Protein AF-A0A2A2K321-F1 (afdb_monomer_lite)

Sequence (570 aa):
MMGPACRGGRGGASRRTIEAVLPADHLLRRIDRCLDTAELREALADHYSARGRPSIDPELLIRMILIGRIYAITSERRLCEELRYNIAYRWFCRLAPADKVPHHSTFSKNRHGRFRDAGVFRQLFEATVRRCIEQGLVGGKDAAIDASFIEADACWQRKTVPGYLPYVANAGRPVREWLSDQGCVITKPGGSKDFDGVSRTDPAAAWSARPGRARFGYALNALVDTPSGVALDVEATPARFAEEVDAGRVMLERSADRFDYHPKRVAADKAYGSAGFLGFVRDQGAIPHIPVIDRTQQTKGKLPRTAFSYDCDTDSFTCPIGKVLRHYAFHPPTGVHRYAADARDCEGCVLRKGCTKARRRTLVRLDNEDARDLARAELKTGLFKRSMRLRRGVERFFANAKGKHGMRRLHLRGIRGAEEEFLICAAVMNLMILARPQRLTGKPRRGRPTAHPSPRACCGKSRLRALRDKLALELGKGGKDAKREASVGSRGVDLRAGACQHLQANATFPERLGRDDQMSEVASKAVELPEDQCIAGLQRLQTSRQARASIVPTRREVFINPRRINAGSE

pLDDT: mean 72.89, std 27.17, range [22.86, 98.12]

Organism: NCBI:txid2018661

Structure (mmCIF, N/CA/C/O backbone):
data_AF-A0A2A2K321-F1
#
_entry.id   AF-A0A2A2K321-F1
#
loop_
_atom_site.group_PDB
_atom_site.id
_atom_site.type_symbol
_atom_site.label_atom_id
_atom_site.label_alt_id
_atom_site.label_comp_id
_atom_site.label_asym_id
_atom_site.label_entity_id
_atom_site.label_seq_id
_atom_site.pdbx_PDB_ins_code
_atom_site.Cartn_x
_atom_site.Cartn_y
_atom_site.Cartn_z
_atom_site.occupancy
_atom_site.B_iso_or_equiv
_atom_site.auth_seq_id
_atom_site.auth_comp_id
_atom_site.auth_asym_id
_atom_site.auth_atom_id
_atom_site.pdbx_PDB_model_num
ATOM 1 N N . MET A 1 1 ? 7.238 9.967 -32.570 1.00 71.94 1 MET A N 1
ATOM 2 C CA . MET A 1 1 ? 6.686 8.601 -32.715 1.00 71.94 1 MET A CA 1
ATOM 3 C C . MET A 1 1 ? 6.922 7.789 -31.451 1.00 71.94 1 MET A C 1
ATOM 5 O O . MET A 1 1 ? 7.944 7.991 -30.789 1.00 71.94 1 MET A O 1
ATOM 9 N N . MET A 1 2 ? 6.020 6.856 -31.122 1.00 75.50 2 MET A N 1
ATOM 10 C CA . MET A 1 2 ? 6.329 5.773 -30.175 1.00 75.50 2 MET A CA 1
ATOM 11 C C . MET A 1 2 ? 7.494 4.937 -30.721 1.00 75.50 2 MET A C 1
ATOM 13 O O . MET A 1 2 ? 7.718 4.903 -31.933 1.00 75.50 2 MET A O 1
ATOM 17 N N . GLY A 1 3 ? 8.280 4.315 -29.839 1.00 66.00 3 GLY A N 1
ATOM 18 C CA . GLY A 1 3 ? 9.302 3.369 -30.282 1.00 66.00 3 GLY A CA 1
ATOM 19 C C . GLY A 1 3 ? 8.669 2.206 -31.056 1.00 66.00 3 GLY A C 1
ATOM 20 O O . GLY A 1 3 ? 7.525 1.842 -30.754 1.00 66.00 3 GLY A O 1
ATOM 21 N N . PRO A 1 4 ? 9.362 1.616 -32.048 1.00 66.81 4 PRO A N 1
ATOM 22 C CA . PRO A 1 4 ? 8.924 0.347 -32.612 1.00 66.81 4 PRO A CA 1
ATOM 23 C C . PRO A 1 4 ? 8.809 -0.663 -31.468 1.00 66.81 4 PRO A C 1
ATOM 25 O O . PRO A 1 4 ? 9.699 -0.745 -30.622 1.00 66.81 4 PRO A O 1
ATOM 28 N N . ALA A 1 5 ? 7.691 -1.385 -31.420 1.00 59.25 5 ALA A N 1
ATOM 29 C CA . ALA A 1 5 ? 7.414 -2.304 -30.326 1.00 59.25 5 ALA A CA 1
ATOM 30 C C . ALA A 1 5 ? 8.527 -3.345 -30.181 1.00 59.25 5 ALA A C 1
ATOM 32 O O . ALA A 1 5 ? 8.957 -3.918 -31.182 1.00 59.25 5 ALA A O 1
ATOM 33 N N . CYS A 1 6 ? 8.852 -3.724 -28.945 1.00 53.97 6 CYS A N 1
ATOM 34 C CA . CYS A 1 6 ? 9.635 -4.919 -28.620 1.00 53.97 6 CYS A CA 1
ATOM 35 C C . CYS A 1 6 ? 8.941 -6.260 -28.983 1.00 53.97 6 CYS A C 1
ATOM 37 O O . CYS A 1 6 ? 9.303 -7.324 -28.469 1.00 53.97 6 CYS A O 1
ATOM 39 N N . ARG A 1 7 ? 8.013 -6.240 -29.958 1.00 47.56 7 ARG A N 1
ATOM 40 C CA . ARG A 1 7 ? 7.718 -7.373 -30.845 1.00 47.56 7 ARG A CA 1
ATOM 41 C C . ARG A 1 7 ? 9.050 -7.837 -31.428 1.00 47.56 7 ARG A C 1
ATOM 43 O O . ARG A 1 7 ? 9.593 -7.178 -32.309 1.00 47.56 7 ARG A O 1
ATOM 50 N N . GLY A 1 8 ? 9.582 -8.945 -30.912 1.00 42.81 8 GLY A N 1
ATOM 51 C CA . GLY A 1 8 ? 10.891 -9.457 -31.314 1.00 42.81 8 GLY A CA 1
ATOM 52 C C . GLY A 1 8 ? 10.978 -9.578 -32.833 1.00 42.81 8 GLY A C 1
ATOM 53 O O . GLY A 1 8 ? 10.300 -10.419 -33.424 1.00 42.81 8 GLY A O 1
ATOM 54 N N . GLY A 1 9 ? 11.777 -8.706 -33.454 1.00 37.06 9 GLY A N 1
ATOM 55 C CA . GLY A 1 9 ? 11.949 -8.681 -34.901 1.00 37.06 9 GLY A CA 1
ATOM 56 C C . GLY A 1 9 ? 12.430 -10.039 -35.402 1.00 37.06 9 GLY A C 1
ATOM 57 O O . GLY A 1 9 ? 13.127 -10.761 -34.687 1.00 37.06 9 GLY A O 1
ATOM 58 N N . ARG A 1 10 ? 12.082 -10.402 -36.642 1.00 41.22 10 ARG A N 1
ATOM 59 C CA . ARG A 1 10 ? 12.374 -11.734 -37.209 1.00 41.22 10 ARG A CA 1
ATOM 60 C C . ARG A 1 10 ? 13.864 -11.966 -37.539 1.00 41.22 10 ARG A C 1
ATOM 62 O O . ARG A 1 10 ? 14.180 -12.829 -38.350 1.00 41.22 10 ARG A O 1
ATOM 69 N N . GLY A 1 11 ? 14.781 -11.272 -36.857 1.00 43.34 11 GLY A N 1
ATOM 70 C CA . GLY A 1 11 ? 16.192 -11.647 -36.709 1.00 43.34 11 GLY A CA 1
ATOM 71 C C . GLY A 1 11 ? 16.318 -12.917 -35.861 1.00 43.34 11 GLY A C 1
ATOM 72 O O . GLY A 1 11 ? 16.806 -12.892 -34.731 1.00 43.34 11 GLY A O 1
ATOM 73 N N . GLY A 1 12 ? 15.808 -14.028 -36.400 1.00 42.12 12 GLY A N 1
ATOM 74 C CA . GLY A 1 12 ? 15.467 -15.246 -35.662 1.00 42.12 12 GLY A CA 1
ATOM 75 C C . GLY A 1 12 ? 16.639 -15.991 -35.024 1.00 42.12 12 GLY A C 1
ATOM 76 O O . GLY A 1 12 ? 16.397 -16.866 -34.201 1.00 42.12 12 GLY A O 1
ATOM 77 N N . ALA A 1 13 ? 17.885 -15.642 -35.356 1.00 46.59 13 ALA A N 1
ATOM 78 C CA . ALA A 1 13 ? 19.070 -16.183 -34.701 1.00 46.59 13 ALA A CA 1
ATOM 79 C C . ALA A 1 13 ? 19.173 -15.695 -33.245 1.00 46.59 13 ALA A C 1
ATOM 81 O O . ALA A 1 13 ? 18.986 -16.473 -32.313 1.00 46.59 13 ALA A O 1
ATOM 82 N N . SER A 1 14 ? 19.388 -14.390 -33.039 1.00 59.25 14 SER A N 1
ATOM 83 C CA . SER A 1 14 ? 19.821 -13.830 -31.751 1.00 59.25 14 SER A CA 1
ATOM 84 C C . SER A 1 14 ? 18.944 -14.215 -30.556 1.00 59.25 14 SER A C 1
ATOM 86 O O . SER A 1 14 ? 19.477 -14.566 -29.502 1.00 59.25 14 SER A O 1
ATOM 88 N N . ARG A 1 15 ? 17.613 -14.140 -30.688 1.00 65.06 15 ARG A N 1
ATOM 89 C CA . ARG A 1 15 ? 16.712 -14.481 -29.579 1.00 65.06 15 ARG A CA 1
ATOM 90 C C . ARG A 1 15 ? 16.750 -15.981 -29.273 1.00 65.06 15 ARG A C 1
ATOM 92 O O . ARG A 1 15 ? 16.804 -16.339 -28.100 1.00 65.06 15 ARG A O 1
ATOM 99 N N . ARG A 1 16 ? 16.793 -16.835 -30.304 1.00 65.12 16 ARG A N 1
ATOM 100 C CA . ARG A 1 16 ? 16.919 -18.294 -30.151 1.00 65.12 16 ARG A CA 1
ATOM 101 C C . ARG A 1 16 ? 18.258 -18.679 -29.519 1.00 65.12 16 ARG A C 1
ATOM 103 O O . ARG A 1 16 ? 18.273 -19.550 -28.662 1.00 65.12 16 ARG A O 1
ATOM 110 N N . THR A 1 17 ? 19.351 -17.987 -29.853 1.00 71.19 17 THR A N 1
ATOM 111 C CA . THR A 1 17 ? 20.663 -18.187 -29.211 1.00 71.19 17 THR A CA 1
ATOM 112 C C . THR A 1 17 ? 20.599 -17.931 -27.703 1.00 71.19 17 THR A C 1
ATOM 114 O O . THR A 1 17 ? 21.044 -18.768 -26.924 1.00 71.19 17 THR A O 1
ATOM 117 N N . ILE A 1 18 ? 19.985 -16.825 -27.257 1.00 78.38 18 ILE A N 1
ATOM 118 C CA . ILE A 1 18 ? 19.819 -16.575 -25.812 1.00 78.38 18 ILE A CA 1
ATOM 119 C C . ILE A 1 18 ? 18.844 -17.588 -25.181 1.00 78.38 18 ILE A C 1
ATOM 121 O O . ILE A 1 18 ? 19.042 -18.027 -24.048 1.00 78.38 18 ILE A O 1
ATOM 125 N N . GLU A 1 19 ? 17.811 -18.006 -25.916 1.00 79.62 19 GLU A N 1
ATOM 126 C CA . GLU A 1 19 ? 16.856 -19.031 -25.476 1.00 79.62 19 GLU A CA 1
ATOM 127 C C . GLU A 1 19 ? 17.424 -20.461 -25.459 1.00 79.62 19 GLU A C 1
ATOM 129 O O . GLU A 1 19 ? 16.783 -21.331 -24.871 1.00 79.62 19 GLU A O 1
ATOM 134 N N . ALA A 1 20 ? 18.614 -20.706 -26.012 1.00 81.12 20 ALA A N 1
ATOM 135 C CA . ALA A 1 20 ? 19.368 -21.940 -25.795 1.00 81.12 20 ALA A CA 1
ATOM 136 C C . ALA A 1 20 ? 20.187 -21.894 -24.488 1.00 81.12 20 ALA A C 1
ATOM 138 O O . ALA A 1 20 ? 20.313 -22.904 -23.805 1.00 81.12 20 ALA A O 1
ATOM 139 N N . VAL A 1 21 ? 20.707 -20.717 -24.114 1.00 83.38 21 VAL A N 1
ATOM 140 C CA . VAL A 1 21 ? 21.574 -20.534 -22.930 1.00 83.38 21 VAL A CA 1
ATOM 141 C C . VAL A 1 21 ? 20.776 -20.382 -21.627 1.00 83.38 21 VAL A C 1
ATOM 143 O O . VAL A 1 21 ? 21.214 -20.830 -20.571 1.00 83.38 21 VAL A O 1
ATOM 146 N N . LEU A 1 22 ? 19.607 -19.736 -21.663 1.00 87.06 22 LEU A N 1
ATOM 147 C CA . LEU A 1 22 ? 18.820 -19.439 -20.460 1.00 87.06 22 LEU A CA 1
ATOM 148 C C . LEU A 1 22 ? 17.921 -20.629 -20.053 1.00 87.06 22 LEU A C 1
ATOM 150 O O . LEU A 1 22 ? 17.017 -20.943 -20.826 1.00 87.06 22 LEU A O 1
ATOM 154 N N . PRO A 1 23 ? 18.028 -21.237 -18.854 1.00 88.94 23 PRO A N 1
ATOM 155 C CA . PRO A 1 23 ? 17.200 -22.391 -18.471 1.00 88.94 23 PRO A CA 1
ATOM 156 C C . PRO A 1 23 ? 15.684 -22.157 -18.594 1.00 88.94 23 PRO A C 1
ATOM 158 O O . PRO A 1 23 ? 15.189 -21.052 -18.352 1.00 88.94 23 PRO A O 1
ATOM 161 N N . ALA A 1 24 ? 14.928 -23.195 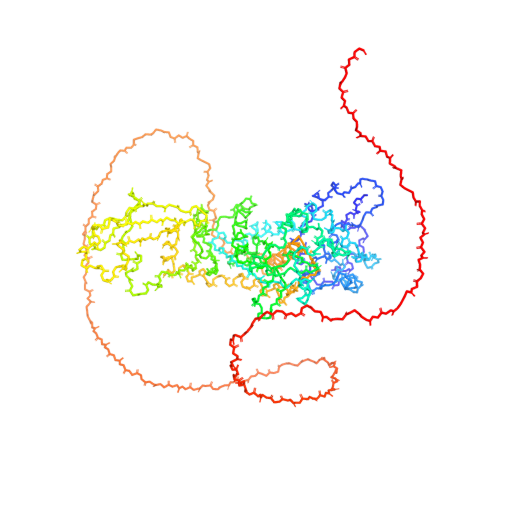-18.969 1.00 85.69 24 ALA A N 1
ATOM 162 C CA . ALA A 1 24 ? 13.484 -23.112 -19.238 1.00 85.69 24 ALA A CA 1
ATOM 163 C C . ALA A 1 24 ? 12.643 -22.730 -17.998 1.00 85.69 24 ALA A C 1
ATOM 165 O O . ALA A 1 24 ? 11.595 -22.085 -18.110 1.00 85.69 24 ALA A O 1
ATOM 166 N N . ASP A 1 25 ? 13.129 -23.089 -16.812 1.00 88.12 25 ASP A N 1
ATOM 167 C CA . ASP A 1 25 ? 12.560 -22.779 -15.505 1.00 88.12 25 ASP A CA 1
ATOM 168 C C . ASP A 1 25 ? 13.127 -21.484 -14.888 1.00 88.12 25 ASP A C 1
ATOM 170 O O . ASP A 1 25 ? 12.732 -21.118 -13.777 1.00 88.12 25 ASP A O 1
ATOM 174 N N . HIS A 1 26 ? 14.020 -20.764 -15.578 1.00 92.12 26 HIS A N 1
ATOM 175 C CA . HIS A 1 26 ? 14.614 -19.533 -15.058 1.00 92.12 26 HIS A CA 1
ATOM 176 C C . HIS A 1 26 ? 13.532 -18.518 -14.653 1.00 92.12 26 HIS A C 1
ATOM 178 O O . HIS A 1 26 ? 12.513 -18.360 -15.333 1.00 92.12 26 HIS A O 1
ATOM 184 N N . LEU A 1 27 ? 13.754 -17.798 -13.546 1.00 93.12 27 LEU A N 1
ATOM 185 C CA . LEU A 1 27 ? 12.744 -16.933 -12.930 1.00 93.12 27 LEU A CA 1
ATOM 186 C C . LEU A 1 27 ? 12.128 -15.940 -13.927 1.00 93.12 27 LEU A C 1
ATOM 188 O O . LEU A 1 27 ? 10.905 -15.843 -14.026 1.00 93.12 27 LEU A O 1
ATOM 192 N N . LEU A 1 28 ? 12.967 -15.271 -14.723 1.00 94.00 28 LEU A N 1
ATOM 193 C CA . LEU A 1 28 ? 12.504 -14.304 -15.719 1.00 94.00 28 LEU A CA 1
ATOM 194 C C . LEU A 1 28 ? 11.654 -14.944 -16.830 1.00 94.00 28 LEU A C 1
ATOM 196 O O . LEU A 1 28 ? 10.716 -14.301 -17.281 1.00 94.00 28 LEU A O 1
ATOM 200 N N . ARG A 1 29 ? 11.874 -16.215 -17.215 1.00 92.50 29 ARG A N 1
ATOM 201 C CA . ARG A 1 29 ? 10.984 -16.928 -18.162 1.00 92.50 29 ARG A CA 1
ATOM 202 C C . ARG A 1 29 ? 9.617 -17.257 -17.561 1.00 92.50 29 ARG A C 1
ATOM 204 O O . ARG A 1 29 ? 8.633 -17.395 -18.288 1.00 92.50 29 ARG A O 1
ATOM 211 N N . ARG A 1 30 ? 9.541 -17.446 -16.241 1.00 92.62 30 ARG A N 1
ATOM 212 C CA . ARG A 1 30 ? 8.267 -17.674 -15.540 1.00 92.62 30 ARG A CA 1
ATOM 213 C C . ARG A 1 30 ? 7.498 -16.367 -15.354 1.00 92.62 30 ARG A C 1
ATOM 215 O O . ARG A 1 30 ? 6.293 -16.361 -15.572 1.00 92.62 30 ARG A O 1
ATOM 222 N N . ILE A 1 31 ? 8.191 -15.267 -15.053 1.00 94.38 31 ILE A N 1
ATOM 223 C CA . ILE A 1 31 ? 7.601 -13.920 -14.998 1.00 94.38 31 ILE A CA 1
ATOM 224 C C . ILE A 1 31 ? 7.139 -13.463 -16.389 1.00 94.38 31 ILE A C 1
ATOM 226 O O . ILE A 1 31 ? 6.029 -12.964 -16.510 1.00 94.38 31 ILE A O 1
ATOM 230 N N . ASP A 1 32 ? 7.919 -13.696 -17.448 1.00 92.75 32 ASP A N 1
ATOM 231 C CA . ASP A 1 32 ? 7.579 -13.275 -18.818 1.00 92.75 32 ASP A CA 1
ATOM 232 C C . ASP A 1 32 ? 6.296 -13.923 -19.370 1.00 92.75 32 ASP A C 1
ATOM 234 O O . ASP A 1 32 ? 5.586 -13.307 -20.152 1.00 92.75 32 ASP A O 1
ATOM 238 N N . ARG A 1 33 ? 5.945 -15.136 -18.916 1.00 90.69 33 ARG A N 1
ATOM 239 C CA . ARG A 1 33 ? 4.650 -15.785 -19.221 1.00 90.69 33 ARG A CA 1
ATOM 240 C C . ARG A 1 33 ? 3.463 -15.202 -18.435 1.00 90.69 33 ARG A C 1
ATOM 242 O O . ARG A 1 33 ? 2.304 -15.449 -18.773 1.00 90.69 33 ARG A O 1
ATOM 249 N N . CYS A 1 34 ? 3.746 -14.466 -17.364 1.00 90.69 34 CYS A N 1
ATOM 250 C CA . CYS A 1 34 ? 2.753 -13.866 -16.473 1.00 90.69 34 CYS A CA 1
ATOM 251 C C . CYS A 1 34 ? 2.591 -12.353 -16.687 1.00 90.69 34 CYS A C 1
ATOM 253 O O . CYS A 1 34 ? 1.621 -11.786 -16.198 1.00 90.69 34 CYS A O 1
ATOM 255 N N . LEU A 1 35 ? 3.529 -11.714 -17.389 1.00 90.44 35 LEU A N 1
ATOM 256 C CA . LEU A 1 35 ? 3.530 -10.289 -17.692 1.00 90.44 35 LEU A CA 1
ATOM 257 C C . LEU A 1 35 ? 2.833 -10.037 -19.033 1.00 90.44 35 LEU A C 1
ATOM 259 O O . LEU A 1 35 ? 3.382 -10.378 -20.080 1.00 90.44 35 LEU A O 1
ATOM 263 N N . ASP A 1 36 ? 1.664 -9.402 -18.990 1.00 82.31 36 ASP A N 1
ATOM 264 C CA . ASP A 1 36 ? 1.080 -8.758 -20.167 1.00 82.31 36 ASP A CA 1
ATOM 265 C C . ASP A 1 36 ? 1.524 -7.289 -20.249 1.00 82.31 36 ASP A C 1
ATOM 267 O O . ASP A 1 36 ? 1.813 -6.652 -19.232 1.00 82.31 36 ASP A O 1
ATOM 271 N N . THR A 1 37 ? 1.618 -6.768 -21.468 1.00 80.88 37 THR A N 1
ATOM 272 C CA . THR A 1 37 ? 2.044 -5.395 -21.775 1.00 80.88 37 THR A CA 1
ATOM 273 C C . THR A 1 37 ? 1.274 -4.774 -22.944 1.00 80.88 37 THR A C 1
ATOM 275 O O . THR A 1 37 ? 1.622 -3.667 -23.355 1.00 80.88 37 THR A O 1
ATOM 278 N N . ALA A 1 38 ? 0.245 -5.444 -23.484 1.00 80.38 38 ALA A N 1
ATOM 279 C CA . ALA A 1 38 ? -0.575 -4.911 -24.575 1.00 80.38 38 ALA A CA 1
ATOM 280 C C . ALA A 1 38 ? -1.342 -3.651 -24.135 1.00 80.38 38 ALA A C 1
ATOM 282 O O . ALA A 1 38 ? -1.108 -2.572 -24.680 1.00 80.38 38 ALA A O 1
ATOM 283 N N . GLU A 1 39 ? -2.132 -3.765 -23.063 1.00 81.50 39 GLU A N 1
ATOM 284 C CA . GLU A 1 39 ? -2.895 -2.664 -22.450 1.00 81.50 39 GLU A CA 1
ATOM 285 C C . GLU A 1 39 ? -2.003 -1.444 -22.146 1.00 81.50 39 GLU A C 1
ATOM 287 O O . GLU A 1 39 ? -2.342 -0.304 -22.452 1.00 81.50 39 GLU A O 1
ATOM 292 N N . LEU A 1 40 ? -0.799 -1.691 -21.614 1.00 83.81 40 LEU A N 1
ATOM 293 C CA . LEU A 1 40 ? 0.168 -0.649 -21.243 1.00 83.81 40 LEU A CA 1
ATOM 294 C C . LEU A 1 40 ? 0.725 0.115 -22.450 1.00 83.81 40 LEU A C 1
ATOM 296 O O . LEU A 1 40 ? 1.245 1.219 -22.289 1.00 83.81 40 LEU A O 1
ATOM 300 N N . ARG A 1 41 ? 0.666 -0.473 -23.650 1.00 83.12 41 ARG A N 1
ATOM 301 C CA . ARG A 1 41 ? 1.036 0.197 -24.898 1.00 83.12 41 ARG A CA 1
ATOM 302 C C . ARG A 1 41 ? -0.109 1.059 -25.419 1.00 83.12 41 ARG A C 1
ATOM 304 O O . ARG A 1 41 ? 0.147 2.163 -25.889 1.00 83.12 41 ARG A O 1
ATOM 311 N N . GLU A 1 42 ? -1.335 0.556 -25.330 1.00 85.44 42 GLU A N 1
ATOM 312 C CA . GLU A 1 42 ? -2.554 1.238 -25.775 1.00 85.44 42 GLU A CA 1
ATOM 313 C C . GLU A 1 42 ? -2.834 2.468 -24.910 1.00 85.44 42 GLU A C 1
ATOM 315 O O . GLU A 1 42 ? -2.898 3.575 -25.436 1.00 85.44 42 GLU A O 1
ATOM 320 N N . ALA A 1 43 ? -2.812 2.320 -23.582 1.00 85.00 43 ALA A N 1
ATOM 321 C CA . ALA A 1 43 ? -2.916 3.427 -22.629 1.00 85.00 43 ALA A CA 1
ATOM 322 C C . ALA A 1 43 ? -1.802 4.483 -22.753 1.00 85.00 43 ALA A C 1
ATOM 324 O O . ALA A 1 43 ? -1.915 5.586 -22.224 1.00 85.00 43 ALA A O 1
ATOM 325 N N . LEU A 1 44 ? -0.702 4.150 -23.432 1.00 87.31 44 LEU A N 1
ATOM 326 C CA . LEU A 1 44 ? 0.386 5.075 -23.715 1.00 87.31 44 LEU A CA 1
ATOM 327 C C . LEU A 1 44 ? 0.321 5.696 -25.113 1.00 87.31 44 LEU A C 1
ATOM 329 O O . LEU A 1 44 ? 1.155 6.557 -25.377 1.00 87.31 44 LEU A O 1
ATOM 333 N N . ALA A 1 45 ? -0.599 5.299 -25.999 1.00 86.12 45 ALA A N 1
ATOM 334 C CA . ALA A 1 45 ? -0.608 5.704 -27.408 1.00 86.12 45 ALA A CA 1
ATOM 335 C C . ALA A 1 45 ? -0.605 7.232 -27.595 1.00 86.12 45 ALA A C 1
ATOM 337 O O . ALA A 1 45 ? 0.312 7.774 -28.220 1.00 86.12 45 ALA A O 1
ATOM 338 N N . ASP A 1 46 ? -1.561 7.923 -26.973 1.00 87.06 46 ASP A N 1
ATOM 339 C CA . ASP A 1 46 ? -1.795 9.364 -27.155 1.00 87.06 46 ASP A CA 1
ATOM 340 C C . ASP A 1 46 ? -0.643 10.241 -26.635 1.00 87.06 46 ASP A C 1
ATOM 342 O O . ASP A 1 46 ? -0.423 11.358 -27.105 1.00 87.06 46 ASP A O 1
ATOM 346 N N . HIS A 1 47 ? 0.186 9.708 -25.733 1.00 85.00 47 HIS A N 1
ATOM 347 C CA . HIS A 1 47 ? 1.373 10.393 -25.218 1.00 85.00 47 HIS A CA 1
ATOM 348 C C . HIS A 1 47 ? 2.554 10.431 -26.216 1.00 85.00 47 HIS A C 1
ATOM 350 O O . HIS A 1 47 ? 3.643 10.899 -25.865 1.00 85.00 47 HIS A O 1
ATOM 356 N N . TYR A 1 48 ? 2.382 9.953 -27.459 1.00 84.88 48 TYR A N 1
ATOM 357 C CA . TYR A 1 48 ? 3.414 9.969 -28.500 1.00 84.88 48 TYR A CA 1
ATOM 358 C C . TYR A 1 48 ? 2.877 10.477 -29.841 1.00 84.88 48 TYR A C 1
ATOM 360 O O . TYR A 1 48 ? 2.199 9.761 -30.571 1.00 84.88 48 TYR A O 1
ATOM 368 N N . SER A 1 49 ? 3.328 11.666 -30.255 1.00 83.50 49 SER A N 1
ATOM 369 C CA . SER A 1 49 ? 3.092 12.183 -31.611 1.00 83.50 49 SER A CA 1
ATOM 370 C C . SER A 1 49 ? 3.433 11.154 -32.699 1.00 83.50 49 SER A C 1
ATOM 372 O O . SER A 1 49 ? 4.509 10.547 -32.670 1.00 83.50 49 SER A O 1
ATOM 374 N N . ALA A 1 50 ? 2.568 11.037 -33.711 1.00 78.94 50 ALA A N 1
ATOM 375 C CA . ALA A 1 50 ? 2.758 10.194 -34.894 1.00 78.94 50 ALA A CA 1
ATOM 376 C C . ALA A 1 50 ? 3.929 10.624 -35.810 1.00 78.94 50 ALA A C 1
ATOM 378 O O . ALA A 1 50 ? 4.222 9.943 -36.787 1.00 78.94 50 ALA A O 1
ATOM 379 N N . ARG A 1 51 ? 4.621 11.735 -35.516 1.00 80.31 51 ARG A N 1
ATOM 380 C CA . ARG A 1 51 ? 5.752 12.261 -36.308 1.00 80.31 51 ARG A CA 1
ATOM 381 C C . ARG A 1 51 ? 7.021 12.421 -35.456 1.00 80.31 51 ARG A C 1
ATOM 383 O O . ARG A 1 51 ? 7.011 12.183 -34.245 1.00 80.31 51 ARG A O 1
ATOM 390 N N . GLY A 1 52 ? 8.134 12.786 -36.095 1.00 81.75 52 GLY A N 1
ATOM 391 C CA . GLY A 1 52 ? 9.432 13.007 -35.441 1.00 81.75 52 GLY A CA 1
ATOM 392 C C . GLY A 1 52 ? 10.120 11.733 -34.927 1.00 81.75 52 GLY A C 1
ATOM 393 O O . GLY A 1 52 ? 9.552 10.640 -34.961 1.00 81.75 52 GLY A O 1
ATOM 394 N N . ARG A 1 53 ? 11.363 11.884 -34.441 1.00 79.38 53 ARG A N 1
ATOM 395 C CA . ARG A 1 53 ? 12.250 10.783 -34.012 1.00 79.38 53 ARG A CA 1
ATOM 396 C C . ARG A 1 53 ? 11.511 9.747 -33.133 1.00 79.38 53 ARG A C 1
ATOM 398 O O . ARG A 1 53 ? 10.840 10.150 -32.178 1.00 79.38 53 ARG A O 1
ATOM 405 N N . PRO A 1 54 ? 11.640 8.433 -33.405 1.00 80.06 54 PRO A N 1
ATOM 406 C CA . PRO A 1 54 ? 11.111 7.396 -32.523 1.00 80.06 54 PRO A CA 1
ATOM 407 C C . PRO A 1 54 ? 11.672 7.521 -31.105 1.00 80.06 54 PRO A C 1
ATOM 409 O O . PRO A 1 54 ? 12.877 7.712 -30.913 1.00 80.06 54 PRO A O 1
ATOM 412 N N . SER A 1 55 ? 10.794 7.423 -30.107 1.00 84.19 55 SER A N 1
ATOM 413 C CA . SER A 1 55 ? 11.209 7.302 -28.708 1.00 84.19 55 SER A CA 1
ATOM 414 C C . SER A 1 55 ? 11.773 5.907 -28.418 1.00 84.19 55 SER A C 1
ATOM 416 O O . SER A 1 55 ? 11.689 5.002 -29.245 1.00 84.19 55 SER A O 1
ATOM 418 N N . ILE A 1 56 ? 12.302 5.713 -27.210 1.00 85.56 56 ILE A N 1
ATOM 419 C CA . ILE A 1 56 ? 12.539 4.361 -26.689 1.00 85.56 56 ILE A CA 1
ATOM 420 C C . ILE A 1 56 ? 11.180 3.709 -26.400 1.00 85.56 56 ILE A C 1
ATOM 422 O O . ILE A 1 56 ? 10.248 4.394 -25.967 1.00 85.56 56 ILE A O 1
ATOM 426 N N . ASP A 1 57 ? 11.065 2.412 -26.682 1.00 85.75 57 ASP A N 1
ATOM 427 C CA . ASP A 1 57 ? 9.836 1.644 -26.492 1.00 85.75 57 ASP A CA 1
ATOM 428 C C . ASP A 1 57 ? 9.444 1.584 -25.000 1.00 85.75 57 ASP A C 1
ATOM 430 O O . ASP A 1 57 ? 10.299 1.266 -24.164 1.00 85.75 57 ASP A O 1
ATOM 434 N N . PRO A 1 58 ? 8.188 1.893 -24.617 1.00 88.06 58 PRO A N 1
ATOM 435 C CA . PRO A 1 58 ? 7.788 1.859 -23.212 1.00 88.06 58 PRO A CA 1
ATOM 436 C C . PRO A 1 58 ? 7.870 0.461 -22.590 1.00 88.06 58 PRO A C 1
ATOM 438 O O . PRO A 1 58 ? 8.250 0.352 -21.426 1.00 88.06 58 PRO A O 1
ATOM 441 N N . GLU A 1 59 ? 7.594 -0.604 -23.354 1.00 89.56 59 GLU A N 1
ATOM 442 C CA . GLU A 1 59 ? 7.664 -1.988 -22.865 1.00 89.56 59 GLU A CA 1
ATOM 443 C C . GLU A 1 59 ? 9.075 -2.330 -22.353 1.00 89.56 59 GLU A C 1
ATOM 445 O O . GLU A 1 59 ? 9.227 -2.862 -21.252 1.00 89.56 59 GLU A O 1
ATOM 450 N N . LEU A 1 60 ? 10.116 -1.947 -23.102 1.00 91.38 60 LEU A N 1
ATOM 451 C CA . LEU A 1 60 ? 11.519 -2.084 -22.698 1.00 91.38 60 LEU A CA 1
ATOM 452 C C . LEU A 1 60 ? 11.803 -1.377 -21.363 1.00 91.38 60 LEU A C 1
ATOM 454 O O . LEU A 1 60 ? 12.409 -1.965 -20.468 1.00 91.38 60 LEU A O 1
ATOM 458 N N . LEU A 1 61 ? 11.344 -0.134 -21.194 1.00 92.62 61 LEU A N 1
ATOM 459 C CA . LEU A 1 61 ? 11.580 0.631 -19.964 1.00 92.62 61 LEU A CA 1
ATOM 460 C C . LEU A 1 61 ? 10.834 0.035 -18.759 1.00 92.62 61 LEU A C 1
ATOM 462 O O . LEU A 1 61 ? 11.403 -0.036 -17.670 1.00 92.62 61 LEU A O 1
ATOM 466 N N . ILE A 1 62 ? 9.604 -0.450 -18.954 1.00 93.19 62 ILE A N 1
ATOM 467 C CA . ILE A 1 62 ? 8.823 -1.150 -17.922 1.00 93.19 62 ILE A CA 1
ATOM 468 C C . ILE A 1 62 ? 9.519 -2.462 -17.528 1.00 93.19 62 ILE A C 1
ATOM 470 O O . ILE A 1 62 ? 9.714 -2.722 -16.342 1.00 93.19 62 ILE A O 1
ATOM 474 N N . ARG A 1 63 ? 9.986 -3.257 -18.501 1.00 95.12 63 ARG A N 1
ATOM 475 C CA . ARG A 1 63 ? 10.748 -4.495 -18.258 1.00 95.12 63 ARG A CA 1
ATOM 476 C C . ARG A 1 63 ? 12.055 -4.235 -17.502 1.00 95.12 63 ARG A C 1
ATOM 478 O O . ARG A 1 63 ? 12.357 -4.968 -16.562 1.00 95.12 63 ARG A O 1
ATOM 485 N N . MET A 1 64 ? 12.788 -3.168 -17.835 1.00 95.69 64 MET A N 1
ATOM 486 C CA . MET A 1 64 ? 13.978 -2.750 -17.079 1.00 95.69 64 MET A CA 1
ATOM 487 C C . MET A 1 64 ? 13.625 -2.405 -15.624 1.00 95.69 64 MET A C 1
ATOM 489 O O . MET A 1 64 ? 14.278 -2.891 -14.703 1.00 95.69 64 MET A O 1
ATOM 493 N N . ILE A 1 65 ? 12.570 -1.615 -15.401 1.00 95.12 65 ILE A N 1
ATOM 494 C CA . ILE A 1 65 ? 12.090 -1.244 -14.059 1.00 95.12 65 ILE A CA 1
ATOM 495 C C . ILE A 1 65 ? 11.689 -2.486 -13.241 1.00 95.12 65 ILE A C 1
ATOM 497 O O . ILE A 1 65 ? 12.050 -2.592 -12.066 1.00 95.12 65 ILE A O 1
ATOM 501 N N . LEU A 1 66 ? 11.013 -3.457 -13.866 1.00 96.50 66 LEU A N 1
ATOM 502 C CA . LEU A 1 66 ? 10.670 -4.734 -13.237 1.00 96.50 66 LEU A CA 1
ATOM 503 C C . LEU A 1 66 ? 11.926 -5.516 -12.821 1.00 96.50 66 LEU A C 1
ATOM 505 O O . LEU A 1 66 ? 11.990 -5.943 -11.672 1.00 96.50 66 LEU A O 1
ATOM 509 N N . ILE A 1 67 ? 12.951 -5.648 -13.677 1.00 97.06 67 ILE A N 1
ATOM 510 C CA . ILE A 1 67 ? 14.246 -6.260 -13.297 1.00 97.06 67 ILE A CA 1
ATOM 511 C C . ILE A 1 67 ? 14.846 -5.543 -12.084 1.00 97.06 67 ILE A C 1
ATOM 513 O O . ILE A 1 67 ? 15.243 -6.199 -11.118 1.00 97.06 67 ILE A O 1
ATOM 517 N N . GLY A 1 68 ? 14.865 -4.206 -12.109 1.00 96.25 68 GLY A N 1
ATOM 518 C CA . GLY A 1 68 ? 15.386 -3.390 -11.015 1.00 96.25 68 GLY A CA 1
ATOM 519 C C . GLY A 1 68 ? 14.729 -3.715 -9.674 1.00 96.25 68 GLY A C 1
ATOM 520 O O . GLY A 1 68 ? 15.420 -3.888 -8.672 1.00 96.25 68 GLY A O 1
ATOM 521 N N . ARG A 1 69 ? 13.405 -3.903 -9.652 1.00 96.31 69 ARG A N 1
ATOM 522 C CA . ARG A 1 69 ? 12.674 -4.266 -8.430 1.00 96.31 69 ARG A CA 1
ATOM 523 C C . ARG A 1 69 ? 12.755 -5.761 -8.079 1.00 96.31 69 ARG A C 1
ATOM 525 O O . ARG A 1 69 ? 12.828 -6.087 -6.895 1.00 96.31 69 ARG A O 1
ATOM 532 N N . ILE A 1 70 ? 12.800 -6.666 -9.062 1.00 96.75 70 ILE A N 1
ATOM 533 C CA . ILE A 1 70 ? 12.960 -8.120 -8.848 1.00 96.75 70 ILE A CA 1
ATOM 534 C C . ILE A 1 70 ? 14.277 -8.418 -8.120 1.00 96.75 70 ILE A C 1
ATOM 536 O O . ILE A 1 70 ? 14.258 -9.161 -7.141 1.00 96.75 70 ILE A O 1
ATOM 540 N N . TYR A 1 71 ? 15.384 -7.809 -8.561 1.00 96.50 71 TYR A N 1
ATOM 541 C CA . TYR A 1 71 ? 16.739 -8.048 -8.040 1.00 96.50 71 TYR A CA 1
ATOM 542 C C . TYR A 1 71 ? 17.255 -6.944 -7.094 1.00 96.50 71 TYR A C 1
ATOM 544 O O . TYR A 1 71 ? 18.444 -6.906 -6.787 1.00 96.50 71 TYR A O 1
ATOM 552 N N . ALA A 1 72 ? 16.382 -6.037 -6.637 1.00 95.31 72 ALA A N 1
ATOM 553 C CA . ALA A 1 72 ? 16.716 -4.908 -5.757 1.00 95.31 72 ALA A CA 1
ATOM 554 C C . ALA A 1 72 ? 17.892 -4.025 -6.246 1.00 95.31 72 ALA A C 1
ATOM 556 O O . ALA A 1 72 ? 18.693 -3.533 -5.449 1.00 95.31 72 ALA A O 1
ATOM 557 N N . ILE A 1 73 ? 17.983 -3.782 -7.557 1.00 94.50 73 ILE A N 1
ATOM 558 C CA . ILE A 1 73 ? 18.953 -2.859 -8.160 1.00 94.50 73 ILE A CA 1
ATOM 559 C C . ILE A 1 73 ? 18.431 -1.426 -7.974 1.00 94.50 73 ILE A C 1
ATOM 561 O O . ILE A 1 73 ? 17.684 -0.895 -8.793 1.00 94.50 73 ILE A O 1
ATOM 565 N N . THR A 1 74 ? 18.844 -0.795 -6.876 1.00 86.81 74 THR A N 1
ATOM 566 C CA . THR A 1 74 ? 18.379 0.521 -6.385 1.00 86.81 74 THR A CA 1
ATOM 567 C C . THR A 1 74 ? 18.857 1.736 -7.202 1.00 86.81 74 THR A C 1
ATOM 569 O O . THR A 1 74 ? 18.591 2.878 -6.835 1.00 86.81 74 THR A O 1
ATOM 572 N N . SER A 1 75 ? 19.589 1.524 -8.300 1.00 91.50 75 SER A N 1
ATOM 573 C CA . SER A 1 75 ? 20.204 2.582 -9.112 1.00 91.50 75 SER A CA 1
ATOM 574 C C . SER A 1 75 ? 19.948 2.348 -10.595 1.00 91.50 75 SER A C 1
ATOM 576 O O . SER A 1 75 ? 20.360 1.334 -11.153 1.00 91.50 75 SER A O 1
ATOM 578 N N . GLU A 1 76 ? 19.333 3.327 -11.261 1.00 92.88 76 GLU A N 1
ATOM 579 C CA . GLU A 1 76 ? 19.051 3.281 -12.702 1.00 92.88 76 GLU A CA 1
ATOM 580 C C . GLU A 1 76 ? 20.331 3.257 -13.557 1.00 92.88 76 GLU A C 1
ATOM 582 O O . GLU A 1 76 ? 20.320 2.715 -14.660 1.00 92.88 76 GLU A O 1
ATOM 587 N N . ARG A 1 77 ? 21.453 3.789 -13.044 1.00 94.94 77 ARG A N 1
ATOM 588 C CA . ARG A 1 77 ? 22.771 3.658 -13.693 1.00 94.94 77 ARG A CA 1
ATOM 589 C C . ARG A 1 77 ? 23.266 2.220 -13.636 1.00 94.94 77 ARG A C 1
ATOM 591 O O . ARG A 1 77 ? 23.530 1.634 -14.682 1.00 94.94 77 ARG A O 1
ATOM 598 N N . ARG A 1 78 ? 23.254 1.630 -12.435 1.00 95.38 78 ARG A N 1
ATOM 599 C CA . ARG A 1 78 ? 23.622 0.226 -12.234 1.00 95.38 78 ARG A CA 1
ATOM 600 C C . ARG A 1 78 ? 22.720 -0.704 -13.043 1.00 95.38 78 ARG A C 1
ATOM 602 O O . ARG A 1 78 ? 23.215 -1.629 -13.658 1.00 95.38 78 ARG A O 1
ATOM 609 N N . LEU A 1 79 ? 21.420 -0.430 -13.129 1.00 96.06 79 LEU A N 1
ATOM 610 C CA . LEU A 1 79 ? 20.490 -1.183 -13.974 1.00 96.06 79 LEU A CA 1
ATOM 611 C C . LEU A 1 79 ? 20.882 -1.132 -15.465 1.00 96.06 79 LEU A C 1
ATOM 613 O O . LEU A 1 79 ? 20.887 -2.164 -16.134 1.00 96.06 79 LEU A O 1
ATOM 617 N N . CYS A 1 80 ? 21.260 0.040 -15.986 1.00 95.56 80 CYS A N 1
ATOM 618 C CA . CYS A 1 80 ? 21.792 0.177 -17.347 1.00 95.56 80 CYS A CA 1
ATOM 619 C C . CYS A 1 80 ? 23.145 -0.532 -17.549 1.00 95.56 80 CYS A C 1
ATOM 621 O O . CYS A 1 80 ? 23.420 -0.984 -18.658 1.00 95.56 80 CYS A O 1
ATOM 623 N N . GLU A 1 81 ? 23.988 -0.619 -16.520 1.00 94.94 81 GLU A N 1
ATOM 624 C CA . GLU A 1 81 ? 25.274 -1.333 -16.547 1.00 94.94 81 GLU A CA 1
ATOM 625 C C . GLU A 1 81 ? 25.072 -2.854 -16.503 1.00 94.94 81 GLU A C 1
ATOM 627 O O . GLU A 1 81 ? 25.569 -3.565 -17.370 1.00 94.94 81 GLU A O 1
ATOM 632 N N . GLU A 1 82 ? 24.260 -3.353 -15.573 1.00 95.38 82 GLU A N 1
ATOM 633 C CA . GLU A 1 82 ? 23.890 -4.766 -15.433 1.00 95.38 82 GLU A CA 1
ATOM 634 C C . GLU A 1 82 ? 23.264 -5.315 -16.730 1.00 95.38 82 GLU A C 1
ATOM 636 O O . GLU A 1 82 ? 23.562 -6.438 -17.130 1.00 95.38 82 GLU A O 1
ATOM 641 N N . LEU A 1 83 ? 22.474 -4.514 -17.461 1.00 93.81 83 LEU A N 1
ATOM 642 C CA . LEU A 1 83 ? 21.945 -4.890 -18.781 1.00 93.81 83 LEU A CA 1
ATOM 643 C C . LEU A 1 83 ? 22.985 -4.920 -19.920 1.00 93.81 83 LEU A C 1
ATOM 645 O O . LEU A 1 83 ? 22.670 -5.409 -21.009 1.00 93.81 83 LEU A O 1
ATOM 649 N N . ARG A 1 84 ? 24.213 -4.428 -19.720 1.00 90.88 84 ARG A N 1
ATOM 650 C CA . ARG A 1 84 ? 25.326 -4.648 -20.667 1.00 90.88 84 ARG A CA 1
ATOM 651 C C . ARG A 1 84 ? 25.914 -6.046 -20.506 1.00 90.88 84 ARG A C 1
ATOM 653 O O . ARG A 1 84 ? 26.257 -6.660 -21.508 1.00 90.88 84 ARG A O 1
ATOM 660 N N . TYR A 1 85 ? 25.994 -6.541 -19.271 1.00 89.62 85 TYR A N 1
ATOM 661 C CA . TYR A 1 85 ? 26.696 -7.783 -18.935 1.00 89.62 85 TYR A CA 1
ATOM 662 C C . TYR A 1 85 ? 25.760 -9.000 -18.837 1.00 89.62 85 TYR A C 1
ATOM 664 O O . TYR A 1 85 ? 26.122 -10.103 -19.237 1.00 89.62 85 TYR A O 1
ATOM 672 N N . ASN A 1 86 ? 24.542 -8.823 -18.318 1.00 92.56 86 ASN A N 1
ATOM 673 C CA . ASN A 1 86 ? 23.652 -9.929 -17.975 1.00 92.56 86 ASN A CA 1
ATOM 674 C C . ASN A 1 86 ? 22.712 -10.311 -19.134 1.00 92.56 86 ASN A C 1
ATOM 676 O O . ASN A 1 86 ? 21.706 -9.649 -19.409 1.00 92.56 86 ASN A O 1
ATOM 680 N N . ILE A 1 87 ? 23.008 -11.439 -19.782 1.00 90.38 87 ILE A N 1
ATOM 681 C CA . ILE A 1 87 ? 22.256 -11.958 -20.934 1.00 90.38 87 ILE A CA 1
ATOM 682 C C . ILE A 1 87 ? 20.783 -12.293 -20.610 1.00 90.38 87 ILE A C 1
ATOM 684 O O . ILE A 1 87 ? 19.908 -12.111 -21.458 1.00 90.38 87 ILE A O 1
ATOM 688 N N . ALA A 1 88 ? 20.474 -12.702 -19.372 1.00 92.69 88 ALA A N 1
ATOM 689 C CA . ALA A 1 88 ? 19.108 -12.997 -18.934 1.00 92.69 88 ALA A CA 1
ATOM 690 C C . ALA A 1 88 ? 18.267 -11.720 -18.772 1.00 92.69 88 ALA A C 1
ATOM 692 O O . ALA A 1 88 ? 17.073 -11.714 -19.087 1.00 92.69 88 ALA A O 1
ATOM 693 N N . TYR A 1 89 ? 18.891 -10.624 -18.327 1.00 94.50 89 TYR A N 1
ATOM 694 C CA . TYR A 1 89 ? 18.244 -9.313 -18.238 1.00 94.50 89 TYR A CA 1
ATOM 695 C C . TYR A 1 89 ? 17.934 -8.766 -19.637 1.00 94.50 89 TYR A C 1
ATOM 697 O O . TYR A 1 89 ? 16.827 -8.287 -19.882 1.00 94.50 89 TYR A O 1
ATOM 705 N N . ARG A 1 90 ? 18.869 -8.920 -20.587 1.00 92.44 90 ARG A N 1
ATOM 706 C CA . ARG A 1 90 ? 18.653 -8.564 -22.000 1.00 92.44 90 ARG A CA 1
ATOM 707 C C . ARG A 1 90 ? 17.500 -9.353 -22.621 1.00 92.44 90 ARG A C 1
ATOM 709 O O . ARG A 1 90 ? 16.617 -8.742 -23.217 1.00 92.44 90 ARG A O 1
ATOM 716 N N . TRP A 1 91 ? 17.450 -10.672 -22.403 1.00 92.19 91 TRP A N 1
ATOM 717 C CA . TRP A 1 91 ? 16.352 -11.530 -22.867 1.00 92.19 91 TRP A CA 1
ATOM 718 C C . TRP A 1 91 ? 14.981 -11.059 -22.368 1.00 92.19 91 TRP A C 1
ATOM 720 O O . TRP A 1 91 ? 14.050 -10.890 -23.161 1.00 92.19 91 TRP A O 1
ATOM 730 N N . PHE A 1 92 ? 14.858 -10.806 -21.060 1.00 93.06 92 PHE A N 1
ATOM 731 C CA . PHE A 1 92 ? 13.598 -10.358 -20.465 1.00 93.06 92 PHE A CA 1
ATOM 732 C C . PHE A 1 92 ? 13.170 -8.987 -20.996 1.00 93.06 92 PHE A C 1
ATOM 734 O O . PHE A 1 92 ? 11.983 -8.771 -21.228 1.00 93.06 92 PHE A O 1
ATOM 741 N N . CYS A 1 93 ? 14.132 -8.100 -21.259 1.00 92.12 93 CYS A N 1
ATOM 742 C CA . CYS A 1 93 ? 13.932 -6.795 -21.889 1.00 92.12 93 CYS A CA 1
ATOM 743 C C . CYS A 1 93 ? 13.815 -6.824 -23.425 1.00 92.12 93 CYS A C 1
ATOM 745 O O . CYS A 1 93 ? 13.746 -5.761 -24.032 1.00 92.12 93 CYS A O 1
ATOM 747 N N . ARG A 1 94 ? 13.770 -8.007 -24.057 1.00 89.31 94 ARG A N 1
ATOM 748 C CA . ARG A 1 94 ? 13.675 -8.194 -25.521 1.00 89.31 94 ARG A CA 1
ATOM 749 C C . ARG A 1 94 ? 14.843 -7.600 -26.335 1.00 89.31 94 ARG A C 1
ATOM 751 O O . ARG A 1 94 ? 14.680 -7.365 -27.528 1.00 89.31 94 ARG A O 1
ATOM 758 N N . LEU A 1 95 ? 16.011 -7.403 -25.719 1.00 88.12 95 LEU A N 1
ATOM 759 C CA . LEU A 1 95 ? 17.222 -6.894 -26.375 1.00 88.12 95 LEU A CA 1
ATOM 760 C C . LEU A 1 95 ? 18.084 -8.038 -26.937 1.00 88.12 95 LEU A C 1
ATOM 762 O O . LEU A 1 95 ? 18.463 -8.956 -26.203 1.00 88.12 95 LEU A O 1
ATOM 766 N N . ALA A 1 96 ? 18.479 -7.940 -28.205 1.00 84.88 96 ALA A N 1
ATOM 767 C CA . ALA A 1 96 ? 19.573 -8.718 -28.788 1.00 84.88 96 ALA A CA 1
ATOM 768 C C . ALA A 1 96 ? 20.929 -8.297 -28.172 1.00 84.88 96 ALA A C 1
ATOM 770 O O . ALA A 1 96 ? 21.032 -7.193 -27.633 1.00 84.88 96 ALA A O 1
ATOM 771 N N . PRO A 1 97 ? 22.011 -9.102 -28.234 1.00 81.75 97 PRO A N 1
ATOM 772 C CA . PRO A 1 97 ? 23.311 -8.737 -27.657 1.00 81.75 97 PRO A CA 1
ATOM 773 C C . PRO A 1 97 ? 23.899 -7.431 -28.213 1.00 81.75 97 PRO A C 1
ATOM 775 O O . PRO A 1 97 ? 24.486 -6.666 -27.456 1.00 81.75 97 PRO A O 1
ATOM 778 N N . ALA A 1 98 ? 23.677 -7.140 -29.500 1.00 83.75 98 ALA A N 1
ATOM 779 C CA . ALA A 1 98 ? 24.181 -5.936 -30.168 1.00 83.75 98 ALA A CA 1
ATOM 780 C C . ALA A 1 98 ? 23.387 -4.645 -29.857 1.00 83.75 98 ALA A C 1
ATOM 782 O O . ALA A 1 98 ? 23.863 -3.548 -30.153 1.00 83.75 98 ALA A O 1
ATOM 783 N N . ASP A 1 99 ? 22.188 -4.743 -29.267 1.00 87.19 99 ASP A N 1
ATOM 784 C CA . ASP A 1 99 ? 21.324 -3.575 -29.060 1.00 87.19 99 ASP A CA 1
ATOM 785 C C . ASP A 1 99 ? 21.905 -2.581 -28.041 1.00 87.19 99 ASP A C 1
ATOM 787 O O . ASP A 1 99 ? 22.430 -2.944 -26.980 1.00 87.19 99 ASP A O 1
ATOM 791 N N . LYS A 1 100 ? 21.756 -1.284 -28.314 1.00 89.06 100 LYS A N 1
ATOM 792 C CA . LYS A 1 100 ? 22.224 -0.234 -27.401 1.00 89.06 100 LYS A CA 1
ATOM 793 C C . LYS A 1 100 ? 21.266 -0.102 -26.214 1.00 89.06 100 LYS A C 1
ATOM 795 O O . LYS A 1 100 ? 20.107 0.268 -26.383 1.00 89.06 100 LYS A O 1
ATOM 800 N N . VAL A 1 101 ? 21.765 -0.376 -25.005 1.00 91.75 101 VAL A N 1
ATOM 801 C CA . VAL A 1 101 ? 20.997 -0.213 -23.757 1.00 91.75 101 VAL A CA 1
ATOM 802 C C . VAL A 1 101 ? 20.584 1.262 -23.592 1.00 91.75 101 VAL A C 1
ATOM 804 O O . VAL A 1 101 ? 21.437 2.137 -23.773 1.00 91.75 101 VAL A O 1
ATOM 807 N N . PRO A 1 102 ? 19.321 1.566 -23.227 1.00 91.81 102 PRO A N 1
ATOM 808 C CA . PRO A 1 102 ? 18.871 2.926 -22.938 1.00 91.81 102 PRO A CA 1
ATOM 809 C C . PRO A 1 102 ? 19.780 3.674 -21.958 1.00 91.81 102 PRO A C 1
ATOM 811 O O . PRO A 1 102 ? 20.239 3.111 -20.965 1.00 91.81 102 PRO A O 1
ATOM 814 N N . HIS A 1 103 ? 20.001 4.970 -22.195 1.00 92.56 103 HIS A N 1
ATOM 815 C CA . HIS A 1 103 ? 20.716 5.814 -21.239 1.00 92.56 103 HIS A CA 1
ATOM 816 C C . HIS A 1 103 ? 19.835 6.108 -20.016 1.00 92.56 103 HIS A C 1
ATOM 818 O O . HIS A 1 103 ? 18.655 6.433 -20.173 1.00 92.56 103 HIS A O 1
ATOM 824 N N . HIS A 1 104 ? 20.412 6.064 -18.810 1.00 90.56 104 HIS A N 1
ATOM 825 C CA . HIS A 1 104 ? 19.672 6.125 -17.541 1.00 90.56 104 HIS A CA 1
ATOM 826 C C . HIS A 1 104 ? 18.766 7.368 -17.402 1.00 90.56 104 HIS A C 1
ATOM 828 O O . HIS A 1 104 ? 17.681 7.291 -16.836 1.00 90.56 104 HIS A O 1
ATOM 834 N N . SER A 1 105 ? 19.147 8.513 -17.985 1.00 90.50 105 SER A N 1
ATOM 835 C CA . SER A 1 105 ? 18.320 9.737 -17.988 1.00 90.50 105 SER A CA 1
ATOM 836 C C . SER A 1 105 ? 17.022 9.631 -18.806 1.00 90.50 105 SER A C 1
ATOM 838 O O . SER A 1 105 ? 16.240 10.580 -18.847 1.00 90.50 105 SER A O 1
ATOM 840 N N . THR A 1 106 ? 16.763 8.488 -19.448 1.00 90.06 106 THR A N 1
ATOM 841 C CA . THR A 1 106 ? 15.484 8.195 -20.103 1.00 90.06 106 THR A CA 1
ATOM 842 C C . THR A 1 106 ? 14.385 7.884 -19.087 1.00 90.06 106 THR A C 1
ATOM 844 O O . THR A 1 106 ? 13.244 8.285 -19.313 1.00 90.06 106 THR A O 1
ATOM 847 N N . PHE A 1 107 ? 14.699 7.224 -17.965 1.00 90.31 107 PHE A N 1
ATOM 848 C CA . PHE A 1 107 ? 13.694 6.824 -16.974 1.00 90.31 107 PHE A CA 1
ATOM 849 C C . PHE A 1 107 ? 12.993 8.037 -16.360 1.00 90.31 107 PHE A C 1
ATOM 851 O O . PHE A 1 107 ? 11.778 8.161 -16.487 1.00 90.31 107 PHE A O 1
ATOM 858 N N . SER A 1 108 ? 13.746 8.993 -15.807 1.00 85.38 108 SER A N 1
ATOM 859 C CA . SER A 1 108 ? 13.183 10.236 -15.256 1.00 85.38 108 SER A CA 1
ATOM 860 C C . SER A 1 108 ? 12.380 11.045 -16.287 1.00 85.38 108 SER A C 1
ATOM 862 O O . SER A 1 108 ? 11.321 11.573 -15.956 1.00 85.38 108 SER A O 1
ATOM 864 N N . LYS A 1 109 ? 12.813 11.076 -17.558 1.00 86.00 109 LYS A N 1
ATOM 865 C CA . LYS A 1 109 ? 12.084 11.724 -18.669 1.00 86.00 109 LYS A CA 1
ATOM 866 C C . LYS A 1 109 ? 10.785 11.019 -19.087 1.00 86.00 109 LYS A C 1
ATOM 868 O O . LYS A 1 109 ? 9.948 11.649 -19.723 1.00 86.00 109 LYS A O 1
ATOM 873 N N . ASN A 1 110 ? 10.620 9.729 -18.794 1.00 88.06 110 ASN A N 1
ATOM 874 C CA . ASN A 1 110 ? 9.347 9.018 -18.992 1.00 88.06 110 ASN A CA 1
ATOM 875 C C . ASN A 1 110 ? 8.443 9.175 -17.767 1.00 88.06 110 ASN A C 1
ATOM 877 O O . ASN A 1 110 ? 7.247 9.417 -17.901 1.00 88.06 110 ASN A O 1
ATOM 881 N N . ARG A 1 111 ? 9.054 9.053 -16.586 1.00 86.81 111 ARG A N 1
ATOM 882 C CA . ARG A 1 111 ? 8.426 9.085 -15.270 1.00 86.81 111 ARG A CA 1
ATOM 883 C C . ARG A 1 111 ? 7.740 10.411 -14.954 1.00 86.81 111 ARG A C 1
ATOM 885 O O . ARG A 1 111 ? 6.601 10.408 -14.521 1.00 86.81 111 ARG A O 1
ATOM 892 N N . HIS A 1 112 ? 8.409 11.543 -15.171 1.00 81.00 112 HIS A N 1
ATOM 893 C CA . HIS A 1 112 ? 7.876 12.873 -14.831 1.00 81.00 112 HIS A CA 1
ATOM 894 C C . HIS A 1 112 ? 6.953 13.469 -15.915 1.00 81.00 112 HIS A C 1
ATOM 896 O O . HIS A 1 112 ? 6.886 14.685 -16.070 1.00 81.00 112 HIS A O 1
ATOM 902 N N . GLY A 1 113 ? 6.298 12.602 -16.682 1.00 83.50 113 GLY A N 1
ATOM 903 C CA . GLY A 1 113 ? 5.337 12.902 -17.741 1.00 83.50 113 GLY A CA 1
ATOM 904 C C . GLY A 1 113 ? 4.609 11.602 -18.085 1.00 83.50 113 GLY A C 1
ATOM 905 O O . GLY A 1 113 ? 4.292 10.851 -17.168 1.00 83.50 113 GLY A O 1
ATOM 906 N N . ARG A 1 114 ? 4.439 11.286 -19.377 1.00 87.62 114 ARG A N 1
ATOM 907 C CA . ARG A 1 114 ? 3.776 10.086 -19.953 1.00 87.62 114 ARG A CA 1
ATOM 908 C C . ARG A 1 114 ? 3.490 8.876 -19.041 1.00 87.62 114 ARG A C 1
ATOM 910 O O . ARG A 1 114 ? 2.368 8.394 -19.054 1.00 87.62 114 ARG A O 1
ATOM 917 N N . PHE A 1 115 ? 4.450 8.342 -18.276 1.00 91.00 115 PHE A N 1
ATOM 918 C CA . PHE A 1 115 ? 4.198 7.176 -17.406 1.00 91.00 115 PHE A CA 1
ATOM 919 C C . PHE A 1 115 ? 3.336 7.496 -16.175 1.00 91.00 115 PHE A C 1
ATOM 921 O O . PHE A 1 115 ? 2.555 6.653 -15.739 1.00 91.00 115 PHE A O 1
ATOM 928 N N . ARG A 1 116 ? 3.495 8.698 -15.618 1.00 87.31 116 ARG A N 1
ATOM 929 C CA . ARG A 1 116 ? 2.689 9.255 -14.529 1.00 87.31 116 ARG A CA 1
ATOM 930 C C . ARG A 1 116 ? 1.359 9.777 -15.063 1.00 87.31 116 ARG A C 1
ATOM 932 O O . ARG A 1 116 ? 0.330 9.479 -14.472 1.00 87.31 116 ARG A O 1
ATOM 939 N N . ASP A 1 117 ? 1.384 10.470 -16.201 1.00 87.00 117 ASP A N 1
ATOM 940 C CA . ASP A 1 117 ? 0.188 11.065 -16.812 1.00 87.00 117 ASP A CA 1
ATOM 941 C C . ASP A 1 117 ? -0.830 9.990 -17.251 1.00 87.00 117 ASP A C 1
ATOM 943 O O . ASP A 1 117 ? -2.021 10.150 -17.010 1.00 87.00 117 ASP A O 1
ATOM 947 N N . ALA A 1 118 ? -0.364 8.859 -17.802 1.00 88.44 118 ALA A N 1
ATOM 948 C CA . ALA A 1 118 ? -1.205 7.700 -18.139 1.00 88.44 118 ALA A CA 1
ATOM 949 C C . ALA A 1 118 ? -1.436 6.716 -16.967 1.00 88.44 118 ALA A C 1
ATOM 951 O O . ALA A 1 118 ? -2.072 5.677 -17.146 1.00 88.44 118 ALA A O 1
ATOM 952 N N . GLY A 1 119 ? -0.874 6.963 -15.776 1.00 91.19 119 GLY A N 1
ATOM 953 C CA . GLY A 1 119 ? -1.002 6.056 -14.626 1.00 91.19 119 GLY A CA 1
ATOM 954 C C . GLY A 1 119 ? -0.450 4.637 -14.858 1.00 91.19 119 GLY A C 1
ATOM 955 O O . GLY A 1 119 ? -0.951 3.673 -14.280 1.00 91.19 119 GLY A O 1
ATOM 956 N N . VAL A 1 120 ? 0.575 4.472 -15.702 1.00 92.69 120 VAL A N 1
ATOM 957 C CA . VAL A 1 120 ? 1.019 3.169 -16.253 1.00 92.69 120 VAL A CA 1
ATOM 958 C C . VAL A 1 120 ? 1.330 2.129 -15.174 1.00 92.69 120 VAL A C 1
ATOM 960 O O . VAL A 1 120 ? 1.026 0.951 -15.341 1.00 92.69 120 VAL A O 1
ATOM 963 N N . PHE A 1 121 ? 1.922 2.542 -14.051 1.00 94.19 121 PHE A N 1
ATOM 964 C CA . PHE A 1 121 ? 2.262 1.620 -12.962 1.00 94.19 121 PHE A CA 1
ATOM 965 C C . PHE A 1 121 ? 1.037 1.139 -12.174 1.00 94.19 121 PHE A C 1
ATOM 967 O O . PHE A 1 121 ? 1.058 0.017 -11.671 1.00 94.19 121 PHE A O 1
ATOM 974 N N . ARG A 1 122 ? -0.039 1.939 -12.121 1.00 95.12 122 ARG A N 1
ATOM 975 C CA . ARG A 1 122 ? -1.332 1.541 -11.549 1.00 95.12 122 ARG A CA 1
ATOM 976 C C . ARG A 1 122 ? -1.986 0.494 -12.446 1.00 95.12 122 ARG A C 1
ATOM 978 O O . ARG A 1 122 ? -2.305 -0.584 -11.963 1.00 95.12 122 ARG A O 1
ATOM 985 N N . GLN A 1 123 ? -2.038 0.739 -13.757 1.00 94.19 123 GLN A N 1
ATOM 986 C CA . GLN A 1 123 ? -2.560 -0.226 -14.735 1.00 94.19 123 GLN A CA 1
ATOM 987 C C . GLN A 1 123 ? -1.768 -1.546 -14.749 1.00 94.19 123 GLN A C 1
ATOM 989 O O . GLN A 1 123 ? -2.359 -2.621 -14.695 1.00 94.19 123 GLN A O 1
ATOM 994 N N . LEU A 1 124 ? -0.429 -1.477 -14.740 1.00 95.31 124 LEU A N 1
ATOM 995 C CA . LEU A 1 124 ? 0.457 -2.646 -14.639 1.00 95.31 124 LEU A CA 1
ATOM 996 C C . LEU A 1 124 ? 0.176 -3.456 -13.369 1.00 95.31 124 LEU A C 1
ATOM 998 O O . LEU A 1 124 ? 0.130 -4.684 -13.419 1.00 95.31 124 LEU A O 1
ATOM 1002 N N . PHE A 1 125 ? -0.009 -2.785 -12.233 1.00 97.12 125 PHE A N 1
ATOM 1003 C CA . PHE A 1 125 ? -0.373 -3.447 -10.989 1.00 97.12 125 PHE A CA 1
ATOM 1004 C C . PHE A 1 125 ? -1.761 -4.103 -11.085 1.00 97.12 125 PHE A C 1
ATOM 1006 O O . PHE A 1 125 ? -1.860 -5.311 -10.860 1.00 97.12 125 PHE A O 1
ATOM 1013 N N . GLU A 1 126 ? -2.793 -3.365 -11.504 1.00 95.88 126 GLU A N 1
ATOM 1014 C CA . GLU A 1 126 ? -4.169 -3.862 -11.667 1.00 95.88 126 GLU A CA 1
ATOM 1015 C C . GLU A 1 126 ? -4.243 -5.069 -12.623 1.00 95.88 126 GLU A C 1
ATOM 1017 O O . GLU A 1 126 ? -4.943 -6.040 -12.333 1.00 95.88 126 GLU A O 1
ATOM 1022 N N . ALA A 1 127 ? -3.457 -5.082 -13.706 1.00 94.94 127 ALA A N 1
ATOM 1023 C CA . ALA A 1 127 ? -3.331 -6.227 -14.611 1.00 94.94 127 ALA A CA 1
ATOM 1024 C C . ALA A 1 127 ? -2.753 -7.477 -13.916 1.00 94.94 127 ALA A C 1
ATOM 1026 O O . ALA A 1 127 ? -3.226 -8.593 -14.144 1.00 94.94 127 ALA A O 1
ATOM 1027 N N . THR A 1 128 ? -1.778 -7.324 -13.005 1.00 95.75 128 THR A N 1
ATOM 1028 C CA . THR A 1 128 ? -1.294 -8.467 -12.202 1.00 95.75 128 THR A CA 1
ATOM 1029 C C . THR A 1 128 ? -2.337 -8.977 -11.209 1.00 95.75 128 THR A C 1
ATOM 1031 O O . THR A 1 128 ? -2.353 -10.178 -10.935 1.00 95.75 128 THR A O 1
ATOM 1034 N N . VAL A 1 129 ? -3.211 -8.105 -10.690 1.00 96.56 129 VAL A N 1
ATOM 1035 C CA . VAL A 1 129 ? -4.306 -8.492 -9.785 1.00 96.56 129 VAL A CA 1
ATOM 1036 C C . VAL A 1 129 ? -5.387 -9.252 -10.550 1.00 96.56 129 VAL A C 1
ATOM 1038 O O . VAL A 1 129 ? -5.712 -10.372 -10.153 1.00 96.56 129 VAL A O 1
ATOM 1041 N N . ARG A 1 130 ? -5.853 -8.726 -11.694 1.00 95.06 130 ARG A N 1
ATOM 1042 C CA . ARG A 1 130 ? -6.792 -9.415 -12.602 1.00 95.06 130 ARG A CA 1
ATOM 1043 C C . ARG A 1 130 ? -6.304 -10.822 -12.951 1.00 95.06 130 ARG A C 1
ATOM 1045 O O . ARG A 1 130 ? -6.983 -11.800 -12.642 1.00 95.06 130 ARG A O 1
ATOM 1052 N N . ARG A 1 131 ? -5.047 -10.957 -13.389 1.00 93.31 131 ARG A N 1
ATOM 1053 C CA . ARG A 1 131 ? -4.430 -12.260 -13.707 1.00 93.31 131 ARG A CA 1
ATOM 1054 C C . ARG A 1 131 ? -4.269 -13.196 -12.497 1.00 93.31 131 ARG A C 1
ATOM 1056 O O . ARG A 1 131 ? -4.213 -14.414 -12.663 1.00 93.31 131 ARG A O 1
ATOM 1063 N N . CYS A 1 132 ? -4.212 -12.669 -11.270 1.00 94.44 132 CYS A N 1
ATOM 1064 C CA . CYS A 1 132 ? -4.273 -13.478 -10.044 1.00 94.44 132 CYS A CA 1
ATOM 1065 C C . CYS A 1 132 ? -5.701 -13.950 -9.717 1.00 94.44 132 CYS A C 1
ATOM 1067 O O . CYS A 1 132 ? -5.864 -15.043 -9.171 1.00 94.44 132 CYS A O 1
ATOM 1069 N N . ILE A 1 133 ? -6.726 -13.161 -10.037 1.00 94.00 133 ILE A N 1
ATOM 1070 C CA . ILE A 1 133 ? -8.137 -13.531 -9.859 1.00 94.00 133 ILE A CA 1
ATOM 1071 C C . ILE A 1 133 ? -8.536 -14.582 -10.905 1.00 94.00 133 ILE A C 1
ATOM 1073 O O . ILE A 1 133 ? -9.017 -15.648 -10.528 1.00 94.00 133 ILE A O 1
ATOM 1077 N N . GLU A 1 134 ? -8.214 -14.352 -12.183 1.00 92.31 134 GLU A N 1
ATOM 1078 C CA . GLU A 1 134 ? -8.413 -15.286 -13.307 1.00 92.31 134 GLU A CA 1
ATOM 1079 C C . GLU A 1 134 ? -7.833 -16.683 -13.031 1.00 92.31 134 GLU A C 1
ATOM 1081 O O . GLU A 1 134 ? -8.472 -17.700 -13.293 1.00 92.31 134 GLU A O 1
ATOM 1086 N N . GLN A 1 135 ? -6.628 -16.755 -12.454 1.00 91.19 135 GLN A N 1
ATOM 1087 C CA . GLN A 1 135 ? -5.977 -18.025 -12.106 1.00 91.19 135 GLN A CA 1
ATOM 1088 C C . GLN A 1 135 ? -6.490 -18.651 -10.793 1.00 91.19 135 GLN A C 1
ATOM 1090 O O . GLN A 1 135 ? -5.913 -19.631 -10.312 1.00 91.19 135 GLN A O 1
ATOM 1095 N N . GLY A 1 136 ? -7.541 -18.099 -10.177 1.00 91.06 136 GLY A N 1
ATOM 1096 C CA . GLY A 1 136 ? -8.112 -18.593 -8.922 1.00 91.06 136 GLY A CA 1
ATOM 1097 C C . GLY A 1 136 ? -7.140 -18.510 -7.741 1.00 91.06 136 GLY A C 1
ATOM 1098 O O . GLY A 1 136 ? -7.143 -19.381 -6.865 1.00 91.06 136 GLY A O 1
ATOM 1099 N N . LEU A 1 137 ? -6.242 -17.515 -7.734 1.00 91.38 137 LEU A N 1
ATOM 1100 C CA . LEU A 1 137 ? -5.252 -17.357 -6.667 1.00 91.38 137 LEU A CA 1
ATOM 1101 C C . LEU A 1 137 ? -5.849 -16.683 -5.436 1.00 91.38 137 LEU A C 1
ATOM 1103 O O . LEU A 1 137 ? -5.490 -17.064 -4.324 1.00 91.38 137 LEU A O 1
ATOM 1107 N N . VAL A 1 138 ? -6.725 -15.702 -5.654 1.00 92.44 138 VAL A N 1
ATOM 1108 C CA . VAL A 1 138 ? -7.370 -14.877 -4.626 1.00 92.44 138 VAL A CA 1
ATOM 1109 C C . VAL A 1 138 ? -8.493 -15.658 -3.933 1.00 92.44 138 VAL A C 1
ATOM 1111 O O . VAL A 1 138 ? -9.331 -16.278 -4.582 1.00 92.44 138 VAL A O 1
ATOM 1114 N N . GLY A 1 139 ? -8.512 -15.653 -2.597 1.00 85.38 139 GLY A N 1
ATOM 1115 C CA . GLY A 1 139 ? -9.449 -16.431 -1.782 1.00 85.38 139 GLY A CA 1
ATOM 1116 C C . GLY A 1 139 ? -10.829 -15.799 -1.548 1.00 85.38 139 GLY A C 1
ATOM 1117 O O . GLY A 1 139 ? -11.750 -16.525 -1.155 1.00 85.38 139 GLY A O 1
ATOM 1118 N N . GLY A 1 140 ? -10.977 -14.482 -1.744 1.00 86.69 140 GLY A N 1
ATOM 1119 C CA . GLY A 1 140 ? -12.265 -13.760 -1.690 1.00 86.69 140 GLY A CA 1
ATOM 1120 C C . GLY A 1 140 ? -12.939 -13.722 -0.311 1.00 86.69 140 GLY A C 1
ATOM 1121 O O . GLY A 1 140 ? -14.161 -13.618 -0.219 1.00 86.69 140 GLY A O 1
ATOM 1122 N N . LYS A 1 141 ? -12.190 -13.949 0.780 1.00 90.00 141 LYS A N 1
ATOM 1123 C CA . LYS A 1 141 ? -12.778 -14.285 2.101 1.00 90.00 141 LYS A CA 1
ATOM 1124 C C . LYS A 1 141 ? -12.070 -13.703 3.316 1.00 90.00 141 LYS A C 1
ATOM 1126 O O . LYS A 1 141 ? -12.733 -13.465 4.321 1.00 90.00 141 LYS A O 1
ATOM 1131 N N . ASP A 1 142 ? -10.749 -13.568 3.266 1.00 93.06 142 ASP A N 1
ATOM 1132 C CA . ASP A 1 142 ? -9.910 -13.252 4.425 1.00 93.06 142 ASP A CA 1
ATOM 1133 C C . ASP A 1 142 ? -8.865 -12.197 4.014 1.00 93.06 142 ASP A C 1
ATOM 1135 O O . ASP A 1 142 ? -7.724 -12.534 3.692 1.00 93.06 142 ASP A O 1
ATOM 1139 N N . ALA A 1 143 ? -9.254 -10.922 3.994 1.00 95.75 143 ALA A N 1
ATOM 1140 C CA . ALA A 1 143 ? -8.347 -9.815 3.695 1.00 95.75 143 ALA A CA 1
ATOM 1141 C C . ALA A 1 143 ? -7.557 -9.375 4.937 1.00 95.75 143 ALA A C 1
ATOM 1143 O O . ALA A 1 143 ? -8.035 -9.506 6.068 1.00 95.75 143 ALA A O 1
ATOM 1144 N N . ALA A 1 144 ? -6.374 -8.799 4.725 1.00 96.88 144 ALA A N 1
ATOM 1145 C CA . ALA A 1 144 ? -5.663 -8.034 5.741 1.00 96.88 144 ALA A CA 1
ATOM 1146 C C . ALA A 1 144 ? -5.238 -6.657 5.232 1.00 96.88 144 ALA A C 1
ATOM 1148 O O . ALA A 1 144 ? -4.824 -6.529 4.080 1.00 96.88 144 ALA A O 1
ATOM 1149 N N . ILE A 1 145 ? -5.310 -5.671 6.126 1.00 96.44 145 ILE A N 1
ATOM 1150 C CA . ILE A 1 145 ? -4.817 -4.304 5.936 1.00 96.44 145 ILE A CA 1
ATOM 1151 C C . ILE A 1 145 ? -3.762 -4.035 7.004 1.00 96.44 145 ILE A C 1
ATOM 1153 O O . ILE A 1 145 ? -3.960 -4.346 8.182 1.00 96.44 145 ILE A O 1
ATOM 1157 N N . ASP A 1 146 ? -2.631 -3.486 6.584 1.00 95.19 146 ASP A N 1
ATOM 1158 C CA . ASP A 1 146 ? -1.555 -3.040 7.464 1.00 95.19 146 ASP A CA 1
ATOM 1159 C C . ASP A 1 146 ? -0.707 -1.982 6.734 1.00 95.19 146 ASP A C 1
ATOM 1161 O O . ASP A 1 146 ? -0.825 -1.811 5.514 1.00 95.19 146 ASP A O 1
ATOM 1165 N N . ALA A 1 147 ? 0.166 -1.298 7.469 1.00 94.88 147 ALA A N 1
ATOM 1166 C CA . ALA A 1 147 ? 1.019 -0.229 6.963 1.00 94.88 147 ALA A CA 1
ATOM 1167 C C . ALA A 1 147 ? 2.487 -0.452 7.354 1.00 94.88 147 ALA A C 1
ATOM 1169 O O . ALA A 1 147 ? 2.809 -0.849 8.474 1.00 94.88 147 ALA A O 1
ATOM 1170 N N . SER A 1 148 ? 3.419 -0.164 6.442 1.00 94.62 148 SER A N 1
ATOM 1171 C CA . SER A 1 148 ? 4.854 -0.288 6.715 1.00 94.62 148 SER A CA 1
ATOM 1172 C C . SER A 1 148 ? 5.615 0.992 6.403 1.00 94.62 148 SER A C 1
ATOM 1174 O O . SER A 1 148 ? 5.669 1.425 5.257 1.00 94.62 148 SER A O 1
ATOM 1176 N N . PHE A 1 149 ? 6.292 1.549 7.413 1.00 95.00 149 PHE A N 1
ATOM 1177 C CA . PHE A 1 149 ? 7.182 2.700 7.240 1.00 95.00 149 PHE A CA 1
ATOM 1178 C C . PHE A 1 149 ? 8.322 2.379 6.262 1.00 95.00 149 PHE A C 1
ATOM 1180 O O . PHE A 1 149 ? 9.072 1.420 6.487 1.00 95.00 149 PHE A O 1
ATOM 1187 N N . ILE A 1 150 ? 8.468 3.187 5.215 1.00 95.62 150 ILE A N 1
ATOM 1188 C CA . ILE A 1 150 ? 9.581 3.188 4.261 1.00 95.62 150 ILE A CA 1
ATOM 1189 C C . ILE A 1 150 ? 10.310 4.531 4.399 1.00 95.62 150 ILE A C 1
ATOM 1191 O O . ILE A 1 150 ? 9.672 5.584 4.384 1.00 95.62 150 ILE A O 1
ATOM 1195 N N . GLU A 1 151 ? 11.639 4.521 4.524 1.00 95.06 151 GLU A N 1
ATOM 1196 C CA . GLU A 1 151 ? 12.412 5.767 4.605 1.00 95.06 151 GLU A CA 1
ATOM 1197 C C . GLU A 1 151 ? 12.391 6.517 3.256 1.00 95.06 151 GLU A C 1
ATOM 1199 O O . GLU A 1 151 ? 12.521 5.906 2.196 1.00 95.06 151 GLU A O 1
ATOM 1204 N N . ALA A 1 152 ? 12.246 7.842 3.269 1.00 94.44 152 ALA A N 1
ATOM 1205 C CA . ALA A 1 152 ? 12.302 8.664 2.058 1.00 94.44 152 ALA A CA 1
ATOM 1206 C C . ALA A 1 152 ? 13.752 8.943 1.613 1.00 94.44 152 ALA A C 1
ATOM 1208 O O . ALA A 1 152 ? 14.690 8.879 2.417 1.00 94.44 152 ALA A O 1
ATOM 1209 N N . ASP A 1 153 ? 13.959 9.374 0.361 1.00 93.00 153 ASP A N 1
ATOM 1210 C CA . ASP A 1 153 ? 15.245 9.963 -0.040 1.00 93.00 153 ASP A CA 1
ATOM 1211 C C . ASP A 1 153 ? 15.398 11.420 0.454 1.00 93.00 153 ASP A C 1
ATOM 1213 O O . ASP A 1 153 ? 15.561 12.373 -0.309 1.00 93.00 153 ASP A O 1
ATOM 1217 N N . ALA A 1 154 ? 15.322 11.592 1.773 1.00 90.31 154 ALA A N 1
ATOM 1218 C CA . ALA A 1 154 ? 15.393 12.869 2.468 1.00 90.31 154 ALA A CA 1
ATOM 1219 C C . ALA A 1 154 ? 16.379 12.797 3.641 1.00 90.31 154 ALA A C 1
ATOM 1221 O O . ALA A 1 154 ? 16.395 11.832 4.404 1.00 90.31 154 ALA A O 1
ATOM 1222 N N . CYS A 1 155 ? 17.204 13.833 3.814 1.00 87.25 155 CYS A N 1
ATOM 1223 C CA . CYS A 1 155 ? 18.110 13.907 4.959 1.00 87.25 155 CYS A CA 1
ATOM 1224 C C . CYS A 1 155 ? 17.369 14.437 6.195 1.00 87.25 155 CYS A C 1
ATOM 1226 O O . CYS A 1 155 ? 16.853 15.555 6.176 1.00 87.25 155 CYS A O 1
ATOM 1228 N N . TRP A 1 156 ? 17.370 13.660 7.282 1.00 81.56 156 TRP A N 1
ATOM 1229 C CA . TRP A 1 156 ? 16.720 14.009 8.552 1.00 81.56 156 TRP A CA 1
ATOM 1230 C C . TRP A 1 156 ? 17.286 15.293 9.193 1.00 81.56 156 TRP A C 1
ATOM 1232 O O . TRP A 1 156 ? 16.544 16.030 9.831 1.00 81.56 156 TRP A O 1
ATOM 1242 N N . GLN A 1 157 ? 18.564 15.617 8.951 1.00 83.62 157 GLN A N 1
ATOM 1243 C CA . GLN A 1 157 ? 19.199 16.868 9.401 1.00 83.62 157 GLN A CA 1
ATOM 1244 C C . GLN A 1 157 ? 18.725 18.103 8.616 1.00 83.62 157 GLN A C 1
ATOM 1246 O O . GLN A 1 157 ? 18.906 19.226 9.071 1.00 83.62 157 GLN A O 1
ATOM 1251 N N . ARG A 1 158 ? 18.120 17.933 7.429 1.00 80.50 158 ARG A N 1
ATOM 1252 C CA . ARG A 1 158 ? 17.635 19.035 6.574 1.00 80.50 158 ARG A CA 1
ATOM 1253 C C . ARG A 1 158 ? 16.142 19.319 6.793 1.00 80.50 158 ARG A C 1
ATOM 1255 O O . ARG A 1 158 ? 15.409 19.589 5.838 1.00 80.50 158 ARG A O 1
ATOM 1262 N N . LYS A 1 159 ? 15.718 19.241 8.058 1.00 83.56 159 LYS A N 1
ATOM 1263 C CA . LYS A 1 159 ? 14.397 19.636 8.563 1.00 83.56 159 LYS A CA 1
ATOM 1264 C C . LYS A 1 159 ? 14.256 21.164 8.523 1.00 83.56 159 LYS A C 1
ATOM 1266 O O . LYS A 1 159 ? 15.226 21.888 8.735 1.00 83.56 159 LYS A O 1
ATOM 1271 N N . THR A 1 160 ? 13.074 21.673 8.189 1.00 82.38 160 THR A N 1
ATOM 1272 C CA . THR A 1 160 ? 12.802 23.112 8.059 1.00 82.38 160 THR A CA 1
ATOM 1273 C C . THR A 1 160 ? 11.315 23.407 8.287 1.00 82.38 160 THR A C 1
ATOM 1275 O O . THR A 1 160 ? 10.500 22.487 8.342 1.00 82.38 160 THR A O 1
ATOM 1278 N N . VAL A 1 161 ? 10.941 24.679 8.434 1.00 82.75 161 VAL A N 1
ATOM 1279 C CA . VAL A 1 161 ? 9.525 25.072 8.542 1.00 82.75 161 VAL A CA 1
ATOM 1280 C C . VAL A 1 161 ? 8.893 25.198 7.147 1.00 82.75 161 VAL A C 1
ATOM 1282 O O . VAL A 1 161 ? 9.567 25.695 6.240 1.00 82.75 161 VAL A O 1
ATOM 1285 N N . PRO A 1 162 ? 7.615 24.808 6.946 1.00 77.00 162 PRO A N 1
ATOM 1286 C CA . PRO A 1 162 ? 6.951 24.880 5.639 1.00 77.00 162 PRO A CA 1
ATOM 1287 C C . PRO A 1 162 ? 7.075 26.242 4.948 1.00 77.00 162 PRO A C 1
ATOM 1289 O O . PRO A 1 162 ? 7.393 26.309 3.763 1.00 77.00 162 PRO A O 1
ATOM 1292 N N . GLY A 1 163 ? 6.931 27.332 5.710 1.00 73.31 163 GLY A N 1
ATOM 1293 C CA . GLY A 1 163 ? 7.009 28.694 5.183 1.00 73.31 163 GLY A CA 1
ATOM 1294 C C . GLY A 1 163 ? 8.373 29.132 4.649 1.00 73.31 163 GLY A C 1
ATOM 1295 O O . GLY A 1 163 ? 8.447 30.161 3.988 1.00 73.31 163 GLY A O 1
ATOM 1296 N N . TYR A 1 164 ? 9.441 28.360 4.874 1.00 76.12 164 TYR A N 1
ATOM 1297 C CA . TYR A 1 164 ? 10.747 28.628 4.271 1.00 76.12 164 TYR A CA 1
ATOM 1298 C C . TYR A 1 164 ? 10.902 27.994 2.876 1.00 76.12 164 TYR A C 1
ATOM 1300 O O . TYR A 1 164 ? 11.760 28.418 2.107 1.00 76.12 164 TYR A O 1
ATOM 1308 N N . LEU A 1 165 ? 10.076 27.001 2.511 1.00 77.62 165 LEU A N 1
ATOM 1309 C CA . LEU A 1 165 ? 10.225 26.245 1.258 1.00 77.62 165 LEU A CA 1
ATOM 1310 C C . LEU A 1 165 ? 10.133 27.083 -0.034 1.00 77.62 165 LEU A C 1
ATOM 1312 O O . LEU A 1 165 ? 10.940 26.810 -0.924 1.00 77.62 165 LEU A O 1
ATOM 1316 N N . PRO A 1 166 ? 9.255 28.102 -0.169 1.00 74.50 166 PRO A N 1
ATOM 1317 C CA . PRO A 1 166 ? 9.233 28.959 -1.361 1.00 74.50 166 PRO A CA 1
ATOM 1318 C C . PRO A 1 166 ? 10.540 29.735 -1.579 1.00 74.50 166 PRO A C 1
ATOM 1320 O O . PRO A 1 166 ? 10.898 30.036 -2.713 1.00 74.50 166 PRO A O 1
ATOM 1323 N N . TYR A 1 167 ? 11.269 30.019 -0.496 1.00 70.00 167 TYR A N 1
ATOM 1324 C CA . TYR A 1 167 ? 12.527 30.768 -0.499 1.00 70.00 167 TYR A CA 1
ATOM 1325 C C . TYR A 1 167 ? 13.764 29.865 -0.650 1.00 70.00 167 TYR A C 1
ATOM 1327 O O . TYR A 1 167 ? 14.893 30.355 -0.691 1.00 70.00 167 TYR A O 1
ATOM 1335 N N . VAL A 1 168 ? 13.585 28.541 -0.760 1.00 68.12 168 VAL A N 1
ATOM 1336 C CA . VAL A 1 168 ? 14.678 27.617 -1.084 1.00 68.12 168 VAL A CA 1
ATOM 1337 C C . VAL A 1 168 ? 15.010 27.755 -2.569 1.00 68.12 168 VAL A C 1
ATOM 1339 O O . VAL A 1 168 ? 14.369 27.149 -3.430 1.00 68.12 168 VAL A O 1
ATOM 1342 N N . ALA A 1 169 ? 16.043 28.545 -2.866 1.00 53.34 169 ALA A N 1
ATOM 1343 C CA . ALA A 1 169 ? 16.593 28.680 -4.211 1.00 53.34 169 ALA A CA 1
ATOM 1344 C C . ALA A 1 169 ? 16.847 27.296 -4.845 1.00 53.34 169 ALA A C 1
ATOM 1346 O O . ALA A 1 169 ? 17.406 26.398 -4.212 1.00 53.34 169 ALA A O 1
ATOM 1347 N N . ASN A 1 170 ? 16.428 27.131 -6.103 1.00 66.19 170 ASN A N 1
ATOM 1348 C CA . ASN A 1 170 ? 16.438 25.857 -6.835 1.00 66.19 170 ASN A CA 1
ATOM 1349 C C . ASN A 1 170 ? 15.577 24.734 -6.206 1.00 66.19 170 ASN A C 1
ATOM 1351 O O . ASN A 1 170 ? 15.947 23.558 -6.251 1.00 66.19 170 ASN A O 1
ATOM 1355 N N . ALA A 1 171 ? 14.401 25.079 -5.666 1.00 72.12 171 ALA A N 1
ATOM 1356 C CA . ALA A 1 171 ? 13.389 24.128 -5.200 1.00 72.12 171 ALA A CA 1
ATOM 1357 C C . ALA A 1 171 ? 13.128 22.990 -6.215 1.00 72.12 171 ALA A C 1
ATOM 1359 O O . ALA A 1 171 ? 12.681 23.205 -7.348 1.00 72.12 171 ALA A O 1
ATOM 1360 N N . GLY A 1 172 ? 13.405 21.750 -5.797 1.00 82.25 172 GLY A N 1
ATOM 1361 C CA . GLY A 1 172 ? 13.288 20.562 -6.645 1.00 82.25 172 GLY A CA 1
ATOM 1362 C C . GLY A 1 172 ? 11.853 20.271 -7.098 1.00 82.25 172 GLY A C 1
ATOM 1363 O O . GLY A 1 172 ? 10.884 20.770 -6.526 1.00 82.25 172 GLY A O 1
ATOM 1364 N N . ARG A 1 173 ? 11.691 19.414 -8.118 1.00 86.38 173 ARG A N 1
ATOM 1365 C CA . ARG A 1 173 ? 10.364 19.008 -8.627 1.00 86.38 173 ARG A CA 1
ATOM 1366 C C . ARG A 1 173 ? 9.392 18.533 -7.522 1.00 86.38 173 ARG A C 1
ATOM 1368 O O . ARG A 1 173 ? 8.274 19.034 -7.571 1.00 86.38 173 ARG A O 1
ATOM 1375 N N . PRO A 1 174 ? 9.785 17.720 -6.512 1.00 87.88 174 PRO A N 1
ATOM 1376 C CA . PRO A 1 174 ? 8.890 17.319 -5.416 1.00 87.88 174 PRO A CA 1
ATOM 1377 C C . PRO A 1 174 ? 8.420 18.490 -4.545 1.00 87.88 174 PRO A C 1
ATOM 1379 O O . PRO A 1 174 ? 7.253 18.554 -4.185 1.00 87.88 174 PRO A O 1
ATOM 1382 N N . VAL A 1 175 ? 9.304 19.455 -4.255 1.00 88.06 175 VAL A N 1
ATOM 1383 C CA . VAL A 1 175 ? 8.955 20.667 -3.488 1.00 88.06 175 VAL A CA 1
ATOM 1384 C C . VAL A 1 175 ? 7.940 21.507 -4.265 1.00 88.06 175 VAL A C 1
ATOM 1386 O O . VAL A 1 175 ? 6.961 21.972 -3.696 1.00 88.06 175 VAL A O 1
ATOM 1389 N N . ARG A 1 176 ? 8.138 21.655 -5.582 1.00 87.00 176 ARG A N 1
ATOM 1390 C CA . ARG A 1 176 ? 7.230 22.403 -6.468 1.00 87.00 176 ARG A CA 1
ATOM 1391 C C . ARG A 1 176 ? 5.926 21.667 -6.791 1.00 87.00 176 ARG A C 1
ATOM 1393 O O . ARG A 1 176 ? 4.974 22.315 -7.193 1.00 87.00 176 ARG A O 1
ATOM 1400 N N . GLU A 1 177 ? 5.892 20.338 -6.697 1.00 87.12 177 GLU A N 1
ATOM 1401 C CA . GLU A 1 177 ? 4.648 19.551 -6.751 1.00 87.12 177 GLU A CA 1
ATOM 1402 C C . GLU A 1 177 ? 3.871 19.751 -5.442 1.00 87.12 177 GLU A C 1
ATOM 1404 O O . GLU A 1 177 ? 2.756 20.253 -5.476 1.00 87.12 177 GLU A O 1
ATOM 1409 N N . TRP A 1 178 ? 4.508 19.536 -4.288 1.00 86.44 178 TRP A N 1
ATOM 1410 C CA . TRP A 1 178 ? 3.890 19.724 -2.970 1.00 86.44 178 TRP A CA 1
ATOM 1411 C C . TRP A 1 178 ? 3.366 21.154 -2.722 1.00 86.44 178 TRP A C 1
ATOM 1413 O O . TRP A 1 178 ? 2.249 21.313 -2.241 1.00 86.44 178 TRP A O 1
ATOM 1423 N N . LEU A 1 179 ? 4.114 22.197 -3.109 1.00 85.44 179 LEU A N 1
ATOM 1424 C CA . LEU A 1 179 ? 3.654 23.597 -3.030 1.00 85.44 179 LEU A CA 1
ATOM 1425 C C . LEU A 1 179 ? 2.465 23.908 -3.960 1.00 85.44 179 LEU A C 1
ATOM 1427 O O . LEU A 1 179 ? 1.752 24.877 -3.720 1.00 85.44 179 LEU A O 1
ATOM 1431 N N . SER A 1 180 ? 2.260 23.117 -5.017 1.00 83.44 180 SER A N 1
ATOM 1432 C CA . SER A 1 180 ? 1.093 23.235 -5.898 1.00 83.44 180 SER A CA 1
ATOM 1433 C C . SER A 1 180 ? -0.098 22.462 -5.328 1.00 83.44 180 SER A C 1
ATOM 1435 O O . SER A 1 180 ? -1.203 22.990 -5.286 1.00 83.44 180 SER A O 1
ATOM 1437 N N . ASP A 1 181 ? 0.140 21.236 -4.853 1.00 78.69 181 ASP A N 1
ATOM 1438 C CA . ASP A 1 181 ? -0.886 20.321 -4.340 1.00 78.69 181 ASP A CA 1
ATOM 1439 C C . ASP A 1 181 ? -1.472 20.800 -2.982 1.00 78.69 181 ASP A C 1
ATOM 1441 O O . ASP A 1 181 ? -2.631 20.535 -2.682 1.00 78.69 181 ASP A O 1
ATOM 1445 N N . GLN A 1 182 ? -0.710 21.546 -2.165 1.00 69.81 182 GLN A N 1
ATOM 1446 C CA . GLN A 1 182 ? -1.199 22.213 -0.937 1.00 69.81 182 GLN A CA 1
ATOM 1447 C C . GLN A 1 182 ? -1.923 23.551 -1.205 1.00 69.81 182 GLN A C 1
ATOM 1449 O O . GLN A 1 182 ? -2.512 24.130 -0.289 1.00 69.81 182 GLN A O 1
ATOM 1454 N N . GLY A 1 183 ? -1.821 24.088 -2.426 1.00 50.91 183 GLY A N 1
ATOM 1455 C CA . GLY A 1 183 ? -2.082 25.499 -2.715 1.00 50.91 183 GLY A CA 1
ATOM 1456 C C . GLY A 1 183 ? -1.118 26.454 -1.990 1.00 50.91 183 GLY A C 1
ATOM 1457 O O . GLY A 1 183 ? -0.298 26.062 -1.158 1.00 50.91 183 GLY A O 1
ATOM 1458 N N . CYS A 1 184 ? -1.240 27.757 -2.253 1.00 42.28 184 CYS A N 1
ATOM 1459 C CA . CYS A 1 184 ? -0.397 28.791 -1.631 1.00 42.28 184 CYS A CA 1
ATOM 1460 C C . CYS A 1 184 ? -0.757 29.093 -0.155 1.00 42.28 184 CYS A C 1
ATOM 1462 O O . CYS A 1 184 ? -0.544 30.210 0.319 1.00 42.28 184 CYS A O 1
ATOM 1464 N N . VAL A 1 185 ? -1.294 28.120 0.593 1.00 43.50 185 VAL A N 1
ATOM 1465 C CA . VAL A 1 185 ? -1.760 28.267 1.985 1.00 43.50 185 VAL A CA 1
ATOM 1466 C C . VAL A 1 185 ? -0.585 28.187 2.974 1.00 43.50 185 VAL A C 1
ATOM 1468 O O . VAL A 1 185 ? -0.550 27.386 3.903 1.00 43.50 185 VAL A O 1
ATOM 1471 N N . ILE A 1 186 ? 0.401 29.068 2.794 1.00 44.06 186 ILE A N 1
ATOM 1472 C CA . ILE A 1 186 ? 1.429 29.365 3.802 1.00 44.06 186 ILE A CA 1
ATOM 1473 C C . ILE A 1 186 ? 0.945 30.591 4.591 1.00 44.06 186 ILE A C 1
ATOM 1475 O O . ILE A 1 186 ? 1.482 31.698 4.519 1.00 44.06 186 ILE A O 1
ATOM 1479 N N . THR A 1 187 ? -0.151 30.407 5.325 1.00 36.00 187 THR A N 1
ATOM 1480 C CA . THR A 1 187 ? -0.833 31.471 6.073 1.00 36.00 187 THR A CA 1
ATOM 1481 C C . THR A 1 187 ? -0.125 31.784 7.393 1.00 36.00 187 THR A C 1
ATOM 1483 O O . THR A 1 187 ? -0.591 31.397 8.461 1.00 36.00 187 THR A O 1
ATOM 1486 N N . LYS A 1 188 ? 0.960 32.567 7.287 1.00 32.38 188 LYS A N 1
ATOM 1487 C CA . LYS A 1 188 ? 1.753 33.194 8.368 1.00 32.38 188 LYS A CA 1
ATOM 1488 C C . LYS A 1 188 ? 2.515 32.229 9.307 1.00 32.38 188 LYS A C 1
ATOM 1490 O O . LYS A 1 188 ? 2.058 31.126 9.589 1.00 32.38 188 LYS A O 1
ATOM 1495 N N . PRO A 1 189 ? 3.660 32.659 9.878 1.00 36.84 189 PRO A N 1
ATOM 1496 C CA . PRO A 1 189 ? 4.319 31.966 10.987 1.00 36.84 189 PRO A CA 1
ATOM 1497 C C . PRO A 1 189 ? 3.574 32.223 12.315 1.00 36.84 189 PRO A C 1
ATOM 1499 O O . PRO A 1 189 ? 4.096 32.857 13.227 1.00 36.84 189 PRO A O 1
ATOM 1502 N N . GLY A 1 190 ? 2.321 31.765 12.407 1.00 31.22 190 GLY A N 1
ATOM 1503 C CA . GLY A 1 190 ? 1.537 31.768 13.645 1.00 31.22 190 GLY A CA 1
ATOM 1504 C C . GLY A 1 190 ? 1.852 30.536 14.496 1.00 31.22 190 GLY A C 1
ATOM 1505 O O . GLY A 1 190 ? 1.823 29.413 13.993 1.00 31.22 190 GLY A O 1
ATOM 1506 N N . GLY A 1 191 ? 2.164 30.733 15.778 1.00 33.91 191 GLY A N 1
ATOM 1507 C CA . GLY A 1 191 ? 2.604 29.661 16.673 1.00 33.91 191 GLY A CA 1
ATOM 1508 C C . GLY A 1 191 ? 1.523 28.615 16.966 1.00 33.91 191 GLY A C 1
ATOM 1509 O O . GLY A 1 191 ? 0.695 28.807 17.850 1.00 33.91 191 GLY A O 1
ATOM 1510 N N . SER A 1 192 ? 1.590 27.472 16.282 1.00 32.78 192 SER A N 1
ATOM 1511 C CA . SER A 1 192 ? 0.937 26.217 16.676 1.00 32.78 192 SER A CA 1
ATOM 1512 C C . SER A 1 192 ? 2.018 25.186 17.015 1.00 32.78 192 SER A C 1
ATOM 1514 O O . SER A 1 192 ? 3.059 25.138 16.358 1.00 32.78 192 SER A O 1
ATOM 1516 N N . LYS A 1 193 ? 1.825 24.405 18.088 1.00 37.25 193 LYS A N 1
ATOM 1517 C CA . LYS A 1 193 ? 2.911 23.616 18.705 1.00 37.25 193 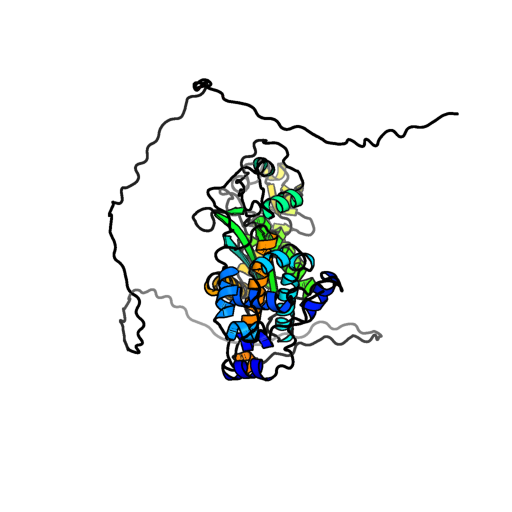LYS A CA 1
ATOM 1518 C C . LYS A 1 193 ? 3.356 22.385 17.904 1.00 37.25 193 LYS A C 1
ATOM 1520 O O . LYS A 1 193 ? 4.450 21.890 18.150 1.00 37.25 193 LYS A O 1
ATOM 1525 N N . ASP A 1 194 ? 2.558 21.937 16.936 1.00 40.84 194 ASP A N 1
ATOM 1526 C CA . ASP A 1 194 ? 2.667 20.589 16.358 1.00 40.84 194 ASP A CA 1
ATOM 1527 C C . ASP A 1 194 ? 3.115 20.551 14.881 1.00 40.84 194 ASP A C 1
ATOM 1529 O O . ASP A 1 194 ? 2.967 19.528 14.208 1.00 40.84 194 ASP A O 1
ATOM 1533 N N . PHE A 1 195 ? 3.701 21.635 14.349 1.00 50.97 195 PHE A N 1
ATOM 1534 C CA . PHE A 1 195 ? 4.349 21.594 13.029 1.00 50.97 195 PHE A CA 1
ATOM 1535 C C . PHE A 1 195 ? 5.704 20.885 13.084 1.00 50.97 195 PHE A C 1
ATOM 1537 O O . PHE A 1 195 ? 6.779 21.490 13.079 1.00 50.97 195 PHE A O 1
ATOM 1544 N N . ASP A 1 196 ? 5.625 19.558 13.091 1.00 61.97 196 ASP A N 1
ATOM 1545 C CA . ASP A 1 196 ? 6.757 18.649 13.017 1.00 61.97 196 ASP A CA 1
ATOM 1546 C C . ASP A 1 196 ? 7.465 18.806 11.652 1.00 61.97 196 ASP A C 1
ATOM 1548 O O . ASP A 1 196 ? 7.064 18.237 10.638 1.00 61.97 196 ASP A O 1
ATOM 1552 N N . GLY A 1 197 ? 8.471 19.692 11.624 1.00 75.25 197 GLY A N 1
ATOM 1553 C CA . GLY A 1 197 ? 9.020 20.319 10.414 1.00 75.25 197 GLY A CA 1
ATOM 1554 C C . GLY A 1 197 ? 9.334 19.397 9.225 1.00 75.25 197 GLY A C 1
ATOM 1555 O O . GLY A 1 197 ? 9.798 18.267 9.369 1.00 75.25 197 GLY A O 1
ATOM 1556 N N . VAL A 1 198 ? 9.134 19.940 8.027 1.00 87.00 198 VAL A N 1
ATOM 1557 C CA . VAL A 1 198 ? 9.222 19.256 6.728 1.00 87.00 198 VAL A CA 1
ATOM 1558 C C . VAL A 1 198 ? 10.657 19.152 6.202 1.00 87.00 198 VAL A C 1
ATOM 1560 O O . VAL A 1 198 ? 11.551 19.897 6.612 1.00 87.00 198 VAL A O 1
ATOM 1563 N N . SER A 1 199 ? 10.904 18.239 5.261 1.00 88.06 199 SER A N 1
ATOM 1564 C CA . SER A 1 199 ? 12.209 18.137 4.599 1.00 88.06 199 SER A CA 1
ATOM 1565 C C . SER A 1 199 ? 12.394 19.208 3.520 1.00 88.06 199 SER A C 1
ATOM 1567 O O . SER A 1 199 ? 11.526 19.399 2.671 1.00 88.06 199 SER A O 1
ATOM 1569 N N . ARG A 1 200 ? 13.586 19.820 3.455 1.00 87.06 200 ARG A N 1
ATOM 1570 C CA . ARG A 1 200 ? 13.994 20.701 2.338 1.00 87.06 200 ARG A CA 1
ATOM 1571 C C . ARG A 1 200 ? 14.050 20.008 0.967 1.00 87.06 200 ARG A C 1
ATOM 1573 O O . ARG A 1 200 ? 14.119 20.700 -0.044 1.00 87.06 200 ARG A O 1
ATOM 1580 N N . THR A 1 201 ? 14.089 18.673 0.910 1.00 88.31 201 THR A N 1
ATOM 1581 C CA . THR A 1 201 ? 14.247 17.913 -0.349 1.00 88.31 201 THR A CA 1
ATOM 1582 C C . THR A 1 201 ? 13.045 17.057 -0.729 1.00 88.31 201 THR A C 1
ATOM 1584 O O . THR A 1 201 ? 12.903 16.737 -1.910 1.00 88.31 201 THR A O 1
ATOM 1587 N N . ASP A 1 202 ? 12.211 16.686 0.243 1.00 90.94 202 ASP A N 1
ATOM 1588 C CA . ASP A 1 202 ? 10.962 15.954 0.020 1.00 90.94 202 ASP A CA 1
ATOM 1589 C C . ASP A 1 202 ? 9.915 16.289 1.107 1.00 90.94 202 ASP A C 1
ATOM 1591 O O . ASP A 1 202 ? 9.801 15.568 2.101 1.00 90.94 202 ASP A O 1
ATOM 1595 N N . PRO A 1 203 ? 9.192 17.417 0.986 1.00 89.44 203 PRO A N 1
ATOM 1596 C CA . PRO A 1 203 ? 8.315 17.919 2.045 1.00 89.44 203 PRO A CA 1
ATOM 1597 C C . PRO A 1 203 ? 7.012 17.126 2.212 1.00 89.44 203 PRO A C 1
ATOM 1599 O O . PRO A 1 203 ? 6.335 17.304 3.221 1.00 89.44 203 PRO A O 1
ATOM 1602 N N . ALA A 1 204 ? 6.679 16.237 1.268 1.00 89.81 204 ALA A N 1
ATOM 1603 C CA . ALA A 1 204 ? 5.545 15.322 1.387 1.00 89.81 204 ALA A CA 1
ATOM 1604 C C . ALA A 1 204 ? 5.839 14.122 2.312 1.00 89.81 204 ALA A C 1
ATOM 1606 O O . ALA A 1 204 ? 4.910 13.481 2.794 1.00 89.81 204 ALA A O 1
ATOM 1607 N N . ALA A 1 205 ? 7.111 13.818 2.591 1.00 91.62 205 ALA A N 1
ATOM 1608 C CA . ALA A 1 205 ? 7.485 12.748 3.509 1.00 91.62 205 ALA A CA 1
ATOM 1609 C C . ALA A 1 205 ? 7.236 13.172 4.969 1.00 91.62 205 ALA A C 1
ATOM 1611 O O . ALA A 1 205 ? 7.746 14.200 5.420 1.00 91.62 205 ALA A O 1
ATOM 1612 N N . ALA A 1 206 ? 6.503 12.364 5.739 1.00 90.50 206 ALA A N 1
ATOM 1613 C CA . ALA A 1 206 ? 6.232 12.666 7.143 1.00 90.50 206 ALA A CA 1
ATOM 1614 C C . ALA A 1 206 ? 7.454 12.392 8.026 1.00 90.50 206 ALA A C 1
ATOM 1616 O O . ALA A 1 206 ? 8.173 11.409 7.830 1.00 90.50 206 ALA A O 1
ATOM 1617 N N . TRP A 1 207 ? 7.653 13.227 9.045 1.00 89.25 207 TRP A N 1
ATOM 1618 C CA . TRP A 1 207 ? 8.569 12.934 10.144 1.00 89.25 207 TRP A CA 1
ATOM 1619 C C . TRP A 1 207 ? 7.987 11.819 11.024 1.00 89.25 207 TRP A C 1
ATOM 1621 O O . TRP A 1 207 ? 6.821 11.878 11.408 1.00 89.25 207 TRP A O 1
ATOM 1631 N N . SER A 1 208 ? 8.770 10.779 11.325 1.00 86.50 208 SER A N 1
ATOM 1632 C CA . SER A 1 208 ? 8.297 9.641 12.119 1.00 86.50 208 SER A CA 1
ATOM 1633 C C . SER A 1 208 ? 9.417 8.986 12.928 1.00 86.50 208 SER A C 1
ATOM 1635 O O . SER A 1 208 ? 10.484 8.675 12.396 1.00 86.50 208 SER A O 1
ATOM 1637 N N . ALA A 1 209 ? 9.155 8.733 14.214 1.00 83.12 209 ALA A N 1
ATOM 1638 C CA . ALA A 1 209 ? 10.058 8.039 15.141 1.00 83.12 209 ALA A CA 1
ATOM 1639 C C . ALA A 1 209 ? 9.856 6.508 15.187 1.00 83.12 209 ALA A C 1
ATOM 1641 O O . ALA A 1 209 ? 10.548 5.816 15.928 1.00 83.12 209 ALA A O 1
ATOM 1642 N N . ARG A 1 210 ? 8.943 5.954 14.371 1.00 72.75 210 ARG A N 1
ATOM 1643 C CA . ARG A 1 210 ? 8.644 4.508 14.321 1.00 72.75 210 ARG A CA 1
ATOM 1644 C C . ARG A 1 210 ? 9.872 3.584 14.168 1.00 72.75 210 ARG A C 1
ATOM 1646 O O . ARG A 1 210 ? 9.868 2.545 14.820 1.00 72.75 210 ARG A O 1
ATOM 1653 N N . PRO A 1 211 ? 10.924 3.900 13.378 1.00 64.19 211 PRO A N 1
ATOM 1654 C CA . PRO A 1 211 ? 12.132 3.069 13.294 1.00 64.19 211 PRO A CA 1
ATOM 1655 C C . PRO A 1 211 ? 13.173 3.382 14.398 1.00 64.19 211 PRO A C 1
ATOM 1657 O O . PRO A 1 211 ? 14.377 3.239 14.180 1.00 64.19 211 PRO A O 1
ATOM 1660 N N . GLY A 1 212 ? 12.739 3.855 15.571 1.00 77.31 212 GLY A N 1
ATOM 1661 C CA . GLY A 1 212 ? 13.600 4.251 16.690 1.00 77.31 212 GLY A CA 1
ATOM 1662 C C . GLY A 1 212 ? 14.201 5.643 16.494 1.00 77.31 212 GLY A C 1
ATOM 1663 O O . GLY A 1 212 ? 13.769 6.608 17.121 1.00 77.31 212 GLY A O 1
ATOM 1664 N N . ARG A 1 213 ? 15.176 5.784 15.586 1.00 81.38 213 ARG A N 1
ATOM 1665 C CA . ARG A 1 213 ? 15.702 7.110 15.219 1.00 81.38 213 ARG A CA 1
ATOM 1666 C C . ARG A 1 213 ? 14.737 7.786 14.253 1.00 81.38 213 ARG A C 1
ATOM 1668 O O . ARG A 1 213 ? 14.458 7.236 13.193 1.00 81.38 213 ARG A O 1
ATOM 1675 N N . ALA A 1 214 ? 14.289 8.996 14.579 1.00 86.06 214 ALA A N 1
ATOM 1676 C CA . ALA A 1 214 ? 13.360 9.728 13.727 1.00 86.06 214 ALA A CA 1
ATOM 1677 C C . ALA A 1 214 ? 13.928 9.998 12.318 1.00 86.06 214 ALA A C 1
ATOM 1679 O O . ALA A 1 214 ? 15.081 10.412 12.156 1.00 86.06 214 ALA A O 1
ATOM 1680 N N . ARG A 1 215 ? 13.106 9.730 11.298 1.00 91.25 215 ARG A N 1
ATOM 1681 C CA . ARG A 1 215 ? 13.410 9.896 9.867 1.00 91.25 215 ARG A CA 1
ATOM 1682 C C . ARG A 1 215 ? 12.201 10.475 9.136 1.00 91.25 215 ARG A C 1
ATOM 1684 O O . ARG A 1 215 ? 11.078 10.412 9.630 1.00 91.25 215 ARG A O 1
ATOM 1691 N N . PHE A 1 216 ? 12.437 10.988 7.933 1.00 92.81 216 PHE A N 1
ATOM 1692 C CA . PHE A 1 216 ? 11.373 11.267 6.971 1.00 92.81 216 PHE A CA 1
ATOM 1693 C C . PHE A 1 216 ? 10.983 9.981 6.231 1.00 92.81 216 PHE A C 1
ATOM 1695 O O . PHE A 1 216 ? 11.863 9.209 5.840 1.00 92.81 216 PHE A O 1
ATOM 1702 N N . GLY A 1 217 ? 9.690 9.749 6.013 1.00 94.19 217 GLY A N 1
ATOM 1703 C CA . GLY A 1 217 ? 9.221 8.569 5.293 1.00 94.19 217 GLY A CA 1
ATOM 1704 C C . GLY A 1 217 ? 7.737 8.552 4.946 1.00 94.19 217 GLY A C 1
ATOM 1705 O O . GLY A 1 217 ? 6.969 9.460 5.274 1.00 94.19 217 GLY A O 1
ATOM 1706 N N . TYR A 1 218 ? 7.363 7.470 4.275 1.00 95.94 218 TYR A N 1
ATOM 1707 C CA . TYR A 1 218 ? 6.021 7.184 3.777 1.00 95.94 218 TYR A CA 1
ATOM 1708 C C . TYR A 1 218 ? 5.535 5.849 4.343 1.00 95.94 218 TYR A C 1
ATOM 1710 O O . TYR A 1 218 ? 6.342 4.971 4.660 1.00 95.94 218 TYR A O 1
ATOM 1718 N N . ALA A 1 219 ? 4.224 5.683 4.461 1.00 95.50 219 ALA A N 1
ATOM 1719 C CA . ALA A 1 219 ? 3.614 4.394 4.728 1.00 95.50 219 ALA A CA 1
ATOM 1720 C C . ALA A 1 219 ? 3.306 3.692 3.403 1.00 95.50 219 ALA A C 1
ATOM 1722 O O . ALA A 1 219 ? 2.542 4.195 2.581 1.00 95.50 219 ALA A O 1
ATOM 1723 N N . LEU A 1 220 ? 3.899 2.512 3.213 1.00 97.25 220 LEU A N 1
ATOM 1724 C CA . LEU A 1 220 ? 3.394 1.515 2.276 1.00 97.25 220 LEU A CA 1
ATOM 1725 C C . LEU A 1 220 ? 2.178 0.863 2.936 1.00 97.25 220 LEU A C 1
ATOM 1727 O O . LEU A 1 220 ? 2.338 -0.056 3.744 1.00 97.25 220 LEU A O 1
ATOM 1731 N N . ASN A 1 221 ? 0.987 1.369 2.626 1.00 97.56 221 ASN A N 1
ATOM 1732 C CA . ASN A 1 221 ? -0.272 0.730 2.992 1.00 97.56 221 ASN A CA 1
ATOM 1733 C C . ASN A 1 221 ? -0.538 -0.401 1.993 1.00 97.56 221 ASN A C 1
ATOM 1735 O O . ASN A 1 221 ? -0.280 -0.235 0.798 1.00 97.56 221 ASN A O 1
ATOM 1739 N N . ALA A 1 222 ? -1.014 -1.553 2.466 1.00 97.88 222 ALA A N 1
ATOM 1740 C CA . ALA A 1 222 ? -1.287 -2.698 1.601 1.00 97.88 222 ALA A CA 1
ATOM 1741 C C . ALA A 1 222 ? -2.538 -3.470 2.027 1.00 97.88 222 ALA A C 1
ATOM 1743 O O . ALA A 1 222 ? -2.699 -3.810 3.202 1.00 97.88 222 ALA A O 1
ATOM 1744 N N . LEU A 1 223 ? -3.370 -3.811 1.042 1.00 97.69 223 LEU A N 1
ATOM 1745 C CA . LEU A 1 223 ? -4.503 -4.723 1.159 1.00 97.69 223 LEU A CA 1
ATOM 1746 C C . LEU A 1 223 ? -4.129 -6.067 0.517 1.00 97.69 223 LEU A C 1
ATOM 1748 O O . LEU A 1 223 ? -3.833 -6.143 -0.677 1.00 97.69 223 LEU A O 1
ATOM 1752 N N . VAL A 1 224 ? -4.127 -7.140 1.309 1.00 97.44 224 VAL A N 1
ATOM 1753 C CA . VAL A 1 224 ? -3.628 -8.467 0.903 1.00 97.44 224 VAL A CA 1
ATOM 1754 C C . VAL A 1 224 ? -4.670 -9.556 1.161 1.00 97.44 224 VAL A C 1
ATOM 1756 O O . VAL A 1 224 ? -5.184 -9.680 2.274 1.00 97.44 224 VAL A O 1
ATOM 1759 N N . ASP A 1 225 ? -4.932 -10.411 0.168 1.00 95.50 225 ASP A N 1
ATOM 1760 C CA . ASP A 1 225 ? -5.691 -11.654 0.363 1.00 95.50 225 ASP A CA 1
ATOM 1761 C C . ASP A 1 225 ? -4.821 -12.659 1.136 1.00 95.50 225 ASP A C 1
ATOM 1763 O O . ASP A 1 225 ? -3.858 -13.237 0.622 1.00 95.50 225 ASP A O 1
ATOM 1767 N N . THR A 1 226 ? -5.124 -12.851 2.420 1.00 87.44 226 THR A N 1
ATOM 1768 C CA . THR A 1 226 ? -4.229 -13.560 3.346 1.00 87.44 226 THR A CA 1
ATOM 1769 C C . THR A 1 226 ? -3.964 -15.042 3.036 1.00 87.44 226 THR A C 1
ATOM 1771 O O . THR A 1 226 ? -2.853 -15.493 3.332 1.00 87.44 226 THR A O 1
ATOM 1774 N N . PRO A 1 227 ? -4.881 -15.833 2.428 1.00 81.88 227 PRO A N 1
ATOM 1775 C CA . PRO A 1 227 ? -4.599 -17.226 2.072 1.00 81.88 227 PRO A CA 1
ATOM 1776 C C . PRO A 1 227 ? -3.615 -17.384 0.902 1.00 81.88 227 PRO A C 1
ATOM 1778 O O . PRO A 1 227 ? -2.997 -18.446 0.764 1.00 81.88 227 PRO A O 1
ATOM 1781 N N . SER A 1 228 ? -3.480 -16.364 0.049 1.00 86.00 228 SER A N 1
ATOM 1782 C CA . SER A 1 228 ? -2.641 -16.391 -1.156 1.00 86.00 228 SER A CA 1
ATOM 1783 C C . SER A 1 228 ? -1.352 -15.574 -1.017 1.00 86.00 228 SER A C 1
ATOM 1785 O O . SER A 1 228 ? -0.305 -15.977 -1.540 1.00 86.00 228 SER A O 1
ATOM 1787 N N . GLY A 1 229 ? -1.422 -14.462 -0.280 1.00 91.50 229 GLY A N 1
ATOM 1788 C CA . GLY A 1 229 ? -0.388 -13.433 -0.207 1.00 91.50 229 GLY A CA 1
ATOM 1789 C C . GLY A 1 229 ? -0.377 -12.476 -1.404 1.00 91.50 229 GLY A C 1
ATOM 1790 O O . GLY A 1 229 ? 0.598 -11.744 -1.546 1.00 91.50 229 GLY A O 1
ATOM 1791 N N . VAL A 1 230 ? -1.404 -12.503 -2.264 1.00 96.06 230 VAL A N 1
ATOM 1792 C CA . VAL A 1 230 ? -1.586 -11.549 -3.373 1.00 96.06 230 VAL A CA 1
ATOM 1793 C C . VAL A 1 230 ? -1.944 -10.182 -2.795 1.00 96.06 230 VAL A C 1
ATOM 1795 O O . VAL A 1 230 ? -2.869 -10.080 -1.985 1.00 96.06 230 VAL A O 1
ATOM 1798 N N . ALA A 1 231 ? -1.226 -9.141 -3.215 1.00 97.69 231 ALA A N 1
ATOM 1799 C CA . ALA A 1 231 ? -1.632 -7.767 -2.951 1.00 97.69 231 ALA A CA 1
ATOM 1800 C C . ALA A 1 231 ? -2.742 -7.395 -3.930 1.00 97.69 231 ALA A C 1
ATOM 1802 O O . ALA A 1 231 ? -2.543 -7.467 -5.141 1.00 97.69 231 ALA A O 1
ATOM 1803 N N . LEU A 1 232 ? -3.897 -7.040 -3.383 1.00 97.62 232 LEU A N 1
ATOM 1804 C CA . LEU A 1 232 ? -5.068 -6.579 -4.123 1.00 97.62 232 LEU A CA 1
ATOM 1805 C C . LEU A 1 232 ? -4.956 -5.082 -4.388 1.00 97.62 232 LEU A C 1
ATOM 1807 O O . LEU A 1 232 ? -5.271 -4.629 -5.481 1.00 97.62 232 LEU A O 1
ATOM 1811 N N . ASP A 1 233 ? -4.422 -4.344 -3.411 1.0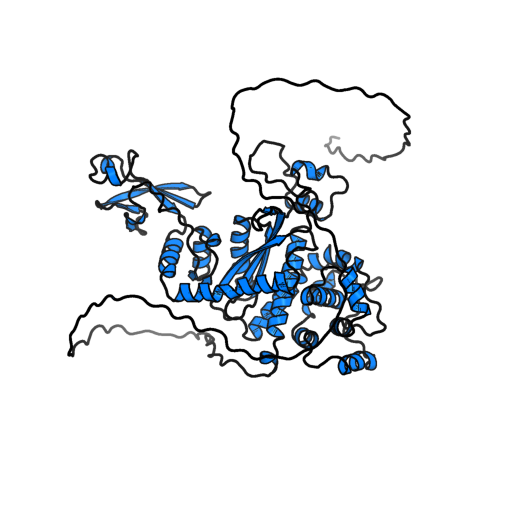0 98.12 233 ASP A N 1
ATOM 1812 C CA . ASP A 1 233 ? -4.129 -2.927 -3.562 1.00 98.12 233 ASP A CA 1
ATOM 1813 C C . ASP A 1 233 ? -2.961 -2.461 -2.679 1.00 98.12 233 ASP A C 1
ATOM 1815 O O . ASP A 1 233 ? -2.620 -3.092 -1.671 1.00 98.12 233 ASP A O 1
ATOM 1819 N N . VAL A 1 234 ? -2.348 -1.347 -3.077 1.00 98.00 234 VAL A N 1
ATOM 1820 C CA . VAL A 1 234 ? -1.376 -0.569 -2.307 1.00 98.00 234 VAL A CA 1
ATOM 1821 C C . VAL A 1 234 ? -1.644 0.924 -2.466 1.00 98.00 234 VAL A C 1
ATOM 1823 O O . VAL A 1 234 ? -2.002 1.405 -3.544 1.00 98.00 234 VAL A O 1
ATOM 1826 N N . GLU A 1 235 ? -1.414 1.668 -1.389 1.00 97.00 235 GLU A N 1
ATOM 1827 C CA . GLU A 1 235 ? -1.603 3.116 -1.351 1.00 97.00 235 GLU A CA 1
ATOM 1828 C C . GLU A 1 235 ? -0.424 3.791 -0.647 1.00 97.00 235 GLU A C 1
ATOM 1830 O O . GLU A 1 235 ? 0.033 3.336 0.409 1.00 97.00 235 GLU A O 1
ATOM 1835 N N . ALA A 1 236 ? 0.084 4.872 -1.238 1.00 95.94 236 ALA A N 1
ATOM 1836 C CA . ALA A 1 236 ? 1.182 5.637 -0.670 1.00 95.94 236 ALA A CA 1
ATOM 1837 C C . ALA A 1 236 ? 0.628 6.816 0.122 1.00 95.94 236 ALA A C 1
ATOM 1839 O O . ALA A 1 236 ? 0.012 7.709 -0.445 1.00 95.94 236 ALA A O 1
ATOM 1840 N N . THR A 1 237 ? 0.921 6.866 1.418 1.00 94.44 237 THR A N 1
ATOM 1841 C CA . THR A 1 237 ? 0.663 8.058 2.236 1.00 94.44 237 THR A CA 1
ATOM 1842 C C . THR A 1 237 ? 1.949 8.528 2.903 1.00 94.44 237 THR A C 1
ATOM 1844 O O . THR A 1 237 ? 2.882 7.736 3.088 1.00 94.44 237 THR A O 1
ATOM 1847 N N . PRO A 1 238 ? 2.047 9.800 3.319 1.00 92.06 238 PRO A N 1
ATOM 1848 C CA . PRO A 1 238 ? 2.982 10.172 4.374 1.00 92.06 238 PRO A CA 1
ATOM 1849 C C . PRO A 1 238 ? 2.798 9.240 5.593 1.00 92.06 238 PRO A C 1
ATOM 1851 O O . PRO A 1 238 ? 1.720 8.693 5.829 1.00 92.06 238 PRO A O 1
ATOM 1854 N N . ALA A 1 239 ? 3.864 8.997 6.360 1.00 88.94 239 ALA A N 1
ATOM 1855 C CA . ALA A 1 239 ? 3.868 8.034 7.472 1.00 88.94 239 ALA A CA 1
ATOM 1856 C C . ALA A 1 239 ? 3.129 8.520 8.745 1.00 88.94 239 ALA A C 1
ATOM 1858 O O . ALA A 1 239 ? 3.711 8.596 9.835 1.00 88.94 239 ALA A O 1
ATOM 1859 N N . ARG A 1 240 ? 1.848 8.876 8.596 1.00 86.94 240 ARG A N 1
ATOM 1860 C CA . ARG A 1 240 ? 0.946 9.397 9.629 1.00 86.94 240 ARG A CA 1
ATOM 1861 C C . ARG A 1 240 ? -0.242 8.459 9.825 1.00 86.94 240 ARG A C 1
ATOM 1863 O O . ARG A 1 240 ? -0.879 8.023 8.878 1.00 86.94 240 ARG A O 1
ATOM 1870 N N . PHE A 1 241 ? -0.589 8.229 11.086 1.00 81.25 241 PHE A N 1
ATOM 1871 C CA . PHE A 1 241 ? -1.589 7.240 11.502 1.00 81.25 241 PHE A CA 1
ATOM 1872 C C . PHE A 1 241 ? -3.006 7.477 10.945 1.00 81.25 241 PHE A C 1
ATOM 1874 O O . PHE A 1 241 ? -3.701 6.516 10.645 1.00 81.25 241 PHE A O 1
ATOM 1881 N N . ALA A 1 242 ? -3.451 8.732 10.815 1.00 82.06 242 ALA A N 1
ATOM 1882 C CA . ALA A 1 242 ? -4.772 9.029 10.247 1.00 82.06 242 ALA A CA 1
ATOM 1883 C C . ALA A 1 242 ? -4.832 8.655 8.756 1.00 82.06 242 ALA A C 1
ATOM 1885 O O . ALA A 1 242 ? -5.706 7.907 8.331 1.00 82.06 242 ALA A O 1
ATOM 1886 N N . GLU A 1 243 ? -3.826 9.093 8.000 1.00 87.19 243 GLU A N 1
ATOM 1887 C CA . GLU A 1 243 ? -3.699 8.856 6.560 1.00 87.19 243 GLU A CA 1
ATOM 1888 C C . GLU A 1 243 ? -3.556 7.350 6.249 1.00 87.19 243 GLU A C 1
ATOM 1890 O O . GLU A 1 243 ? -4.129 6.868 5.278 1.00 87.19 243 GLU A O 1
ATOM 1895 N N . GLU A 1 244 ? -2.897 6.575 7.120 1.00 91.25 244 GLU A N 1
ATOM 1896 C CA . GLU A 1 244 ? -2.828 5.102 7.045 1.00 91.25 244 GLU A CA 1
ATOM 1897 C C . GLU A 1 244 ? -4.195 4.404 7.215 1.00 91.25 244 GLU A C 1
ATOM 1899 O O . GLU A 1 244 ? -4.425 3.340 6.632 1.00 91.25 244 GLU A O 1
ATOM 1904 N N . VAL A 1 245 ? -5.109 4.986 8.003 1.00 90.50 245 VAL A N 1
ATOM 1905 C CA . VAL A 1 245 ? -6.480 4.475 8.203 1.00 90.50 245 VAL A CA 1
ATOM 1906 C C . VAL A 1 245 ? -7.377 4.840 7.020 1.00 90.50 245 VAL A C 1
ATOM 1908 O O . VAL A 1 245 ? -8.133 3.988 6.551 1.00 90.50 245 VAL A O 1
ATOM 1911 N N . ASP A 1 246 ? -7.257 6.059 6.492 1.00 90.75 246 ASP A N 1
ATOM 1912 C CA . ASP A 1 246 ? -8.012 6.497 5.313 1.00 90.75 246 ASP A CA 1
ATOM 1913 C C . ASP A 1 246 ? -7.557 5.777 4.033 1.00 90.75 246 ASP A C 1
ATOM 1915 O O . ASP A 1 246 ? -8.395 5.317 3.259 1.00 90.75 246 ASP A O 1
ATOM 1919 N N . ALA A 1 247 ? -6.254 5.523 3.869 1.00 94.25 247 ALA A N 1
ATOM 1920 C CA . ALA A 1 247 ? -5.735 4.629 2.830 1.00 94.25 247 ALA A CA 1
ATOM 1921 C C . ALA A 1 247 ? -6.345 3.217 2.909 1.00 94.25 247 ALA A C 1
ATOM 1923 O O . ALA A 1 247 ? -6.608 2.589 1.885 1.00 94.25 247 ALA A O 1
ATOM 1924 N N . GLY A 1 248 ? -6.624 2.721 4.120 1.00 95.25 248 GLY A N 1
ATOM 1925 C CA . GLY A 1 248 ? -7.330 1.456 4.333 1.00 95.25 248 GLY A CA 1
ATOM 1926 C C . GLY A 1 248 ? -8.767 1.442 3.795 1.00 95.25 248 GLY A C 1
ATOM 1927 O O . GLY A 1 248 ? -9.257 0.369 3.445 1.00 95.25 248 GLY A O 1
ATOM 1928 N N . ARG A 1 249 ? -9.433 2.604 3.706 1.00 95.69 249 ARG A N 1
ATOM 1929 C CA . ARG A 1 249 ? -10.769 2.752 3.099 1.00 95.69 249 ARG A CA 1
ATOM 1930 C C . ARG A 1 249 ? -10.671 2.760 1.579 1.00 95.69 249 ARG A C 1
ATOM 1932 O O . ARG A 1 249 ? -11.238 1.878 0.938 1.00 95.69 249 ARG A O 1
ATOM 1939 N N . VAL A 1 250 ? -9.828 3.652 1.049 1.00 96.62 250 VAL A N 1
ATOM 1940 C CA . VAL A 1 250 ? -9.570 3.815 -0.391 1.00 96.62 250 VAL A CA 1
ATOM 1941 C C . VAL A 1 250 ? -9.170 2.488 -1.038 1.00 96.62 250 VAL A C 1
ATOM 1943 O O . VAL A 1 250 ? -9.665 2.157 -2.110 1.00 96.62 250 VAL A O 1
ATOM 1946 N N . MET A 1 251 ? -8.322 1.688 -0.379 1.00 97.69 251 MET A N 1
ATOM 1947 C CA . MET A 1 251 ? -7.927 0.373 -0.897 1.00 97.69 251 MET A CA 1
ATOM 1948 C C . MET A 1 251 ? -9.072 -0.649 -0.940 1.00 97.69 251 MET A C 1
ATOM 1950 O O . MET A 1 251 ? -9.064 -1.524 -1.806 1.00 97.69 251 MET A O 1
ATOM 1954 N N . LEU A 1 252 ? -10.041 -0.581 -0.018 1.00 96.56 252 LEU A N 1
ATOM 1955 C CA . LEU A 1 252 ? -11.210 -1.467 -0.019 1.00 96.56 252 LEU A CA 1
ATOM 1956 C C . LEU A 1 252 ? -12.222 -1.047 -1.092 1.00 96.56 252 LEU A C 1
ATOM 1958 O O . LEU A 1 252 ? -12.625 -1.897 -1.879 1.00 96.56 252 LEU A O 1
ATOM 1962 N N . GLU A 1 253 ? -12.556 0.245 -1.173 1.00 96.75 253 GLU A N 1
ATOM 1963 C CA . GLU A 1 253 ? -13.428 0.813 -2.218 1.00 96.75 253 GLU A CA 1
ATOM 1964 C C . GLU A 1 253 ? -12.868 0.519 -3.613 1.00 96.75 253 GLU A C 1
ATOM 1966 O O . GLU A 1 253 ? -13.506 -0.158 -4.415 1.00 96.75 253 GLU A O 1
ATOM 1971 N N . ARG A 1 254 ? -11.610 0.898 -3.865 1.00 96.94 254 ARG A N 1
ATOM 1972 C CA . ARG A 1 254 ? -10.952 0.677 -5.158 1.00 96.94 254 ARG A CA 1
ATOM 1973 C C . ARG A 1 254 ? -10.818 -0.807 -5.511 1.00 96.94 254 ARG A C 1
ATOM 1975 O O . ARG A 1 254 ? -10.827 -1.136 -6.692 1.00 96.94 254 ARG A O 1
ATOM 1982 N N . SER A 1 255 ? -10.737 -1.712 -4.531 1.00 96.19 255 SER A N 1
ATOM 1983 C CA . SER A 1 255 ? -10.733 -3.161 -4.798 1.00 96.19 255 SER A CA 1
ATOM 1984 C C . SER A 1 255 ? -12.117 -3.727 -5.122 1.00 96.19 255 SER A C 1
ATOM 1986 O O . SER A 1 255 ? -12.206 -4.662 -5.918 1.00 96.19 255 SER A O 1
ATOM 1988 N N . ALA A 1 256 ? -13.186 -3.172 -4.547 1.00 95.75 256 ALA A N 1
ATOM 1989 C CA . ALA A 1 256 ? -14.549 -3.483 -4.965 1.00 95.75 256 ALA A CA 1
ATOM 1990 C C . ALA A 1 256 ? -14.780 -2.981 -6.402 1.00 95.75 256 ALA A C 1
ATOM 1992 O O . ALA A 1 256 ? -15.024 -3.789 -7.297 1.00 95.75 256 ALA A O 1
ATOM 1993 N N . ASP A 1 257 ? -14.556 -1.686 -6.649 1.00 96.62 257 ASP A N 1
ATOM 1994 C CA . ASP A 1 257 ? -14.789 -1.028 -7.942 1.00 96.62 257 ASP A CA 1
ATOM 1995 C C . ASP A 1 257 ? -14.003 -1.655 -9.106 1.00 96.62 257 ASP A C 1
ATOM 1997 O O . ASP A 1 257 ? -14.499 -1.740 -10.229 1.00 96.62 257 ASP A O 1
ATOM 2001 N N . ARG A 1 258 ? -12.747 -2.065 -8.868 1.00 95.38 258 ARG A N 1
ATOM 2002 C CA . ARG A 1 258 ? -11.849 -2.578 -9.920 1.00 95.38 258 ARG A CA 1
ATOM 2003 C C . ARG A 1 258 ? -11.941 -4.083 -10.137 1.00 95.38 258 ARG A C 1
ATOM 2005 O O . ARG A 1 258 ? -11.550 -4.545 -11.210 1.00 95.38 258 ARG A O 1
ATOM 2012 N N . PHE A 1 259 ? -12.383 -4.849 -9.136 1.00 95.50 259 PHE A N 1
ATOM 2013 C CA . PHE A 1 259 ? -12.215 -6.308 -9.124 1.00 95.50 259 PHE A CA 1
ATOM 2014 C C . PHE A 1 259 ? -13.400 -7.116 -8.556 1.00 95.50 259 PHE A C 1
ATOM 2016 O O . PHE A 1 259 ? -13.247 -8.329 -8.411 1.00 95.50 259 PHE A O 1
ATOM 2023 N N . ASP A 1 260 ? -14.532 -6.492 -8.197 1.00 94.75 260 ASP A N 1
ATOM 2024 C CA . ASP A 1 260 ? -15.658 -7.138 -7.480 1.00 94.75 260 ASP A CA 1
ATOM 2025 C C . ASP A 1 260 ? -15.205 -7.820 -6.162 1.00 94.75 260 ASP A C 1
ATOM 2027 O O . ASP A 1 260 ? -15.716 -8.852 -5.715 1.00 94.75 260 ASP A O 1
ATOM 2031 N N . TYR A 1 261 ? -14.156 -7.276 -5.527 1.00 94.44 261 TYR A N 1
ATOM 2032 C CA . TYR A 1 261 ? -13.538 -7.904 -4.362 1.00 94.44 261 TYR A CA 1
ATOM 2033 C C . TYR A 1 261 ? -14.221 -7.487 -3.052 1.00 94.44 261 TYR A C 1
ATOM 2035 O O . TYR A 1 261 ? -13.818 -6.530 -2.392 1.00 94.44 261 TYR A O 1
ATOM 2043 N N . HIS A 1 262 ? -15.206 -8.280 -2.624 1.00 94.50 262 HIS A N 1
ATOM 2044 C CA . HIS A 1 262 ? -15.907 -8.108 -1.345 1.00 94.50 262 HIS A CA 1
ATOM 2045 C C . HIS A 1 262 ? -15.442 -9.133 -0.279 1.00 94.50 262 HIS A C 1
ATOM 2047 O O . HIS A 1 262 ? -15.932 -10.270 -0.235 1.00 94.50 262 HIS A O 1
ATOM 2053 N N . PRO A 1 263 ? -14.480 -8.789 0.606 1.00 94.88 263 PRO A N 1
ATOM 2054 C CA . PRO A 1 263 ? -13.939 -9.720 1.593 1.00 94.88 263 PRO A CA 1
ATOM 2055 C C . PRO A 1 263 ? -14.897 -9.943 2.764 1.00 94.88 263 PRO A C 1
ATOM 2057 O O . PRO A 1 263 ? -15.225 -9.022 3.498 1.00 94.88 263 PRO A O 1
ATOM 2060 N N . LYS A 1 264 ? -15.241 -11.201 3.061 1.00 95.12 264 LYS A N 1
ATOM 2061 C CA . LYS A 1 264 ? -16.118 -11.521 4.211 1.00 95.12 264 LYS A CA 1
ATOM 2062 C C . LYS A 1 264 ? -15.554 -11.110 5.580 1.00 95.12 264 LYS A C 1
ATOM 2064 O O . LYS A 1 264 ? -16.312 -10.971 6.537 1.00 95.12 264 LYS A O 1
ATOM 2069 N N . ARG A 1 265 ? -14.230 -10.974 5.697 1.00 95.00 265 ARG A N 1
ATOM 2070 C CA . ARG A 1 265 ? -13.507 -10.564 6.910 1.00 95.00 265 ARG A CA 1
ATOM 2071 C C . ARG A 1 265 ? -12.310 -9.695 6.542 1.00 95.00 265 ARG A C 1
ATOM 2073 O O . ARG A 1 265 ? -11.539 -10.072 5.656 1.00 95.00 265 ARG A O 1
ATOM 2080 N N . VAL A 1 266 ? -12.114 -8.610 7.288 1.00 96.62 266 VAL A N 1
ATOM 2081 C CA . VAL A 1 266 ? -10.934 -7.734 7.206 1.00 96.62 266 VAL A CA 1
ATOM 2082 C C . VAL A 1 266 ? -10.187 -7.798 8.536 1.00 96.62 266 VAL A C 1
ATOM 2084 O O . VAL A 1 266 ? -10.763 -7.507 9.582 1.00 96.62 266 VAL A O 1
ATOM 2087 N N . ALA A 1 267 ? -8.914 -8.195 8.508 1.00 95.69 267 ALA A N 1
ATOM 2088 C CA . ALA A 1 267 ? -8.041 -8.232 9.680 1.00 95.69 267 ALA A CA 1
ATOM 2089 C C . ALA A 1 267 ? -6.981 -7.126 9.622 1.00 95.69 267 ALA A C 1
ATOM 2091 O O . ALA A 1 267 ? -6.270 -6.994 8.630 1.00 95.69 267 ALA A O 1
ATOM 2092 N N . ALA A 1 268 ? -6.829 -6.363 10.697 1.00 94.88 268 ALA A N 1
ATOM 2093 C CA . ALA A 1 268 ? -5.869 -5.265 10.768 1.00 94.88 268 ALA A CA 1
ATOM 2094 C C . ALA A 1 268 ? -5.294 -5.138 12.183 1.00 94.88 268 ALA A C 1
ATOM 2096 O O . ALA A 1 268 ? -5.788 -5.769 13.121 1.00 94.88 268 ALA A O 1
ATOM 2097 N N . ASP A 1 269 ? -4.226 -4.355 12.339 1.00 90.50 269 ASP A N 1
ATOM 2098 C CA . ASP A 1 269 ? -3.713 -4.040 13.675 1.00 90.50 269 ASP A CA 1
ATOM 2099 C C . ASP A 1 269 ? -4.696 -3.156 14.472 1.00 90.50 269 ASP A C 1
ATOM 2101 O O . ASP A 1 269 ? -5.567 -2.494 13.903 1.00 90.50 269 ASP A O 1
ATOM 2105 N N . LYS A 1 270 ? -4.526 -3.10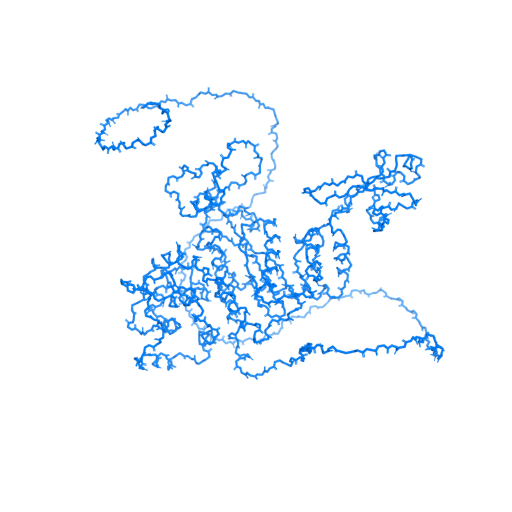9 15.800 1.00 89.38 270 LYS A N 1
ATOM 2106 C CA . LYS A 1 270 ? -5.260 -2.230 16.719 1.00 89.38 270 LYS A CA 1
ATOM 2107 C C . LYS A 1 270 ? -5.277 -0.764 16.268 1.00 89.38 270 LYS A C 1
ATOM 2109 O O . LYS A 1 270 ? -6.233 -0.065 16.592 1.00 89.38 270 LYS A O 1
ATOM 2114 N N . ALA A 1 271 ? -4.283 -0.308 15.502 1.00 85.69 271 ALA A N 1
ATOM 2115 C CA . ALA A 1 271 ? -4.294 0.991 14.825 1.00 85.69 271 ALA A CA 1
ATOM 2116 C C . ALA A 1 271 ? -5.618 1.303 14.088 1.00 85.69 271 ALA A C 1
ATOM 2118 O O . ALA A 1 271 ? -6.168 2.396 14.212 1.00 85.69 271 ALA A O 1
ATOM 2119 N N . TYR A 1 272 ? -6.189 0.315 13.401 1.00 88.81 272 TYR A N 1
ATOM 2120 C CA . TYR A 1 272 ? -7.414 0.456 12.611 1.00 88.81 272 TYR A CA 1
ATOM 2121 C C . TYR A 1 272 ? -8.699 0.310 13.452 1.00 88.81 272 TYR A C 1
ATOM 2123 O O . TYR A 1 272 ? -9.805 0.431 12.934 1.00 88.81 272 TYR A O 1
ATOM 2131 N N . GLY A 1 273 ? -8.592 0.078 14.767 1.00 89.25 273 GLY A N 1
ATOM 2132 C CA . GLY A 1 273 ? -9.718 -0.138 15.687 1.00 89.25 273 GLY A CA 1
ATOM 2133 C C . GLY A 1 273 ? -10.508 1.122 16.073 1.00 89.25 273 GLY A C 1
ATOM 2134 O O . GLY A 1 273 ? -11.008 1.209 17.202 1.00 89.25 273 GLY A O 1
ATOM 2135 N N . SER A 1 274 ? -10.583 2.117 15.184 1.00 89.19 274 SER A N 1
ATOM 2136 C CA . SER A 1 274 ? -11.361 3.349 15.360 1.00 89.19 274 SER A CA 1
ATOM 2137 C C . SER A 1 274 ? -12.840 3.119 15.022 1.00 89.19 274 SER A C 1
ATOM 2139 O O . SER A 1 274 ? -13.176 2.250 14.222 1.00 89.19 274 SER A O 1
ATOM 2141 N N . ALA A 1 275 ? -13.750 3.890 15.625 1.00 88.38 275 ALA A N 1
ATOM 2142 C CA . ALA A 1 275 ? -15.191 3.684 15.435 1.00 88.38 275 ALA A CA 1
ATOM 2143 C C . ALA A 1 275 ? -15.618 3.834 13.961 1.00 88.38 275 ALA A C 1
ATOM 2145 O O . ALA A 1 275 ? -16.258 2.947 13.402 1.00 88.38 275 ALA A O 1
ATOM 2146 N N . GLY A 1 276 ? -15.161 4.904 13.302 1.00 89.06 276 GLY A N 1
ATOM 2147 C CA . GLY A 1 276 ? -15.462 5.180 11.896 1.00 89.06 276 GLY A CA 1
ATOM 2148 C C . GLY A 1 276 ? -14.796 4.241 10.882 1.00 89.06 276 GLY A C 1
ATOM 2149 O O . GLY A 1 276 ? -15.258 4.190 9.745 1.00 89.06 276 GLY A O 1
ATOM 2150 N N . PHE A 1 277 ? -13.738 3.504 11.243 1.00 92.06 277 PHE A N 1
ATOM 2151 C CA . PHE A 1 277 ? -13.175 2.466 10.366 1.00 92.06 277 PHE A CA 1
ATOM 2152 C C . PHE A 1 277 ? -13.884 1.120 10.564 1.00 92.06 277 PHE A C 1
ATOM 2154 O O . PHE A 1 277 ? -14.200 0.440 9.595 1.00 92.06 277 PHE A O 1
ATOM 2161 N N . LEU A 1 278 ? -14.214 0.766 11.811 1.00 93.69 278 LEU A N 1
ATOM 2162 C CA . LEU A 1 278 ? -14.988 -0.438 12.130 1.00 93.69 278 LEU A CA 1
ATOM 2163 C C . LEU A 1 278 ? -16.405 -0.385 11.534 1.00 93.69 278 LEU A C 1
ATOM 2165 O O . LEU A 1 278 ? -16.863 -1.388 10.992 1.00 93.69 278 LEU A O 1
ATOM 2169 N N . GLY A 1 279 ? -17.061 0.783 11.586 1.00 92.56 279 GLY A N 1
ATOM 2170 C CA . GLY A 1 279 ? -18.334 1.037 10.901 1.00 92.56 279 GLY A CA 1
ATOM 2171 C C . GLY A 1 279 ? -18.216 0.856 9.390 1.00 92.56 279 GLY A C 1
ATOM 2172 O O . GLY A 1 279 ? -18.876 -0.006 8.832 1.00 92.56 279 GLY A O 1
ATOM 2173 N N . PHE A 1 280 ? -17.274 1.556 8.753 1.00 94.19 280 PHE A N 1
ATOM 2174 C CA . PHE A 1 280 ? -17.011 1.423 7.316 1.00 94.19 280 PHE A CA 1
ATOM 2175 C C . PHE A 1 280 ? -16.795 -0.037 6.864 1.00 94.19 280 PHE A C 1
ATOM 2177 O O . PHE A 1 280 ? -17.367 -0.465 5.866 1.00 94.19 280 PHE A O 1
ATOM 2184 N N . VAL A 1 281 ? -16.026 -0.835 7.616 1.00 95.25 281 VAL A N 1
ATOM 2185 C CA . VAL A 1 281 ? -15.814 -2.264 7.310 1.00 95.25 281 VAL A CA 1
ATOM 2186 C C . VAL A 1 281 ? -17.123 -3.067 7.404 1.00 95.25 281 VAL A C 1
ATOM 2188 O O . VAL A 1 281 ? -17.386 -3.883 6.522 1.00 95.25 281 VAL A O 1
ATOM 2191 N N . ARG A 1 282 ? -17.964 -2.811 8.420 1.00 94.62 282 ARG A N 1
ATOM 2192 C CA . ARG A 1 282 ? -19.317 -3.396 8.545 1.00 94.62 282 ARG A CA 1
ATOM 2193 C C . ARG A 1 282 ? -20.203 -3.005 7.358 1.00 94.62 282 ARG A C 1
ATOM 2195 O O . ARG A 1 282 ? -20.906 -3.860 6.827 1.00 94.62 282 ARG A O 1
ATOM 2202 N N . ASP A 1 283 ? -20.153 -1.744 6.942 1.00 93.00 283 ASP A N 1
ATOM 2203 C CA . ASP A 1 283 ? -21.013 -1.179 5.893 1.00 93.00 283 ASP A CA 1
ATOM 2204 C C . ASP A 1 283 ? -20.643 -1.706 4.496 1.00 93.00 283 ASP A C 1
ATOM 2206 O O . ASP A 1 283 ? -21.520 -1.943 3.671 1.00 93.00 283 ASP A O 1
ATOM 2210 N N . GLN A 1 284 ? -19.367 -2.047 4.285 1.00 90.88 284 GLN A N 1
ATOM 2211 C CA . GLN A 1 284 ? -18.872 -2.838 3.147 1.00 90.88 284 GLN A CA 1
ATOM 2212 C C . GLN A 1 284 ? -19.246 -4.343 3.224 1.00 90.88 284 GLN A C 1
ATOM 2214 O O . GLN A 1 284 ? -18.718 -5.167 2.474 1.00 90.88 284 GLN A O 1
ATOM 2219 N N . GLY A 1 285 ? -20.127 -4.741 4.151 1.00 90.75 285 GLY A N 1
ATOM 2220 C CA . GLY A 1 285 ? -20.593 -6.120 4.339 1.00 90.75 285 GLY A CA 1
ATOM 2221 C C . GLY A 1 285 ? -19.566 -7.073 4.966 1.00 90.75 285 GLY A C 1
ATOM 2222 O O . GLY A 1 285 ? -19.774 -8.291 4.963 1.00 90.75 285 GLY A O 1
ATOM 2223 N N . ALA A 1 286 ? -18.455 -6.552 5.495 1.00 94.31 286 ALA A N 1
ATOM 2224 C CA . ALA A 1 286 ? -17.341 -7.336 6.014 1.00 94.31 286 ALA A CA 1
ATOM 2225 C C . ALA A 1 286 ? -17.313 -7.365 7.550 1.00 94.31 286 ALA A C 1
ATOM 2227 O O . ALA A 1 286 ? -17.611 -6.385 8.228 1.00 94.31 286 ALA A O 1
ATOM 2228 N N . ILE A 1 287 ? -16.889 -8.489 8.133 1.00 94.56 287 ILE A N 1
ATOM 2229 C CA . ILE A 1 287 ? -16.734 -8.593 9.591 1.00 94.56 287 ILE A CA 1
ATOM 2230 C C . ILE A 1 287 ? -15.357 -8.021 10.002 1.00 94.56 287 ILE A C 1
ATOM 2232 O O . ILE A 1 287 ? -14.327 -8.529 9.532 1.00 94.56 287 ILE A O 1
ATOM 2236 N N . PRO A 1 288 ? -15.293 -6.999 10.884 1.00 95.56 288 PRO A N 1
ATOM 2237 C CA . PRO A 1 288 ? -14.035 -6.391 11.312 1.00 95.56 288 PRO A CA 1
ATOM 2238 C C . PRO A 1 288 ? -13.305 -7.256 12.351 1.00 95.56 288 PRO A C 1
ATOM 2240 O O . PRO A 1 288 ? -13.585 -7.217 13.548 1.00 95.56 288 PRO A O 1
ATOM 2243 N N . HIS A 1 289 ? -12.298 -8.010 11.912 1.00 95.19 289 HIS A N 1
ATOM 2244 C CA . HIS A 1 289 ? -11.390 -8.762 12.784 1.00 95.19 289 HIS A CA 1
ATOM 2245 C C . HIS A 1 289 ? -10.219 -7.878 13.237 1.00 95.19 289 HIS A C 1
ATOM 2247 O O . HIS A 1 289 ? -9.053 -8.156 12.956 1.00 95.19 289 HIS A O 1
ATOM 2253 N N . ILE A 1 290 ? -10.552 -6.787 13.929 1.00 94.50 290 ILE A N 1
ATOM 2254 C CA . ILE A 1 290 ? -9.630 -5.703 14.289 1.00 94.50 290 ILE A CA 1
ATOM 2255 C C . ILE A 1 290 ? -9.728 -5.439 15.804 1.00 94.50 290 ILE A C 1
ATOM 2257 O O . ILE A 1 290 ? -10.836 -5.257 16.313 1.00 94.50 290 ILE A O 1
ATOM 2261 N N . PRO A 1 291 ? -8.613 -5.403 16.563 1.00 92.25 291 PRO A N 1
ATOM 2262 C CA . PRO A 1 291 ? -8.658 -5.080 17.987 1.00 92.25 291 PRO A CA 1
ATOM 2263 C C . PRO A 1 291 ? -9.145 -3.642 18.220 1.00 92.25 291 PRO A C 1
ATOM 2265 O O . PRO A 1 291 ? -8.561 -2.689 17.714 1.00 92.25 291 PRO A O 1
ATOM 2268 N N . VAL A 1 292 ? -10.190 -3.468 19.028 1.00 89.25 292 VAL A N 1
ATOM 2269 C CA . VAL A 1 292 ? -10.796 -2.150 19.279 1.00 89.25 292 VAL A CA 1
ATOM 2270 C C . VAL A 1 292 ? -9.837 -1.219 20.041 1.00 89.25 292 VAL A C 1
ATOM 2272 O O . VAL A 1 292 ? -9.244 -1.601 21.057 1.00 89.25 292 VAL A O 1
ATOM 2275 N N . ILE A 1 293 ? -9.716 0.040 19.599 1.00 79.75 293 ILE A N 1
ATOM 2276 C CA . ILE A 1 293 ? -9.079 1.097 20.397 1.00 79.75 293 ILE A CA 1
ATOM 2277 C C . ILE A 1 293 ? -10.049 1.470 21.513 1.00 79.75 293 ILE A C 1
ATOM 2279 O O . ILE A 1 293 ? -11.051 2.158 21.290 1.00 79.75 293 ILE A O 1
ATOM 2283 N N . ASP A 1 294 ? -9.764 0.998 22.721 1.00 70.06 294 ASP A N 1
ATOM 2284 C CA . ASP A 1 294 ? -10.610 1.217 23.886 1.00 70.06 294 ASP A CA 1
ATOM 2285 C C . ASP A 1 294 ? -9.862 1.961 25.003 1.00 70.06 294 ASP A C 1
ATOM 2287 O O . ASP A 1 294 ? -8.700 1.674 25.295 1.00 70.06 294 ASP A O 1
ATOM 2291 N N . ARG A 1 295 ? -10.544 2.942 25.605 1.00 65.94 295 ARG A N 1
ATOM 2292 C CA . ARG A 1 295 ? -10.095 3.738 26.762 1.00 65.94 295 ARG A CA 1
ATOM 2293 C C . ARG A 1 295 ? -11.047 3.592 27.962 1.00 65.94 295 ARG A C 1
ATOM 2295 O O . ARG A 1 295 ? -10.803 4.186 29.008 1.00 65.94 295 ARG A O 1
ATOM 2302 N N . THR A 1 296 ? -12.123 2.804 27.845 1.00 57.62 296 THR A N 1
ATOM 2303 C CA . THR A 1 296 ? -13.205 2.715 28.847 1.00 57.62 296 THR A CA 1
ATOM 2304 C C . THR A 1 296 ? -12.775 2.229 30.229 1.00 57.62 296 THR A C 1
ATOM 2306 O O . THR A 1 296 ? -13.471 2.530 31.192 1.00 57.62 296 THR A O 1
ATOM 2309 N N . GLN A 1 297 ? -11.634 1.545 30.370 1.00 53.31 297 GLN A N 1
ATOM 2310 C CA . GLN A 1 297 ? -11.114 1.129 31.681 1.00 53.31 297 GLN A CA 1
ATOM 2311 C C . GLN A 1 297 ? -10.574 2.297 32.534 1.00 53.31 297 GLN A C 1
ATOM 2313 O O . GLN A 1 297 ? -10.376 2.134 33.734 1.00 53.31 297 GLN A O 1
ATOM 2318 N N . GLN A 1 298 ? -10.394 3.501 31.976 1.00 59.16 298 GLN A N 1
ATOM 2319 C CA . GLN A 1 298 ? -9.913 4.685 32.709 1.00 59.16 298 GLN A CA 1
ATOM 2320 C C . GLN A 1 298 ? -10.999 5.361 33.584 1.00 59.16 298 GLN A C 1
ATOM 2322 O O . GLN A 1 298 ? -11.046 6.586 33.697 1.00 59.16 298 GLN A O 1
ATOM 2327 N N . THR A 1 299 ? -11.888 4.597 34.233 1.00 60.78 299 THR A N 1
ATOM 2328 C CA . THR A 1 299 ? -13.052 5.145 34.967 1.00 60.78 299 THR A CA 1
ATOM 2329 C C . THR A 1 299 ? -12.725 5.816 36.306 1.00 60.78 299 THR A C 1
ATOM 2331 O O . THR A 1 299 ? -13.628 6.363 36.941 1.00 60.78 299 THR A O 1
ATOM 2334 N N . LYS A 1 300 ? -11.467 5.761 36.772 1.00 68.62 300 LYS A N 1
ATOM 2335 C CA . LYS A 1 300 ? -11.027 6.252 38.096 1.00 68.62 300 LYS A CA 1
ATOM 2336 C C . LYS A 1 300 ? -11.913 5.729 39.247 1.00 68.62 300 LYS A C 1
ATOM 2338 O O . LYS A 1 300 ? -12.350 6.495 40.104 1.00 68.62 300 LYS A O 1
ATOM 2343 N N . GLY A 1 301 ? -12.219 4.427 39.226 1.00 71.62 301 GLY A N 1
ATOM 2344 C CA . GLY A 1 301 ? -13.028 3.753 40.251 1.00 71.62 301 GLY A CA 1
ATOM 2345 C C . GLY A 1 301 ? -14.541 3.998 40.152 1.00 71.62 301 GLY A C 1
ATOM 2346 O O . GLY A 1 301 ? -15.258 3.755 41.118 1.00 71.62 301 GLY A O 1
ATOM 2347 N N . LYS A 1 302 ? -15.046 4.501 39.016 1.00 84.44 302 LYS A N 1
ATOM 2348 C CA . LYS A 1 302 ? -16.488 4.688 38.769 1.00 84.44 302 LYS A CA 1
ATOM 2349 C C . LYS A 1 302 ? -17.070 3.601 37.867 1.00 84.44 302 LYS A C 1
ATOM 2351 O O . LYS A 1 302 ? -16.342 2.954 37.114 1.00 84.44 302 LYS A O 1
ATOM 2356 N N . LEU A 1 303 ? -18.397 3.447 37.900 1.00 83.81 303 LEU A N 1
ATOM 2357 C CA . LEU A 1 303 ? -19.127 2.511 37.032 1.00 83.81 303 LEU A CA 1
ATOM 2358 C C . LEU A 1 303 ? -18.768 2.712 35.533 1.00 83.81 303 LEU A C 1
ATOM 2360 O O . LEU A 1 303 ? -18.826 3.856 35.055 1.00 83.81 303 LEU A O 1
ATOM 2364 N N . PRO A 1 304 ? -18.421 1.646 34.783 1.00 84.25 304 PRO A N 1
ATOM 2365 C CA . PRO A 1 304 ? -18.087 1.699 33.350 1.00 84.25 304 PRO A CA 1
ATOM 2366 C C . PRO A 1 304 ? -19.330 1.869 32.456 1.00 84.25 304 PRO A C 1
ATOM 2368 O O . PRO A 1 304 ? -20.454 1.802 32.949 1.00 84.25 304 PRO A O 1
ATOM 2371 N N . ARG A 1 305 ? -19.157 2.055 31.130 1.00 83.50 305 ARG A N 1
ATOM 2372 C CA . ARG A 1 305 ? -20.290 2.067 30.167 1.00 83.50 305 ARG A CA 1
ATOM 2373 C C . ARG A 1 305 ? -21.080 0.754 30.216 1.00 83.50 305 ARG A C 1
ATOM 2375 O O . ARG A 1 305 ? -22.297 0.791 30.166 1.00 83.50 305 ARG A O 1
ATOM 2382 N N . THR A 1 306 ? -20.395 -0.375 30.394 1.00 82.75 306 THR A N 1
ATOM 2383 C CA . THR A 1 306 ? -20.980 -1.727 30.452 1.00 82.75 306 THR A CA 1
ATOM 2384 C C . THR A 1 306 ? -21.888 -1.988 31.658 1.00 82.75 306 THR A C 1
ATOM 2386 O O . THR A 1 306 ? -22.539 -3.023 31.695 1.00 82.75 306 THR A O 1
ATOM 2389 N N . ALA A 1 307 ? -21.955 -1.075 32.634 1.00 86.00 307 ALA A N 1
ATOM 2390 C CA . ALA A 1 307 ? -22.929 -1.127 33.727 1.00 86.00 307 ALA A CA 1
ATOM 2391 C C . ALA A 1 307 ? -24.268 -0.440 33.380 1.00 86.00 307 ALA A C 1
ATOM 2393 O O . ALA A 1 307 ? -25.137 -0.329 34.237 1.00 86.00 307 ALA A O 1
ATOM 2394 N N . PHE A 1 308 ? -24.428 0.065 32.155 1.00 89.94 308 PHE A N 1
ATOM 2395 C CA . PHE A 1 308 ? -25.645 0.706 31.665 1.00 89.94 308 PHE A CA 1
ATOM 2396 C C . PHE A 1 308 ? -26.104 -0.049 30.419 1.00 89.94 308 PHE A C 1
ATOM 2398 O O . PHE A 1 308 ? -25.299 -0.274 29.512 1.00 89.94 308 PHE A O 1
ATOM 2405 N N . SER A 1 309 ? -27.382 -0.421 30.365 1.00 89.81 309 SER A N 1
ATOM 2406 C CA . SER A 1 309 ? -27.965 -0.949 29.130 1.00 89.81 309 SER A CA 1
ATOM 2407 C C . SER A 1 309 ? -28.118 0.185 28.117 1.00 89.81 309 SER A C 1
ATOM 2409 O O . SER A 1 309 ? -28.329 1.329 28.521 1.00 89.81 309 SER A O 1
ATOM 2411 N N . TYR A 1 310 ? -28.017 -0.120 26.827 1.00 89.25 310 TYR A N 1
ATOM 2412 C CA . TYR A 1 310 ? -28.350 0.801 25.741 1.00 89.25 310 TYR A CA 1
ATOM 2413 C C . TYR A 1 310 ? -29.543 0.237 24.980 1.00 89.25 310 TYR A C 1
ATOM 2415 O O . TYR A 1 310 ? -29.534 -0.939 24.621 1.00 89.25 310 TYR A O 1
ATOM 2423 N N . ASP A 1 311 ? -30.535 1.081 24.747 1.00 88.50 311 ASP A N 1
ATOM 2424 C CA . ASP A 1 311 ? -31.697 0.795 23.923 1.00 88.50 311 ASP A CA 1
ATOM 2425 C C . ASP A 1 311 ? -31.538 1.544 22.594 1.00 88.50 311 ASP A C 1
ATOM 2427 O O . ASP A 1 311 ? -31.324 2.762 22.578 1.00 88.50 311 ASP A O 1
ATOM 2431 N N . CYS A 1 312 ? -31.593 0.803 21.486 1.00 84.12 312 CYS A N 1
ATOM 2432 C CA . CYS A 1 312 ? -31.485 1.358 20.141 1.00 84.12 312 CYS A CA 1
ATOM 2433 C C . CYS A 1 312 ? -32.775 2.031 19.666 1.00 84.12 312 CYS A C 1
ATOM 2435 O O . CYS A 1 312 ? -32.690 2.974 18.882 1.00 84.12 312 CYS A O 1
ATOM 2437 N N . ASP A 1 313 ? -33.937 1.599 20.156 1.00 86.75 313 ASP A N 1
ATOM 2438 C CA . ASP A 1 313 ? -35.237 2.026 19.635 1.00 86.75 313 ASP A CA 1
ATOM 2439 C C . ASP A 1 313 ? -35.663 3.377 20.236 1.00 86.75 313 ASP A C 1
ATOM 2441 O O . ASP A 1 313 ? -36.365 4.159 19.594 1.00 86.75 313 ASP A O 1
ATOM 2445 N N . THR A 1 314 ? -35.182 3.698 21.445 1.00 87.44 314 THR A N 1
ATOM 2446 C CA . THR A 1 314 ? -35.407 4.994 22.119 1.00 87.44 314 THR A CA 1
ATOM 2447 C C . THR A 1 314 ? -34.191 5.934 22.124 1.00 87.44 314 THR A C 1
ATOM 2449 O O . THR A 1 314 ? -34.268 7.008 22.723 1.00 87.44 314 THR A O 1
ATOM 2452 N N . ASP A 1 315 ? -33.069 5.536 21.505 1.00 89.75 315 ASP A N 1
ATOM 2453 C CA . ASP A 1 315 ? -31.729 6.146 21.642 1.00 89.75 315 ASP A CA 1
ATOM 2454 C C . ASP A 1 315 ? -31.429 6.610 23.081 1.00 89.75 315 ASP A C 1
ATOM 2456 O O . ASP A 1 315 ? -31.242 7.797 23.382 1.00 89.75 315 ASP A O 1
ATOM 2460 N N . SER A 1 316 ? -31.421 5.659 24.015 1.00 92.25 316 SER A N 1
ATOM 2461 C CA . SER A 1 316 ? -31.256 5.964 25.435 1.00 92.25 316 SER A CA 1
ATOM 2462 C C . SER A 1 316 ? -30.421 4.923 26.180 1.00 92.25 316 SER A C 1
ATOM 2464 O O . SER A 1 316 ? -30.221 3.797 25.727 1.00 92.25 316 SER A O 1
ATOM 2466 N N . PHE A 1 317 ? -29.878 5.315 27.335 1.00 92.31 317 PHE A N 1
ATOM 2467 C CA . PHE A 1 317 ? -29.199 4.389 28.244 1.00 92.31 317 PHE A CA 1
ATOM 2468 C C . PHE A 1 317 ? -29.998 4.207 29.533 1.00 92.31 317 PHE A C 1
ATOM 2470 O O . PHE A 1 317 ? -30.385 5.191 30.157 1.00 92.31 317 PHE A O 1
ATOM 2477 N N . THR A 1 318 ? -30.132 2.975 30.011 1.00 93.12 318 THR A N 1
ATOM 2478 C CA . THR A 1 318 ? -30.780 2.658 31.294 1.00 93.12 318 THR A CA 1
ATOM 2479 C C . THR A 1 318 ? -29.728 2.287 32.336 1.00 93.12 318 THR A C 1
ATOM 2481 O O . THR A 1 318 ? -28.857 1.448 32.093 1.00 93.12 318 THR A O 1
ATOM 2484 N N . CYS A 1 319 ? -29.768 2.937 33.501 1.00 91.56 319 CYS A N 1
ATOM 2485 C CA . CYS A 1 319 ? -28.829 2.681 34.597 1.00 91.56 319 CYS A CA 1
ATOM 2486 C C . CYS A 1 319 ? -29.215 1.436 35.428 1.00 91.56 319 CYS A C 1
ATOM 2488 O O . CYS A 1 319 ? -30.347 0.965 35.319 1.00 91.56 319 CYS A O 1
ATOM 2490 N N . PRO A 1 320 ? -28.341 0.940 36.331 1.00 89.88 320 PRO A N 1
ATOM 2491 C CA . PRO A 1 320 ? -28.647 -0.200 37.209 1.00 89.88 320 PRO A CA 1
ATOM 2492 C C . PRO A 1 320 ? -29.882 -0.053 38.118 1.00 89.88 320 PRO A C 1
ATOM 2494 O O . PRO A 1 320 ? -30.311 -1.033 38.710 1.00 89.88 320 PRO A O 1
ATOM 2497 N N . ILE A 1 321 ? -30.428 1.161 38.266 1.00 89.56 321 ILE A N 1
ATOM 2498 C CA . ILE A 1 321 ? -31.620 1.483 39.079 1.00 89.56 321 ILE A CA 1
ATOM 2499 C C . ILE A 1 321 ? -32.843 1.745 38.160 1.00 89.56 321 ILE A C 1
ATOM 2501 O O . ILE A 1 321 ? -33.855 2.292 38.578 1.00 89.56 321 ILE A O 1
ATOM 2505 N N . GLY A 1 322 ? -32.758 1.412 36.866 1.00 89.31 322 GLY A N 1
ATOM 2506 C CA . GLY A 1 322 ? -33.857 1.584 35.904 1.00 89.31 322 GLY A CA 1
ATOM 2507 C C . GLY A 1 322 ? -34.115 3.027 35.448 1.00 89.31 322 GLY A C 1
ATOM 2508 O O . GLY A 1 322 ? -35.055 3.271 34.699 1.00 89.31 322 GLY A O 1
ATOM 2509 N N . LYS A 1 323 ? -33.296 4.005 35.864 1.00 91.69 323 LYS A N 1
ATOM 2510 C CA . LYS A 1 323 ? -33.428 5.407 35.430 1.00 91.69 323 LYS A CA 1
ATOM 2511 C C . LYS A 1 323 ? -32.781 5.628 34.061 1.00 91.69 323 LYS A C 1
ATOM 2513 O O . LYS A 1 323 ? -31.669 5.156 33.812 1.00 91.69 323 LYS A O 1
ATOM 2518 N N . VAL A 1 324 ? -33.471 6.378 33.204 1.00 93.12 324 VAL A N 1
ATOM 2519 C CA . VAL A 1 324 ? -33.097 6.619 31.802 1.00 93.12 324 VAL A CA 1
ATOM 2520 C C . VAL A 1 324 ? -32.180 7.841 31.668 1.00 93.12 324 VAL A C 1
ATOM 2522 O O . VAL A 1 324 ? -32.397 8.885 32.283 1.00 93.12 324 VAL A O 1
ATOM 2525 N N . LEU A 1 325 ? -31.160 7.719 30.823 1.00 94.19 325 LEU A N 1
ATOM 2526 C CA . LEU A 1 325 ? -30.263 8.777 30.382 1.00 94.19 325 LEU A CA 1
ATOM 2527 C C . LEU A 1 325 ? -30.570 9.076 28.912 1.00 94.19 325 LEU A C 1
ATOM 2529 O O . LEU A 1 325 ? -30.307 8.247 28.039 1.00 94.19 325 LEU A O 1
ATOM 2533 N N . ARG A 1 326 ? -31.110 10.264 28.640 1.00 93.81 326 ARG A N 1
ATOM 2534 C CA . ARG A 1 326 ? -31.511 10.685 27.288 1.00 93.81 326 ARG A CA 1
ATOM 2535 C C . ARG A 1 326 ? -30.336 11.306 26.537 1.00 93.81 326 ARG A C 1
ATOM 2537 O O . ARG A 1 326 ? -29.473 11.934 27.163 1.00 93.81 326 ARG A O 1
ATOM 2544 N N . HIS A 1 327 ? -30.316 11.160 25.213 1.00 93.56 327 HIS A N 1
ATOM 2545 C CA . HIS A 1 327 ? -29.424 11.925 24.343 1.00 93.56 327 HIS A CA 1
ATOM 2546 C C . HIS A 1 327 ? -29.675 13.435 24.521 1.00 93.56 327 HIS A C 1
ATOM 2548 O O . HIS A 1 327 ? -30.820 13.860 24.678 1.00 93.56 327 HIS A O 1
ATOM 2554 N N . TYR A 1 328 ? -28.614 14.250 24.552 1.00 92.62 328 TYR A N 1
ATOM 2555 C CA . TYR A 1 328 ? -28.741 15.708 24.725 1.00 92.62 328 TYR A CA 1
ATOM 2556 C C . TYR A 1 328 ? -27.761 16.551 23.897 1.00 92.62 328 TYR A C 1
ATOM 2558 O O . TYR A 1 328 ? -27.939 17.764 23.817 1.00 92.62 328 TYR A O 1
ATOM 2566 N N . ALA A 1 329 ? -26.705 15.957 23.331 1.00 91.62 329 ALA A N 1
ATOM 2567 C CA . ALA A 1 329 ? -25.758 16.675 22.482 1.00 91.62 329 ALA A CA 1
ATOM 2568 C C . ALA A 1 329 ? -24.966 15.718 21.586 1.00 91.62 329 ALA A C 1
ATOM 2570 O O . ALA A 1 329 ? -24.302 14.806 22.083 1.00 91.62 329 ALA A O 1
ATOM 2571 N N . PHE A 1 330 ? -24.957 16.012 20.290 1.00 91.00 330 PHE A N 1
ATOM 2572 C CA . PHE A 1 330 ? -24.058 15.418 19.304 1.00 91.00 330 PHE A CA 1
ATOM 2573 C C . PHE A 1 330 ? -22.890 16.375 19.016 1.00 91.00 330 PHE A C 1
ATOM 2575 O O . PHE A 1 330 ? -23.046 17.594 19.096 1.00 91.00 330 PHE A O 1
ATOM 2582 N N . HIS A 1 331 ? -21.711 15.842 18.696 1.00 87.56 331 HIS A N 1
ATOM 2583 C CA . HIS A 1 331 ? -20.539 16.623 18.296 1.00 87.56 331 HIS A CA 1
ATOM 2584 C C . HIS A 1 331 ? -19.990 16.095 16.955 1.00 87.56 331 HIS A C 1
ATOM 2586 O O . HIS A 1 331 ? -19.163 15.173 16.965 1.00 87.56 331 HIS A O 1
ATOM 2592 N N . PRO A 1 332 ? -20.437 16.664 15.812 1.00 83.88 332 PRO A N 1
ATOM 2593 C CA . PRO A 1 332 ? -20.145 16.130 14.481 1.00 83.88 332 PRO A CA 1
ATOM 2594 C C . PRO A 1 332 ? -18.653 15.915 14.176 1.00 83.88 332 PRO A C 1
ATOM 2596 O O . PRO A 1 332 ? -18.319 14.831 13.704 1.00 83.88 332 PRO A O 1
ATOM 2599 N N . PRO A 1 333 ? -17.717 16.835 14.512 1.00 79.56 333 PRO A N 1
ATOM 2600 C CA . PRO A 1 333 ? -16.295 16.663 14.183 1.00 79.56 333 PRO A CA 1
ATOM 2601 C C . PRO A 1 333 ? -15.591 15.474 14.857 1.00 79.56 333 PRO A C 1
ATOM 2603 O O . PRO A 1 333 ? -14.420 15.229 14.584 1.00 79.56 333 PRO A O 1
ATOM 2606 N N . THR A 1 334 ? -16.251 14.767 15.781 1.00 76.50 334 THR A N 1
ATOM 2607 C CA . THR A 1 334 ? -15.664 13.617 16.491 1.00 76.50 334 THR A CA 1
ATOM 2608 C C . THR A 1 334 ? -16.557 12.379 16.524 1.00 76.50 334 THR A C 1
ATOM 2610 O O . THR A 1 334 ? -16.155 11.399 17.147 1.00 76.50 334 THR A O 1
ATOM 2613 N N . GLY A 1 335 ? -17.764 12.427 15.949 1.00 82.56 335 GLY A N 1
ATOM 2614 C CA . GLY A 1 335 ? -18.753 11.351 16.066 1.00 82.56 335 GLY A CA 1
ATOM 2615 C C . GLY A 1 335 ? -19.039 10.962 17.522 1.00 82.56 335 GLY A C 1
ATOM 2616 O O . GLY A 1 335 ? -18.781 9.833 17.945 1.00 82.56 335 GLY A O 1
ATOM 2617 N N . VAL A 1 336 ? -19.434 11.949 18.336 1.00 87.69 336 VAL A N 1
ATOM 2618 C CA . VAL A 1 336 ? -19.648 11.792 19.786 1.00 87.69 336 VAL A CA 1
ATOM 2619 C C . VAL A 1 336 ? -21.074 12.185 20.149 1.00 87.69 336 VAL A C 1
ATOM 2621 O O . VAL A 1 336 ? -21.410 13.369 20.191 1.00 87.69 336 VAL A O 1
ATOM 2624 N N . HIS A 1 337 ? -21.877 11.185 20.499 1.00 89.25 337 HIS A N 1
ATOM 2625 C CA . HIS A 1 337 ? -23.177 11.349 21.140 1.00 89.25 337 HIS A CA 1
ATOM 2626 C C . HIS A 1 337 ? -23.017 11.397 22.664 1.00 89.25 337 HIS A C 1
ATOM 2628 O O . HIS A 1 337 ? -22.289 10.593 23.261 1.00 89.25 337 HIS A O 1
ATOM 2634 N N . ARG A 1 338 ? -23.711 12.331 23.320 1.00 91.94 338 ARG A N 1
ATOM 2635 C CA . ARG A 1 338 ? -23.685 12.524 24.777 1.00 91.94 338 ARG A CA 1
ATOM 2636 C C . ARG A 1 338 ? -25.071 12.311 25.370 1.00 91.94 338 ARG A C 1
ATOM 2638 O O . ARG A 1 338 ? -26.049 12.903 24.917 1.00 91.94 338 ARG A O 1
ATOM 2645 N N . TYR A 1 339 ? -25.122 11.508 26.429 1.00 93.25 339 TYR A N 1
ATOM 2646 C CA . TYR A 1 339 ? -26.347 11.109 27.124 1.00 93.25 339 TYR A CA 1
ATOM 2647 C C . TYR A 1 339 ? -26.240 11.488 28.594 1.00 93.25 339 TYR A C 1
ATOM 2649 O O . TYR A 1 339 ? -25.155 11.395 29.174 1.00 93.25 339 TYR A O 1
ATOM 2657 N N . ALA A 1 340 ? -27.338 11.900 29.221 1.00 93.31 340 ALA A N 1
ATOM 2658 C CA . ALA A 1 340 ? -27.324 12.279 30.628 1.00 93.31 340 ALA A CA 1
ATOM 2659 C C . ALA A 1 340 ? -28.629 11.927 31.347 1.00 93.31 340 ALA A C 1
ATOM 2661 O O . ALA A 1 340 ? -29.713 12.020 30.775 1.00 93.31 340 ALA A O 1
ATOM 2662 N N . ALA A 1 341 ? -28.502 11.554 32.621 1.00 92.44 341 ALA A N 1
ATOM 2663 C CA . ALA A 1 341 ? -29.639 11.405 33.527 1.00 92.44 341 ALA A CA 1
ATOM 2664 C C . ALA A 1 341 ? -30.274 12.770 33.849 1.00 92.44 341 ALA A C 1
ATOM 2666 O O . ALA A 1 341 ? -29.641 13.823 33.676 1.00 92.44 341 ALA A O 1
ATOM 2667 N N . ASP A 1 342 ? -31.479 12.760 34.421 1.00 90.88 342 ASP A N 1
ATOM 2668 C CA . ASP A 1 342 ? -31.946 13.908 35.198 1.00 90.88 342 ASP A CA 1
ATOM 2669 C C . ASP A 1 342 ? -30.999 14.147 36.397 1.00 90.88 342 ASP A C 1
ATOM 2671 O O . ASP A 1 342 ? -30.353 13.227 36.912 1.00 90.88 342 ASP A O 1
ATOM 2675 N N . ALA A 1 343 ? -30.879 15.400 36.837 1.00 89.75 343 ALA A N 1
ATOM 2676 C CA . ALA A 1 343 ? -30.131 15.727 38.047 1.00 89.75 343 ALA A CA 1
ATOM 2677 C C . ALA A 1 343 ? -30.830 15.171 39.299 1.00 89.75 343 ALA A C 1
ATOM 2679 O O . ALA A 1 343 ? -30.154 14.617 40.164 1.00 89.75 343 ALA A O 1
ATOM 2680 N N . ARG A 1 344 ? -32.167 15.242 39.336 1.00 89.69 344 ARG A N 1
ATOM 2681 C CA . ARG A 1 344 ? -33.026 14.819 40.451 1.00 89.69 344 ARG A CA 1
ATOM 2682 C C . ARG A 1 344 ? -32.901 13.317 40.711 1.00 89.69 344 ARG A C 1
ATOM 2684 O O . ARG A 1 344 ? -32.611 12.904 41.829 1.00 89.69 344 ARG A O 1
ATOM 2691 N N . ASP A 1 345 ? -32.967 12.509 39.649 1.00 88.44 345 ASP A N 1
ATOM 2692 C CA . ASP A 1 345 ? -32.742 11.053 39.702 1.00 88.44 345 ASP A CA 1
ATOM 2693 C C . ASP A 1 345 ? -31.348 10.668 40.219 1.00 88.44 345 ASP A C 1
ATOM 2695 O O . ASP A 1 345 ? -31.144 9.566 40.725 1.00 88.44 345 ASP A O 1
ATOM 2699 N N . CYS A 1 346 ? -30.365 11.558 40.072 1.00 87.88 346 CYS A N 1
ATOM 2700 C CA . CYS A 1 346 ? -28.998 11.335 40.521 1.00 87.88 346 CYS A CA 1
ATOM 2701 C C . CYS A 1 346 ? -28.741 11.816 41.955 1.00 87.88 346 CYS A C 1
ATOM 2703 O O . CYS A 1 346 ? -27.719 11.422 42.519 1.00 87.88 346 CYS A O 1
ATOM 2705 N N . GLU A 1 347 ? -29.584 12.677 42.525 1.00 85.31 347 GLU A N 1
ATOM 2706 C CA . GLU A 1 347 ? -29.321 13.418 43.765 1.00 85.31 347 GLU A CA 1
ATOM 2707 C C . GLU A 1 347 ? -29.373 12.502 44.996 1.00 85.31 347 GLU A C 1
ATOM 2709 O O . GLU A 1 347 ? -28.338 12.264 45.619 1.00 85.31 347 GLU A O 1
ATOM 2714 N N . GLY A 1 348 ? -30.527 11.873 45.247 1.00 83.38 348 GLY A N 1
ATOM 2715 C CA . GLY A 1 348 ? -30.722 10.847 46.286 1.00 83.38 348 GLY A CA 1
ATOM 2716 C C . GLY A 1 348 ? -30.297 9.424 45.885 1.00 83.38 348 GLY A C 1
ATOM 2717 O O . GLY A 1 348 ? -30.662 8.454 46.542 1.00 83.38 348 GLY A O 1
ATOM 2718 N N . CYS A 1 349 ? -29.564 9.256 44.780 1.00 88.62 349 CYS A N 1
ATOM 2719 C CA . CYS A 1 349 ? -29.245 7.940 44.221 1.00 88.62 349 CYS A CA 1
ATOM 2720 C C . CYS A 1 349 ? -28.267 7.142 45.108 1.00 88.62 349 CYS A C 1
ATOM 2722 O O . CYS A 1 349 ? -27.104 7.523 45.250 1.00 88.62 349 CYS A O 1
ATOM 2724 N N . VAL A 1 350 ? -28.671 5.958 45.585 1.00 88.94 350 VAL A N 1
ATOM 2725 C CA . VAL A 1 350 ? -27.827 5.067 46.417 1.00 88.94 350 VAL A CA 1
ATOM 2726 C C . VAL A 1 350 ? -26.475 4.723 45.772 1.00 88.94 350 VAL A C 1
ATOM 2728 O O . VAL A 1 350 ? -25.441 4.729 46.438 1.00 88.94 350 VAL A O 1
ATOM 2731 N N . LEU A 1 351 ? -26.431 4.539 44.446 1.00 87.81 351 LEU A N 1
ATOM 2732 C CA . LEU A 1 351 ? -25.185 4.282 43.713 1.00 87.81 351 LEU A CA 1
ATOM 2733 C C . LEU A 1 351 ? -24.354 5.546 43.410 1.00 87.81 351 LEU A C 1
ATOM 2735 O O . LEU A 1 351 ? -23.288 5.419 42.808 1.00 87.81 351 LEU A O 1
ATOM 2739 N N . ARG A 1 352 ? -24.762 6.765 43.808 1.00 85.38 352 ARG A N 1
ATOM 2740 C CA . ARG A 1 352 ? -24.091 8.037 43.438 1.00 85.38 352 ARG A CA 1
ATOM 2741 C C . ARG A 1 352 ? -22.593 8.015 43.761 1.00 85.38 352 ARG A C 1
ATOM 2743 O O . ARG A 1 352 ? -21.788 8.378 42.899 1.00 85.38 352 ARG A O 1
ATOM 2750 N N . LYS A 1 353 ? -22.216 7.494 44.940 1.00 85.62 353 LYS A N 1
ATOM 2751 C CA . LYS A 1 353 ? -20.814 7.339 45.385 1.00 85.62 353 LYS A CA 1
ATOM 2752 C C . LYS A 1 353 ? -19.968 6.494 44.415 1.00 85.62 353 LYS A C 1
ATOM 2754 O O . LYS A 1 353 ? -18.831 6.875 44.144 1.00 85.62 353 LYS A O 1
ATOM 2759 N N . GLY A 1 354 ? -20.513 5.431 43.817 1.00 84.81 354 GLY A N 1
ATOM 2760 C CA . GLY A 1 354 ? -19.842 4.626 42.778 1.00 84.81 354 GLY A CA 1
ATOM 2761 C C . GLY A 1 354 ? -20.076 5.111 41.336 1.00 84.81 354 GLY A C 1
ATOM 2762 O O . GLY A 1 354 ? -19.280 4.839 40.440 1.00 84.81 354 GLY A O 1
ATOM 2763 N N . CYS A 1 355 ? -21.144 5.868 41.084 1.00 86.44 355 CYS A N 1
ATOM 2764 C CA . CYS A 1 355 ? -21.599 6.206 39.736 1.00 86.44 355 CYS A CA 1
ATOM 2765 C C . CYS A 1 355 ? -20.963 7.483 39.161 1.00 86.44 355 CYS A C 1
ATOM 2767 O O . CYS A 1 355 ? -20.536 7.484 38.008 1.00 86.44 355 CYS A O 1
ATOM 2769 N N . THR A 1 356 ? -20.880 8.585 39.914 1.00 85.88 356 THR A N 1
ATOM 2770 C CA . THR A 1 356 ? -20.391 9.878 39.382 1.00 85.88 356 THR A CA 1
ATOM 2771 C C . THR A 1 356 ? -19.672 10.713 40.451 1.00 85.88 356 THR A C 1
ATOM 2773 O O . THR A 1 356 ? -19.621 10.327 41.619 1.00 85.88 356 THR A O 1
ATOM 2776 N N . LYS A 1 357 ? -19.048 11.828 40.051 1.00 85.50 357 LYS A N 1
ATOM 2777 C CA . LYS A 1 357 ? -18.698 12.955 40.945 1.00 85.50 357 LYS A CA 1
ATOM 2778 C C . LYS A 1 357 ? -19.438 14.254 40.570 1.00 85.50 357 LYS A C 1
ATOM 2780 O O . LYS A 1 357 ? -19.487 15.165 41.382 1.00 85.50 357 LYS A O 1
ATOM 2785 N N . ALA A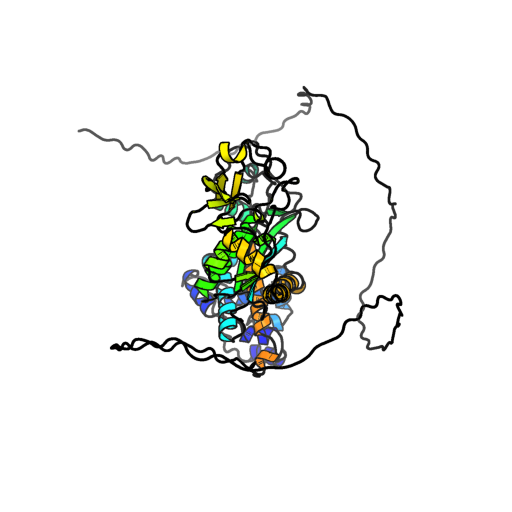 1 358 ? -20.000 14.344 39.362 1.00 87.25 358 ALA A N 1
ATOM 2786 C CA . ALA A 1 358 ? -20.751 15.507 38.888 1.00 87.25 358 ALA A CA 1
ATOM 2787 C C . ALA A 1 358 ? -22.227 15.449 39.330 1.00 87.25 358 ALA A C 1
ATOM 2789 O O . ALA A 1 358 ? -22.708 14.388 39.729 1.00 87.25 358 ALA A O 1
ATOM 2790 N N . ARG A 1 359 ? -22.963 16.569 39.199 1.00 88.50 359 ARG A N 1
ATOM 2791 C CA . ARG A 1 359 ? -24.381 16.692 39.610 1.00 88.50 359 ARG A CA 1
ATOM 2792 C C . ARG A 1 359 ? -25.263 15.545 39.091 1.00 88.50 359 ARG A C 1
ATOM 2794 O O . ARG A 1 359 ? -26.067 15.009 39.850 1.00 88.50 359 ARG A O 1
ATOM 2801 N N . ARG A 1 360 ? -25.051 15.149 37.830 1.00 89.75 360 ARG A N 1
ATOM 2802 C CA . ARG A 1 360 ? -25.686 14.012 37.140 1.00 89.75 360 ARG A CA 1
ATOM 2803 C C . ARG A 1 360 ? -24.642 13.035 36.586 1.00 89.75 360 ARG A C 1
ATOM 2805 O O . ARG A 1 360 ? -23.458 13.371 36.496 1.00 89.75 360 ARG A O 1
ATOM 2812 N N . ARG A 1 361 ? -25.060 11.826 36.198 1.00 90.50 361 ARG A N 1
ATOM 2813 C CA . ARG A 1 361 ? -24.237 10.921 35.376 1.00 90.50 361 ARG A CA 1
ATOM 2814 C C . ARG A 1 361 ? -24.380 11.298 33.899 1.00 90.50 361 ARG A C 1
ATOM 2816 O O . ARG A 1 361 ? -25.495 11.452 33.406 1.00 90.50 361 ARG A O 1
ATOM 2823 N N . THR A 1 362 ? -23.242 11.379 33.216 1.00 90.25 362 THR A N 1
ATOM 2824 C CA . THR A 1 362 ? -23.135 11.528 31.759 1.00 90.25 362 THR A CA 1
ATOM 2825 C C . THR A 1 362 ? -22.494 10.267 31.176 1.00 90.25 362 THR A C 1
ATOM 2827 O O . THR A 1 362 ? -21.624 9.665 31.813 1.00 90.25 362 THR A O 1
ATOM 2830 N N . LEU A 1 363 ? -22.909 9.868 29.977 1.00 89.00 363 LEU A N 1
ATOM 2831 C CA . LEU A 1 363 ? -22.280 8.833 29.156 1.00 89.00 363 LEU A CA 1
ATOM 2832 C C . LEU A 1 363 ? -21.934 9.391 27.772 1.00 89.00 363 LEU A C 1
ATOM 2834 O O . LEU A 1 363 ? -22.509 10.382 27.321 1.00 89.00 363 LEU A O 1
ATOM 2838 N N . VAL A 1 364 ? -20.997 8.719 27.108 1.00 88.25 364 VAL A N 1
ATOM 2839 C CA . VAL A 1 364 ? -20.611 8.964 25.717 1.00 88.25 364 VAL A CA 1
ATOM 2840 C C . VAL A 1 364 ? -20.786 7.665 24.935 1.00 88.25 364 VAL A C 1
ATOM 2842 O O . VAL A 1 364 ? -20.362 6.604 25.401 1.00 88.25 364 VAL A O 1
ATOM 2845 N N . ARG A 1 365 ? -21.381 7.773 23.747 1.00 86.56 365 ARG A N 1
ATOM 2846 C CA . ARG A 1 365 ? -21.401 6.748 22.696 1.00 86.56 365 ARG A CA 1
ATOM 2847 C C . ARG A 1 365 ? -20.703 7.343 21.473 1.00 86.56 365 ARG A C 1
ATOM 2849 O O . ARG A 1 365 ? -20.793 8.550 21.247 1.00 86.56 365 ARG A O 1
ATOM 2856 N N . LEU A 1 366 ? -19.975 6.515 20.734 1.00 85.31 366 LEU A N 1
ATOM 2857 C CA . LEU A 1 366 ? -19.385 6.908 19.458 1.00 85.31 366 LEU A CA 1
ATOM 2858 C C . LEU A 1 366 ? -20.313 6.514 18.312 1.00 85.31 366 LEU A C 1
ATOM 2860 O O . LEU A 1 366 ? -21.045 5.525 18.414 1.00 85.31 366 LEU A O 1
ATOM 2864 N N . ASP A 1 367 ? -20.227 7.241 17.209 1.00 80.69 367 ASP A N 1
ATOM 2865 C CA . ASP A 1 367 ? -20.802 6.823 15.933 1.00 80.69 367 ASP A CA 1
ATOM 2866 C C . ASP A 1 367 ? -20.205 5.454 15.574 1.00 80.69 367 ASP A C 1
ATOM 2868 O O . ASP A 1 367 ? -18.991 5.256 15.663 1.00 80.69 367 ASP A O 1
ATOM 2872 N N . ASN A 1 368 ? -21.048 4.488 15.206 1.00 83.31 368 ASN A N 1
ATOM 2873 C CA . ASN A 1 368 ? -20.654 3.090 14.992 1.00 83.31 368 ASN A CA 1
ATOM 2874 C C . ASN A 1 368 ? -20.056 2.374 16.232 1.00 83.31 368 ASN A C 1
ATOM 2876 O O . ASN A 1 368 ? -19.240 1.455 16.109 1.00 83.31 368 ASN A O 1
ATOM 2880 N N . GLU A 1 369 ? -20.464 2.742 17.456 1.00 84.88 369 GLU A N 1
ATOM 2881 C CA . GLU A 1 369 ? -20.142 1.964 18.670 1.00 84.88 369 GLU A CA 1
ATOM 2882 C C . GLU A 1 369 ? -20.736 0.538 18.634 1.00 84.88 369 GLU A C 1
ATOM 2884 O O . GLU A 1 369 ? -20.179 -0.357 19.263 1.00 84.88 369 GLU A O 1
ATOM 2889 N N . ASP A 1 370 ? -21.781 0.280 17.841 1.00 86.44 370 ASP A N 1
ATOM 2890 C CA . ASP A 1 370 ? -22.296 -1.070 17.566 1.00 86.44 370 ASP A CA 1
ATOM 2891 C C . ASP A 1 370 ? -21.302 -1.915 16.743 1.00 86.44 370 ASP A C 1
ATOM 2893 O O . ASP A 1 370 ? -21.069 -3.076 17.072 1.00 86.44 370 ASP A O 1
ATOM 2897 N N . ALA A 1 371 ? -20.604 -1.326 15.762 1.00 89.62 371 ALA A N 1
ATOM 2898 C CA . ALA A 1 371 ? -19.511 -1.997 15.052 1.00 89.62 371 ALA A CA 1
ATOM 2899 C C . ALA A 1 371 ? -18.303 -2.265 15.976 1.00 89.62 371 ALA A C 1
ATOM 2901 O O . ALA A 1 371 ? -17.575 -3.247 15.803 1.00 89.62 371 ALA A O 1
ATOM 2902 N N . ARG A 1 372 ? -18.110 -1.431 17.010 1.00 89.50 372 ARG A N 1
ATOM 2903 C CA . ARG A 1 372 ? -17.141 -1.689 18.092 1.00 89.50 372 ARG A CA 1
ATOM 2904 C C . ARG A 1 372 ? -17.600 -2.826 19.002 1.00 89.50 372 ARG A C 1
ATOM 2906 O O . ARG A 1 372 ? -16.771 -3.653 19.370 1.00 89.50 372 ARG A O 1
ATOM 2913 N N . ASP A 1 373 ? -18.885 -2.911 19.334 1.00 87.88 373 ASP A N 1
ATOM 2914 C CA . ASP A 1 373 ? -19.444 -4.019 20.117 1.00 87.88 373 ASP A CA 1
ATOM 2915 C C . ASP A 1 373 ? -19.435 -5.352 19.330 1.00 87.88 373 ASP A C 1
ATOM 2917 O O . ASP A 1 373 ? -19.063 -6.381 19.898 1.00 87.88 373 ASP A O 1
ATOM 2921 N N . LEU A 1 374 ? -19.659 -5.331 18.009 1.00 89.31 374 LEU A N 1
ATOM 2922 C CA . LEU A 1 374 ? -19.424 -6.467 17.102 1.00 89.31 374 LEU A CA 1
ATOM 2923 C C . LEU A 1 374 ? -17.956 -6.927 17.134 1.00 89.31 374 LEU A C 1
ATOM 2925 O O . LEU A 1 374 ? -17.679 -8.107 17.352 1.00 89.31 374 LEU A O 1
ATOM 2929 N N . ALA A 1 375 ? -16.997 -6.007 16.990 1.00 90.88 375 ALA A N 1
ATOM 2930 C CA . ALA A 1 375 ? -15.573 -6.338 17.067 1.00 90.88 375 ALA A CA 1
ATOM 2931 C C . ALA A 1 375 ? -15.164 -6.879 18.458 1.00 90.88 375 ALA A C 1
ATOM 2933 O O . ALA A 1 375 ? -14.355 -7.806 18.551 1.00 90.88 375 ALA A O 1
ATOM 2934 N N . ARG A 1 376 ? -15.755 -6.365 19.553 1.00 89.94 376 ARG A N 1
ATOM 2935 C CA . ARG A 1 376 ? -15.587 -6.899 20.925 1.00 89.94 376 ARG A CA 1
ATOM 2936 C C . ARG A 1 376 ? -16.160 -8.313 21.088 1.00 89.94 376 ARG A C 1
ATOM 2938 O O . ARG A 1 376 ? -15.621 -9.082 21.889 1.00 89.94 376 ARG A O 1
ATOM 2945 N N . ALA A 1 377 ? -17.221 -8.665 20.362 1.00 90.06 377 ALA A N 1
ATOM 2946 C CA . ALA A 1 377 ? -17.747 -10.027 20.322 1.00 90.06 377 ALA A CA 1
ATOM 2947 C C . ALA A 1 377 ? -16.809 -10.958 19.533 1.00 90.06 377 ALA A C 1
ATOM 2949 O O . ALA A 1 377 ? -16.380 -11.987 20.062 1.00 90.06 377 ALA A O 1
ATOM 2950 N N . GLU A 1 378 ? -16.406 -10.559 18.322 1.00 91.75 378 GLU A N 1
ATOM 2951 C CA . GLU A 1 378 ? -15.527 -11.361 17.460 1.00 91.75 378 GLU A CA 1
ATOM 2952 C C . GLU A 1 378 ? -14.139 -11.606 18.060 1.00 91.75 378 GLU A C 1
ATOM 2954 O O . GLU A 1 378 ? -13.607 -12.705 17.931 1.00 91.75 378 GLU A O 1
ATOM 2959 N N . LEU A 1 379 ? -13.589 -10.661 18.830 1.00 88.69 379 LEU A N 1
ATOM 2960 C CA . LEU A 1 379 ? -12.348 -10.829 19.606 1.00 88.69 379 LEU A CA 1
ATOM 2961 C C . LEU A 1 379 ? -12.295 -12.122 20.456 1.00 88.69 379 LEU A C 1
ATOM 2963 O O . LEU A 1 379 ? -11.205 -12.609 20.769 1.00 88.69 379 LEU A O 1
ATOM 2967 N N . LYS A 1 380 ? -13.450 -12.698 20.822 1.00 87.94 380 LYS A N 1
ATOM 2968 C CA . LYS A 1 380 ? -13.554 -13.954 21.584 1.00 87.94 380 LYS A CA 1
ATOM 2969 C C . LYS A 1 380 ? -13.567 -15.215 20.703 1.00 87.94 380 LYS A C 1
ATOM 2971 O O . LYS A 1 380 ? -13.299 -16.303 21.217 1.00 87.94 380 LYS A O 1
ATOM 2976 N N . THR A 1 381 ? -13.863 -15.112 19.405 1.00 92.44 381 THR A N 1
ATOM 2977 C CA . THR A 1 381 ? -14.142 -16.268 18.537 1.00 92.44 381 THR A CA 1
ATOM 2978 C C . THR A 1 381 ? -12.882 -16.983 18.039 1.00 92.44 381 THR A C 1
ATOM 2980 O O . THR A 1 381 ? -11.769 -16.448 17.975 1.00 92.44 381 THR A O 1
ATOM 2983 N N . GLY A 1 382 ? -13.059 -18.241 17.620 1.00 92.12 382 GLY A N 1
ATOM 2984 C CA . GLY A 1 382 ? -12.024 -18.984 16.898 1.00 92.12 382 GLY A CA 1
ATOM 2985 C C . GLY A 1 382 ? -11.720 -18.409 15.506 1.00 92.12 382 GLY A C 1
ATOM 2986 O O . GLY A 1 382 ? -10.614 -18.604 14.995 1.00 92.12 382 GLY A O 1
ATOM 2987 N N . LEU A 1 383 ? -12.664 -17.672 14.904 1.00 89.88 383 LEU A N 1
ATOM 2988 C CA . LEU A 1 383 ? -12.507 -17.068 13.580 1.00 89.88 383 LEU A CA 1
ATOM 2989 C C . LEU A 1 383 ? -11.579 -15.853 13.633 1.00 89.88 383 LEU A C 1
ATOM 2991 O O . LEU A 1 383 ? -10.661 -15.778 12.816 1.00 89.88 383 LEU A O 1
ATOM 2995 N N . PHE A 1 384 ? -11.712 -14.982 14.636 1.00 92.25 384 PHE A N 1
ATOM 2996 C CA . PHE A 1 384 ? -10.750 -13.907 14.895 1.00 92.25 384 PHE A CA 1
ATOM 2997 C C . PHE A 1 384 ? -9.328 -14.457 15.093 1.00 92.25 384 PHE A C 1
ATOM 2999 O O . PHE A 1 384 ? -8.388 -14.056 14.401 1.00 92.25 384 PHE A O 1
ATOM 3006 N N . LYS A 1 385 ? -9.173 -15.485 15.942 1.00 92.06 385 LYS A N 1
ATOM 3007 C CA . LYS A 1 385 ? -7.889 -16.186 16.165 1.00 92.06 385 LYS A CA 1
ATOM 3008 C C . LYS A 1 385 ? -7.340 -16.877 14.906 1.00 92.06 385 LYS A C 1
ATOM 3010 O O . LYS A 1 385 ? -6.138 -17.136 14.821 1.00 92.06 385 LYS A O 1
ATOM 3015 N N . ARG A 1 386 ? -8.180 -17.215 13.919 1.00 92.44 386 ARG A N 1
ATOM 3016 C CA . ARG A 1 386 ? -7.745 -17.694 12.594 1.00 92.44 386 ARG A CA 1
ATOM 3017 C C . ARG A 1 386 ? -7.285 -16.524 11.721 1.00 92.44 386 ARG A C 1
ATOM 3019 O O . ARG A 1 386 ? -6.175 -16.586 11.201 1.00 92.44 386 ARG A O 1
ATOM 3026 N N . SER A 1 387 ? -8.080 -15.464 11.591 1.00 92.06 387 SER A N 1
ATOM 3027 C CA . SER A 1 387 ? -7.747 -14.309 10.747 1.00 92.06 387 SER A CA 1
ATOM 3028 C C . SER A 1 387 ? -6.492 -13.576 11.217 1.00 92.06 387 SER A C 1
ATOM 3030 O O . SER A 1 387 ? -5.628 -13.305 10.394 1.00 92.06 387 SER A O 1
ATOM 3032 N N . MET A 1 388 ? -6.297 -13.368 12.524 1.00 91.06 388 MET A N 1
ATOM 3033 C CA . MET A 1 388 ? -5.062 -12.756 13.043 1.00 91.06 388 MET A CA 1
ATOM 3034 C C . MET A 1 388 ? -3.811 -13.621 12.807 1.00 91.06 388 MET A C 1
ATOM 3036 O O . MET A 1 388 ? -2.722 -13.086 12.621 1.00 91.06 388 MET A O 1
ATOM 3040 N N . ARG A 1 389 ? -3.943 -14.956 12.728 1.00 90.88 389 ARG A N 1
ATOM 3041 C CA . ARG A 1 389 ? -2.840 -15.841 12.297 1.00 90.88 389 ARG A CA 1
ATOM 3042 C C . ARG A 1 389 ? -2.586 -15.776 10.790 1.00 90.88 389 ARG A C 1
ATOM 3044 O O . ARG A 1 389 ? -1.440 -15.919 10.373 1.00 90.88 389 ARG A O 1
ATOM 3051 N N . LEU A 1 390 ? -3.625 -15.554 9.984 1.00 90.50 390 LEU A N 1
ATOM 3052 C CA . LEU A 1 390 ? -3.514 -15.364 8.534 1.00 90.50 390 LEU A CA 1
ATOM 3053 C C . LEU A 1 390 ? -2.995 -13.964 8.159 1.00 90.50 390 LEU A C 1
ATOM 3055 O O . LEU A 1 390 ? -2.300 -13.839 7.154 1.00 90.50 390 LEU A O 1
ATOM 3059 N N . ARG A 1 391 ? -3.212 -12.945 9.004 1.00 91.94 391 ARG A N 1
ATOM 3060 C CA . ARG A 1 391 ? -2.659 -11.580 8.878 1.00 91.94 391 ARG A CA 1
ATOM 3061 C C . ARG A 1 391 ? -1.143 -11.570 8.629 1.00 91.94 391 ARG A C 1
ATOM 3063 O O . ARG A 1 391 ? -0.653 -10.720 7.899 1.00 91.94 391 ARG A O 1
ATOM 3070 N N . ARG A 1 392 ? -0.421 -12.602 9.085 1.00 88.50 392 ARG A N 1
ATOM 3071 C CA . ARG A 1 392 ? 0.986 -12.896 8.734 1.00 88.50 392 ARG A CA 1
ATOM 3072 C C . ARG A 1 392 ? 1.293 -12.896 7.221 1.00 88.50 392 ARG A C 1
ATOM 3074 O O . ARG A 1 392 ? 2.459 -12.835 6.837 1.00 88.50 392 ARG A O 1
ATOM 3081 N N . GLY A 1 393 ? 0.280 -12.955 6.352 1.00 89.06 393 GLY A N 1
ATOM 3082 C CA . GLY A 1 393 ? 0.393 -12.706 4.914 1.00 89.06 393 GLY A CA 1
ATOM 3083 C C . GLY A 1 393 ? 0.889 -11.295 4.567 1.00 89.06 393 GLY A C 1
ATOM 3084 O O . GLY A 1 393 ? 1.819 -11.180 3.769 1.00 89.06 393 GLY A O 1
ATOM 3085 N N . VAL A 1 394 ? 0.355 -10.237 5.197 1.00 93.69 394 VAL A N 1
ATOM 3086 C CA . VAL A 1 394 ? 0.797 -8.847 4.942 1.00 93.69 394 VAL A CA 1
ATOM 3087 C C . VAL A 1 394 ? 2.150 -8.553 5.602 1.00 93.69 394 VAL A C 1
ATOM 3089 O O . VAL A 1 394 ? 3.029 -7.951 4.989 1.00 93.69 394 VAL A O 1
ATOM 3092 N N . GLU A 1 395 ? 2.406 -9.128 6.781 1.00 93.19 395 GLU A N 1
ATOM 3093 C CA . GLU A 1 395 ? 3.733 -9.117 7.418 1.00 93.19 395 GLU A CA 1
ATOM 3094 C C . GLU A 1 395 ? 4.799 -9.737 6.487 1.00 93.19 395 GLU A C 1
ATOM 3096 O O . GLU A 1 395 ? 5.890 -9.193 6.306 1.00 93.19 395 GLU A O 1
ATOM 3101 N N . ARG A 1 396 ? 4.461 -10.852 5.820 1.00 93.75 396 ARG A N 1
ATOM 3102 C CA . ARG A 1 396 ? 5.313 -11.517 4.821 1.00 93.75 396 ARG A CA 1
ATOM 3103 C C . ARG A 1 396 ? 5.457 -10.712 3.525 1.00 93.75 396 ARG A C 1
ATOM 3105 O O . ARG A 1 396 ? 6.526 -10.764 2.915 1.00 93.75 396 ARG A O 1
ATOM 3112 N N . PHE A 1 397 ? 4.428 -9.983 3.097 1.00 96.12 397 PHE A N 1
ATOM 3113 C CA . PHE A 1 397 ? 4.505 -9.043 1.973 1.00 96.12 397 PHE A CA 1
ATOM 3114 C C . PHE A 1 397 ? 5.541 -7.947 2.271 1.00 96.12 397 PHE A C 1
ATOM 3116 O O . PHE A 1 397 ? 6.519 -7.816 1.532 1.00 96.12 397 PHE A O 1
ATOM 3123 N N . PHE A 1 398 ? 5.446 -7.271 3.422 1.00 96.50 398 PHE A N 1
ATOM 3124 C CA . PHE A 1 398 ? 6.436 -6.268 3.837 1.00 96.50 398 PHE A CA 1
ATOM 3125 C C . PHE A 1 398 ? 7.843 -6.845 4.032 1.00 96.50 398 PHE A C 1
ATOM 3127 O O . PHE A 1 398 ? 8.823 -6.215 3.627 1.00 96.50 398 PHE A O 1
ATOM 3134 N N . ALA A 1 399 ? 7.969 -8.051 4.596 1.00 95.50 399 ALA A N 1
ATOM 3135 C CA . ALA A 1 399 ? 9.259 -8.719 4.758 1.00 95.50 399 ALA A CA 1
ATOM 3136 C C . ALA A 1 399 ? 9.931 -9.039 3.408 1.00 95.50 399 ALA A C 1
ATOM 3138 O O . ALA A 1 399 ? 11.140 -8.855 3.268 1.00 95.50 399 ALA A O 1
ATOM 3139 N N . ASN A 1 400 ? 9.171 -9.459 2.388 1.00 95.62 400 ASN A N 1
ATOM 3140 C CA . ASN A 1 400 ? 9.709 -9.636 1.035 1.00 95.62 400 ASN A CA 1
ATOM 3141 C C . ASN A 1 400 ? 10.042 -8.283 0.380 1.00 95.62 400 ASN A C 1
ATOM 3143 O O . ASN A 1 400 ? 11.132 -8.144 -0.173 1.00 95.62 400 ASN A O 1
ATOM 3147 N N . ALA A 1 401 ? 9.179 -7.268 0.502 1.00 96.62 401 ALA A N 1
ATOM 3148 C CA . ALA A 1 401 ? 9.435 -5.928 -0.032 1.00 96.62 401 ALA A CA 1
ATOM 3149 C C . ALA A 1 401 ? 10.758 -5.335 0.503 1.00 96.62 401 ALA A C 1
ATOM 3151 O O . ALA A 1 401 ? 11.622 -4.922 -0.274 1.00 96.62 401 ALA A O 1
ATOM 3152 N N . LYS A 1 402 ? 10.949 -5.357 1.830 1.00 95.31 402 LYS A N 1
ATOM 3153 C CA . LYS A 1 402 ? 12.129 -4.822 2.543 1.00 95.31 402 LYS A CA 1
ATOM 3154 C C . LYS A 1 402 ? 13.363 -5.727 2.507 1.00 95.31 402 LYS A C 1
ATOM 3156 O O . LYS A 1 402 ? 14.477 -5.240 2.710 1.00 95.31 402 LYS A O 1
ATOM 3161 N N . GLY A 1 403 ? 13.177 -7.033 2.321 1.00 94.56 403 GLY A N 1
ATOM 3162 C CA . GLY A 1 403 ? 14.252 -8.029 2.350 1.00 94.56 403 GLY A CA 1
ATOM 3163 C C . GLY A 1 403 ? 14.789 -8.431 0.975 1.00 94.56 403 GLY A C 1
ATOM 3164 O O . GLY A 1 403 ? 15.969 -8.740 0.869 1.00 94.56 403 GLY A O 1
ATOM 3165 N N . LYS A 1 404 ? 13.946 -8.431 -0.066 1.00 93.88 404 LYS A N 1
ATOM 3166 C CA . LYS A 1 404 ? 14.272 -8.960 -1.408 1.00 93.88 404 LYS A CA 1
ATOM 3167 C C . LYS A 1 404 ? 14.075 -7.962 -2.546 1.00 93.88 404 LYS A C 1
ATOM 3169 O O . LYS A 1 404 ? 14.690 -8.130 -3.589 1.00 93.88 404 LYS A O 1
ATOM 3174 N N . HIS A 1 405 ? 13.245 -6.934 -2.354 1.00 95.44 405 HIS A N 1
ATOM 3175 C CA . HIS A 1 405 ? 12.875 -5.974 -3.406 1.00 95.44 405 HIS A CA 1
ATOM 3176 C C . HIS A 1 405 ? 13.295 -4.525 -3.082 1.00 95.44 405 HIS A C 1
ATOM 3178 O O . HIS A 1 405 ? 12.798 -3.563 -3.666 1.00 95.44 405 HIS A O 1
ATOM 3184 N N . GLY A 1 406 ? 14.239 -4.353 -2.151 1.00 92.50 406 GLY A N 1
ATOM 3185 C CA . GLY A 1 406 ? 14.918 -3.079 -1.887 1.00 92.50 406 GLY A CA 1
ATOM 3186 C C . GLY A 1 406 ? 14.117 -2.014 -1.124 1.00 92.50 406 GLY A C 1
ATOM 3187 O O . GLY A 1 406 ? 14.679 -0.967 -0.819 1.00 92.50 406 GLY A O 1
ATOM 3188 N N . MET A 1 407 ? 12.856 -2.263 -0.747 1.00 94.69 407 MET A N 1
ATOM 3189 C CA . MET A 1 407 ? 11.952 -1.266 -0.137 1.00 94.69 407 MET A CA 1
ATOM 3190 C C . MET A 1 407 ? 12.270 -0.913 1.328 1.00 94.69 407 MET A C 1
ATOM 3192 O O . MET A 1 407 ? 11.370 -0.796 2.153 1.00 94.69 407 MET A O 1
ATOM 3196 N N . ARG A 1 408 ? 13.543 -0.755 1.702 1.00 92.38 408 ARG A N 1
ATOM 3197 C CA . ARG A 1 408 ? 13.918 -0.154 2.997 1.00 92.38 408 ARG A CA 1
ATOM 3198 C C . ARG A 1 408 ? 13.886 1.373 2.935 1.00 92.38 408 ARG A C 1
ATOM 3200 O O . ARG A 1 408 ? 13.454 2.010 3.892 1.00 92.38 408 ARG A O 1
ATOM 3207 N N . ARG A 1 409 ? 14.313 1.928 1.799 1.00 93.81 409 ARG A N 1
ATOM 3208 C CA . ARG A 1 409 ? 14.385 3.362 1.518 1.00 93.81 409 ARG A CA 1
ATOM 3209 C C . ARG A 1 409 ? 14.025 3.606 0.054 1.00 93.81 409 ARG A C 1
ATOM 3211 O O . ARG A 1 409 ? 14.500 2.861 -0.800 1.00 93.81 409 ARG A O 1
ATOM 3218 N N . LEU A 1 410 ? 13.208 4.619 -0.213 1.00 95.06 410 LEU A N 1
ATOM 3219 C CA . LEU A 1 410 ? 12.850 5.056 -1.563 1.00 95.06 410 LEU A CA 1
ATOM 3220 C C . LEU A 1 410 ? 14.065 5.603 -2.326 1.00 95.06 410 LEU A C 1
ATOM 3222 O O . LEU A 1 410 ? 15.102 5.950 -1.752 1.00 95.06 410 LEU A O 1
ATOM 3226 N N . HIS A 1 411 ? 13.926 5.664 -3.642 1.00 91.00 411 HIS A N 1
ATOM 3227 C CA . HIS A 1 411 ? 14.872 6.251 -4.592 1.00 91.00 411 HIS A CA 1
ATOM 3228 C C . HIS A 1 411 ? 14.243 7.469 -5.285 1.00 91.00 411 HIS A C 1
ATOM 3230 O O . HIS A 1 411 ? 14.946 8.383 -5.718 1.00 91.00 411 HIS A O 1
ATOM 3236 N N . LEU A 1 412 ? 12.912 7.493 -5.360 1.00 92.19 412 LEU A N 1
ATOM 3237 C CA . LEU A 1 412 ? 12.101 8.625 -5.778 1.00 92.19 412 LEU A CA 1
ATOM 3238 C C . LEU A 1 412 ? 11.718 9.502 -4.572 1.00 92.19 412 LEU A C 1
ATOM 3240 O O . LEU A 1 412 ? 11.870 9.123 -3.410 1.00 92.19 412 LEU A O 1
ATOM 3244 N N . ARG A 1 413 ? 11.247 10.715 -4.868 1.00 92.31 413 ARG A N 1
ATOM 3245 C CA . ARG A 1 413 ? 10.833 11.733 -3.892 1.00 92.31 413 ARG A CA 1
ATOM 3246 C C . ARG A 1 413 ? 9.476 12.305 -4.289 1.00 92.31 413 ARG A C 1
ATOM 3248 O O . ARG A 1 413 ? 9.171 12.382 -5.482 1.00 92.31 413 ARG A O 1
ATOM 3255 N N . GLY A 1 414 ? 8.721 12.772 -3.304 1.00 92.12 414 GLY A N 1
ATOM 3256 C CA . GLY A 1 414 ? 7.339 13.217 -3.446 1.00 92.12 414 GLY A CA 1
ATOM 3257 C C . GLY A 1 414 ? 6.364 12.042 -3.460 1.00 92.12 414 GLY A C 1
ATOM 3258 O O . GLY A 1 414 ? 6.716 10.932 -3.864 1.00 92.12 414 GLY A O 1
ATOM 3259 N N . ILE A 1 415 ? 5.117 12.300 -3.060 1.00 91.75 415 ILE A N 1
ATOM 3260 C CA . ILE A 1 415 ? 4.089 11.266 -2.863 1.00 91.75 415 ILE A CA 1
ATOM 3261 C C . ILE A 1 415 ? 3.871 10.386 -4.104 1.00 91.75 415 ILE A C 1
ATOM 3263 O O . ILE A 1 415 ? 3.876 9.163 -4.004 1.00 91.75 415 ILE A O 1
ATOM 3267 N N . ARG A 1 416 ? 3.831 10.999 -5.295 1.00 91.81 416 ARG A N 1
ATOM 3268 C CA . ARG A 1 416 ? 3.704 10.300 -6.586 1.00 91.81 416 ARG A CA 1
ATOM 3269 C C . ARG A 1 416 ? 4.889 9.354 -6.846 1.00 91.81 416 ARG A C 1
ATOM 3271 O O . ARG A 1 416 ? 4.712 8.277 -7.391 1.00 91.81 416 ARG A O 1
ATOM 3278 N N . GLY A 1 417 ? 6.098 9.720 -6.409 1.00 93.06 417 GLY A N 1
ATOM 3279 C CA . GLY A 1 417 ? 7.278 8.851 -6.493 1.00 93.06 417 GLY A CA 1
ATOM 3280 C C . GLY A 1 417 ? 7.225 7.662 -5.526 1.00 93.06 417 GLY A C 1
ATOM 3281 O O . GLY A 1 417 ? 7.666 6.570 -5.878 1.00 93.06 417 GLY A O 1
ATOM 3282 N N . ALA A 1 418 ? 6.654 7.847 -4.332 1.00 95.38 418 ALA A N 1
ATOM 3283 C CA . ALA A 1 418 ? 6.392 6.744 -3.410 1.00 95.38 418 ALA A CA 1
ATOM 3284 C C . ALA A 1 418 ? 5.346 5.771 -3.987 1.00 95.38 418 ALA A C 1
ATOM 3286 O O . ALA A 1 418 ? 5.588 4.566 -3.999 1.00 95.38 418 ALA A O 1
ATOM 3287 N N . GLU A 1 419 ? 4.240 6.290 -4.537 1.00 95.44 419 GLU A N 1
ATOM 3288 C CA . GLU A 1 419 ? 3.187 5.488 -5.179 1.00 95.44 419 GLU A CA 1
ATOM 3289 C C . GLU A 1 419 ? 3.737 4.641 -6.336 1.00 95.44 419 GLU A C 1
ATOM 3291 O O . GLU A 1 419 ? 3.547 3.424 -6.354 1.00 95.44 419 GLU A O 1
ATOM 3296 N N . GLU A 1 420 ? 4.499 5.254 -7.251 1.00 94.75 420 GLU A N 1
ATOM 3297 C CA . GLU A 1 420 ? 5.170 4.555 -8.351 1.00 94.75 420 GLU A CA 1
ATOM 3298 C C . GLU A 1 420 ? 6.014 3.368 -7.842 1.00 94.75 420 GLU A C 1
ATOM 3300 O O . GLU A 1 420 ? 5.851 2.240 -8.313 1.00 94.75 420 GLU A O 1
ATOM 3305 N N . GLU A 1 421 ? 6.898 3.581 -6.856 1.00 95.94 421 GLU A N 1
ATOM 3306 C CA . GLU A 1 421 ? 7.741 2.505 -6.317 1.00 95.94 421 GLU A CA 1
ATOM 3307 C C . GLU A 1 421 ? 6.945 1.408 -5.602 1.00 95.94 421 GLU A C 1
ATOM 3309 O O . GLU A 1 421 ? 7.319 0.232 -5.701 1.00 95.94 421 GLU A O 1
ATOM 3314 N N . PHE A 1 422 ? 5.867 1.771 -4.903 1.00 97.75 422 PHE A N 1
ATOM 3315 C CA . PHE A 1 422 ? 4.995 0.837 -4.190 1.00 97.75 422 PHE A CA 1
ATOM 3316 C C . PHE A 1 422 ? 4.218 -0.048 -5.169 1.00 97.75 422 PHE A C 1
ATOM 3318 O O . PHE A 1 422 ? 4.229 -1.271 -5.010 1.00 97.75 422 PHE A O 1
ATOM 3325 N N . LEU A 1 423 ? 3.651 0.535 -6.229 1.00 97.75 423 LEU A N 1
ATOM 3326 C CA . LEU A 1 423 ? 2.948 -0.184 -7.294 1.00 97.75 423 LEU A CA 1
ATOM 3327 C C . LEU A 1 423 ? 3.869 -1.143 -8.049 1.00 97.75 423 LEU A C 1
ATOM 3329 O O . LEU A 1 423 ? 3.537 -2.317 -8.209 1.00 97.75 423 LEU A O 1
ATOM 3333 N N . ILE A 1 424 ? 5.068 -0.691 -8.433 1.00 96.94 424 ILE A N 1
ATOM 3334 C CA . ILE A 1 424 ? 6.080 -1.551 -9.069 1.00 96.94 424 ILE A CA 1
ATOM 3335 C C . ILE A 1 424 ? 6.451 -2.724 -8.141 1.00 96.94 424 ILE A C 1
ATOM 3337 O O . ILE A 1 424 ? 6.615 -3.855 -8.600 1.00 96.94 424 ILE A O 1
ATOM 3341 N N . CYS A 1 425 ? 6.571 -2.486 -6.830 1.00 97.88 425 CYS A N 1
ATOM 3342 C CA . CYS A 1 425 ? 6.894 -3.531 -5.857 1.00 97.88 425 CYS A CA 1
ATOM 3343 C C . CYS A 1 425 ? 5.752 -4.543 -5.662 1.00 97.88 425 CYS A C 1
ATOM 3345 O O . CYS A 1 425 ? 5.999 -5.751 -5.634 1.00 97.88 425 CYS A O 1
ATOM 3347 N N . ALA A 1 426 ? 4.506 -4.072 -5.585 1.00 98.12 426 ALA A N 1
ATOM 3348 C CA . ALA A 1 426 ? 3.324 -4.919 -5.477 1.00 98.12 426 ALA A CA 1
ATOM 3349 C C . ALA A 1 426 ? 3.113 -5.766 -6.747 1.00 98.12 426 ALA A C 1
ATOM 3351 O O . ALA A 1 426 ? 2.945 -6.982 -6.648 1.00 98.12 426 ALA A O 1
ATOM 3352 N N . ALA A 1 427 ? 3.247 -5.160 -7.933 1.00 97.69 427 ALA A N 1
ATOM 3353 C CA . ALA A 1 427 ? 3.174 -5.850 -9.222 1.00 97.69 427 ALA A CA 1
ATOM 3354 C C . ALA A 1 427 ? 4.251 -6.942 -9.346 1.00 97.69 427 ALA A C 1
ATOM 3356 O O . ALA A 1 427 ? 3.951 -8.074 -9.729 1.00 97.69 427 ALA A O 1
ATOM 3357 N N . VAL A 1 428 ? 5.497 -6.653 -8.942 1.00 97.44 428 VAL A N 1
ATOM 3358 C CA . VAL A 1 428 ? 6.568 -7.663 -8.879 1.00 97.44 428 VAL A CA 1
ATOM 3359 C C . VAL A 1 428 ? 6.219 -8.795 -7.916 1.00 97.44 428 VAL A C 1
ATOM 3361 O O . VAL A 1 428 ? 6.398 -9.957 -8.274 1.00 97.44 428 VAL A O 1
ATOM 3364 N N . MET A 1 429 ? 5.692 -8.514 -6.723 1.00 96.88 429 MET A N 1
ATOM 3365 C CA . MET A 1 429 ? 5.327 -9.580 -5.782 1.00 96.88 429 MET A CA 1
ATOM 3366 C C . MET A 1 429 ? 4.161 -10.445 -6.285 1.00 96.88 429 MET A C 1
ATOM 3368 O O . MET A 1 429 ? 4.225 -11.667 -6.132 1.00 96.88 429 MET A O 1
ATOM 3372 N N . ASN A 1 430 ? 3.170 -9.867 -6.967 1.00 97.19 430 ASN A N 1
ATOM 3373 C CA . ASN A 1 430 ? 2.098 -10.616 -7.630 1.00 97.19 430 ASN A CA 1
ATOM 3374 C C . ASN A 1 430 ? 2.641 -11.486 -8.781 1.00 97.19 430 ASN A C 1
ATOM 3376 O O . ASN A 1 430 ? 2.382 -12.693 -8.817 1.00 97.19 430 ASN A O 1
ATOM 3380 N N . LEU A 1 431 ? 3.506 -10.942 -9.647 1.00 96.06 431 LEU A N 1
ATOM 3381 C CA . LEU A 1 431 ? 4.222 -11.711 -10.677 1.00 96.06 431 LEU A CA 1
ATOM 3382 C C . LEU A 1 431 ? 5.052 -12.860 -10.077 1.00 96.06 431 LEU A C 1
ATOM 3384 O O . LEU A 1 431 ? 5.055 -13.963 -10.619 1.00 96.06 431 LEU A O 1
ATOM 3388 N N . MET A 1 432 ? 5.690 -12.659 -8.921 1.00 94.56 432 MET A N 1
ATOM 3389 C CA . MET A 1 432 ? 6.432 -13.692 -8.177 1.00 94.56 432 MET A CA 1
ATOM 3390 C C . MET A 1 432 ? 5.526 -14.751 -7.505 1.00 94.56 432 MET A C 1
ATOM 3392 O O . MET A 1 432 ? 6.010 -15.814 -7.099 1.00 94.56 432 MET A O 1
ATOM 3396 N N . ILE A 1 433 ? 4.220 -14.495 -7.366 1.00 94.19 433 ILE A N 1
ATOM 3397 C CA . ILE A 1 433 ? 3.211 -15.464 -6.895 1.00 94.19 433 ILE A CA 1
ATOM 3398 C C . ILE A 1 433 ? 2.640 -16.279 -8.065 1.00 94.19 433 ILE A C 1
ATOM 3400 O O . ILE A 1 433 ? 2.458 -17.494 -7.912 1.00 94.19 433 ILE A O 1
ATOM 3404 N N . LEU A 1 434 ? 2.407 -15.627 -9.209 1.00 93.38 434 LEU A N 1
ATOM 3405 C CA . LEU A 1 434 ? 2.015 -16.238 -10.484 1.00 93.38 434 LEU A CA 1
ATOM 3406 C C . LEU A 1 434 ? 3.118 -17.188 -10.993 1.00 93.38 434 LEU A C 1
ATOM 3408 O O . LEU A 1 434 ? 2.876 -18.371 -11.223 1.00 93.38 434 LEU A O 1
ATOM 3412 N N . ALA A 1 435 ? 4.367 -16.715 -11.035 1.00 93.06 435 ALA A N 1
ATOM 3413 C CA . ALA A 1 435 ? 5.547 -17.411 -11.561 1.00 93.06 435 ALA A CA 1
ATOM 3414 C C . ALA A 1 435 ? 6.054 -18.618 -10.727 1.00 93.06 435 ALA A C 1
ATOM 3416 O O . ALA A 1 435 ? 7.210 -19.035 -10.877 1.00 93.06 435 ALA A O 1
ATOM 3417 N N . ARG A 1 436 ? 5.253 -19.194 -9.820 1.00 90.12 436 ARG A N 1
ATOM 3418 C CA . ARG A 1 436 ? 5.673 -20.316 -8.953 1.00 90.12 436 ARG A CA 1
ATOM 3419 C C . ARG A 1 436 ? 5.594 -21.661 -9.699 1.00 90.12 436 ARG A C 1
ATOM 3421 O O . ARG A 1 436 ? 4.535 -21.964 -10.246 1.00 90.12 436 ARG A O 1
ATOM 3428 N N . PRO A 1 437 ? 6.641 -22.520 -9.679 1.00 71.38 437 PRO A N 1
ATOM 3429 C CA . PRO A 1 437 ? 6.698 -23.718 -10.531 1.00 71.38 437 PRO A CA 1
ATOM 3430 C C . PRO A 1 437 ? 5.508 -24.668 -10.357 1.00 71.38 437 PRO A C 1
ATOM 3432 O O . PRO A 1 437 ? 4.934 -25.113 -11.341 1.00 71.38 437 PRO A O 1
ATOM 3435 N N . GLN A 1 438 ? 5.073 -24.886 -9.111 1.00 60.91 438 GLN A N 1
ATOM 3436 C CA . GLN A 1 438 ? 3.943 -25.756 -8.749 1.00 60.91 438 GLN A CA 1
ATOM 3437 C C . GLN A 1 438 ? 2.588 -25.336 -9.354 1.00 60.91 438 GLN A C 1
ATOM 3439 O O . GLN A 1 438 ? 1.648 -26.122 -9.320 1.00 60.91 438 GLN A O 1
ATOM 3444 N N . ARG A 1 439 ? 2.461 -24.103 -9.870 1.00 57.91 439 ARG A N 1
ATOM 3445 C CA . ARG A 1 439 ? 1.266 -23.634 -10.597 1.00 57.91 439 ARG A CA 1
ATOM 3446 C C . ARG A 1 439 ? 1.362 -23.901 -12.099 1.00 57.91 439 ARG A C 1
ATOM 3448 O O . ARG A 1 439 ? 0.356 -24.160 -12.744 1.00 57.91 439 ARG A O 1
ATOM 3455 N N . LEU A 1 440 ? 2.580 -23.867 -12.636 1.00 53.03 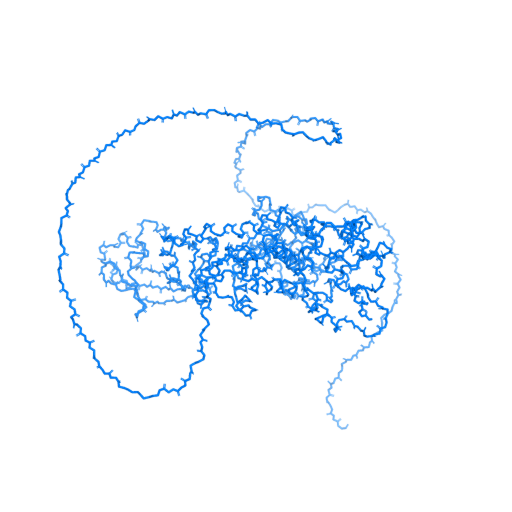440 LEU A N 1
ATOM 3456 C CA . LEU A 1 440 ? 2.880 -24.043 -14.059 1.00 53.03 440 LEU A CA 1
ATOM 3457 C C . LEU A 1 440 ? 2.903 -25.523 -14.484 1.00 53.03 440 LEU A C 1
ATOM 3459 O O . LEU A 1 440 ? 2.946 -25.805 -15.675 1.00 53.03 440 LEU A O 1
ATOM 3463 N N . THR A 1 441 ? 2.865 -26.458 -13.527 1.00 47.59 441 THR A N 1
ATOM 3464 C CA . THR A 1 441 ? 2.820 -27.916 -13.748 1.00 47.59 441 THR A CA 1
ATOM 3465 C C . THR A 1 441 ? 1.414 -28.522 -13.633 1.00 47.59 441 THR A C 1
ATOM 3467 O O . THR A 1 441 ? 1.270 -29.731 -13.476 1.00 47.59 441 THR A O 1
ATOM 3470 N N . GLY A 1 442 ? 0.359 -27.702 -13.705 1.00 38.06 442 GLY A N 1
ATOM 3471 C CA . GLY A 1 442 ? -0.990 -28.173 -14.044 1.00 38.06 442 GLY A CA 1
ATOM 3472 C C . GLY A 1 442 ? -1.718 -29.054 -13.020 1.00 38.06 442 GLY A C 1
ATOM 3473 O O . GLY A 1 442 ? -2.757 -29.605 -13.362 1.00 38.06 442 GLY A O 1
ATOM 3474 N N . LYS A 1 443 ? -1.246 -29.187 -11.770 1.00 31.44 443 LYS A N 1
ATOM 3475 C CA . LYS A 1 443 ? -2.039 -29.812 -10.692 1.00 31.44 443 LYS A CA 1
ATOM 3476 C C . LYS A 1 443 ? -2.990 -28.778 -10.071 1.00 31.44 443 LYS A C 1
ATOM 3478 O O . LYS A 1 443 ? -2.529 -27.959 -9.270 1.00 31.44 443 LYS A O 1
ATOM 3483 N N . PRO A 1 444 ? -4.304 -28.791 -10.379 1.00 34.94 444 PRO A N 1
ATOM 3484 C CA . PRO A 1 444 ? -5.239 -27.890 -9.725 1.00 34.94 444 PRO A CA 1
ATOM 3485 C C . PRO A 1 444 ? -5.310 -28.212 -8.230 1.00 34.94 444 PRO A C 1
ATOM 3487 O O . PRO A 1 444 ? -5.412 -29.373 -7.820 1.00 34.94 444 PRO A O 1
ATOM 3490 N N . ARG A 1 445 ? -5.342 -27.173 -7.388 1.00 40.78 445 ARG A N 1
ATOM 3491 C CA . ARG A 1 445 ? -5.974 -27.326 -6.072 1.00 40.78 445 ARG A CA 1
ATOM 3492 C C . ARG A 1 445 ? -7.433 -27.709 -6.324 1.00 40.78 445 ARG A C 1
ATOM 3494 O O . ARG A 1 445 ? -8.054 -27.117 -7.201 1.00 40.78 445 ARG A O 1
ATOM 3501 N N . ARG A 1 446 ? -7.981 -28.662 -5.560 1.00 36.66 446 ARG A N 1
ATOM 3502 C CA . ARG A 1 446 ? -9.407 -29.034 -5.630 1.00 36.66 446 ARG A CA 1
ATOM 3503 C C . ARG A 1 446 ? -10.279 -27.834 -5.236 1.00 36.66 446 ARG A C 1
ATOM 3505 O O . ARG A 1 446 ? -10.617 -27.662 -4.066 1.00 36.66 446 ARG A O 1
ATOM 3512 N N . GLY A 1 447 ? -10.601 -26.989 -6.211 1.00 36.00 447 GLY A N 1
ATOM 3513 C CA . GLY A 1 447 ? -11.584 -25.926 -6.079 1.00 36.00 447 GLY A CA 1
ATOM 3514 C C . GLY A 1 447 ? -12.960 -26.549 -5.894 1.00 36.00 447 GLY A C 1
ATOM 3515 O O . GLY A 1 447 ? -13.386 -27.372 -6.700 1.00 36.00 447 GLY A O 1
ATOM 3516 N N . ARG A 1 448 ? -13.651 -26.182 -4.814 1.00 33.59 448 ARG A N 1
ATOM 3517 C CA . ARG A 1 448 ? -15.075 -26.494 -4.666 1.00 33.59 448 ARG A CA 1
ATOM 3518 C C . ARG A 1 448 ? -15.834 -25.556 -5.617 1.00 33.59 448 ARG A C 1
ATOM 3520 O O . ARG A 1 448 ? -15.544 -24.360 -5.543 1.00 33.59 448 ARG A O 1
ATOM 3527 N N . PRO A 1 449 ? -16.743 -26.043 -6.482 1.00 33.16 449 PRO A N 1
ATOM 3528 C CA . PRO A 1 449 ? -17.377 -25.203 -7.495 1.00 33.16 449 PRO A CA 1
ATOM 3529 C C . PRO A 1 449 ? -18.018 -23.944 -6.907 1.00 33.16 449 PRO A C 1
ATOM 3531 O O . PRO A 1 449 ? -18.755 -24.009 -5.919 1.00 33.16 449 PRO A O 1
ATOM 3534 N N . THR A 1 450 ? -17.737 -22.800 -7.524 1.00 33.34 450 THR A N 1
ATOM 3535 C CA . THR A 1 450 ? -18.475 -21.556 -7.309 1.00 33.34 450 THR A CA 1
ATOM 3536 C C . THR A 1 450 ? -19.823 -21.677 -8.006 1.00 33.34 450 THR A C 1
ATOM 3538 O O . THR A 1 450 ? -19.898 -21.672 -9.232 1.00 33.34 450 THR A O 1
ATOM 3541 N N . ALA A 1 451 ? -20.894 -21.817 -7.226 1.00 29.77 451 ALA A N 1
ATOM 3542 C CA . ALA A 1 451 ? -22.246 -21.791 -7.763 1.00 29.77 451 ALA A CA 1
ATOM 3543 C C . ALA A 1 451 ? -22.572 -20.368 -8.241 1.00 29.77 451 ALA A C 1
ATOM 3545 O O . ALA A 1 451 ? -22.824 -19.483 -7.422 1.00 29.77 451 ALA A O 1
ATOM 3546 N N . HIS A 1 452 ? -22.555 -20.149 -9.556 1.00 30.03 452 HIS A N 1
ATOM 3547 C CA . HIS A 1 452 ? -23.143 -18.949 -10.144 1.00 30.03 452 HIS A CA 1
ATOM 3548 C C . HIS A 1 452 ? -24.673 -19.014 -10.004 1.00 30.03 452 HIS A C 1
ATOM 3550 O O . HIS A 1 452 ? -25.254 -20.077 -10.241 1.00 30.03 452 HIS A O 1
ATOM 3556 N N . PRO A 1 453 ? -25.348 -17.911 -9.640 1.00 33.44 453 PRO A N 1
ATOM 3557 C CA . PRO A 1 453 ? -26.799 -17.845 -9.713 1.00 33.44 453 PRO A CA 1
ATOM 3558 C C . PRO A 1 453 ? -27.238 -17.791 -11.182 1.00 33.44 453 PRO A C 1
ATOM 3560 O O . PRO A 1 453 ? -26.787 -16.935 -11.941 1.00 33.44 453 PRO A O 1
ATOM 3563 N N . SER A 1 454 ? -28.140 -18.683 -11.587 1.00 29.19 454 SER A N 1
ATOM 3564 C CA . SER A 1 454 ? -28.829 -18.567 -12.876 1.00 29.19 454 SER A CA 1
ATOM 3565 C C . SER A 1 454 ? -29.832 -17.401 -12.848 1.00 29.19 454 SER A C 1
ATOM 3567 O O . SER A 1 454 ? -30.431 -17.148 -11.795 1.00 29.19 454 SER A O 1
ATOM 3569 N N . PRO A 1 455 ? -30.079 -16.710 -13.976 1.00 31.58 455 PRO A N 1
ATOM 3570 C CA . PRO A 1 455 ? -31.094 -15.662 -14.036 1.00 31.58 455 PRO A CA 1
ATOM 3571 C C . PRO A 1 455 ? -32.487 -16.235 -13.734 1.00 31.58 455 PRO A C 1
ATOM 3573 O O . PRO A 1 455 ? -32.860 -17.301 -14.226 1.00 31.58 455 PRO A O 1
ATOM 3576 N N . ARG A 1 456 ? -33.268 -15.532 -12.905 1.00 29.41 456 ARG A N 1
ATOM 3577 C CA . ARG A 1 456 ? -34.641 -15.929 -12.560 1.00 29.41 456 ARG A CA 1
ATOM 3578 C C . ARG A 1 456 ? -35.599 -15.562 -13.694 1.00 29.41 456 ARG A C 1
ATOM 3580 O O . ARG A 1 456 ? -35.799 -14.381 -13.958 1.00 29.41 456 ARG A O 1
ATOM 3587 N N . ALA A 1 457 ? -36.236 -16.559 -14.302 1.00 27.22 457 ALA A N 1
ATOM 3588 C CA . ALA A 1 457 ? -37.397 -16.341 -15.164 1.00 27.22 457 ALA A CA 1
ATOM 3589 C C . ALA A 1 457 ? -38.642 -15.983 -14.324 1.00 27.22 457 ALA A C 1
ATOM 3591 O O . ALA A 1 457 ? -38.838 -16.524 -13.234 1.00 27.22 457 ALA A O 1
ATOM 3592 N N . CYS A 1 458 ? -39.495 -15.087 -14.828 1.00 26.03 458 CYS A N 1
ATOM 3593 C CA . CYS A 1 458 ? -40.686 -14.618 -14.116 1.00 26.03 458 CYS A CA 1
ATOM 3594 C C . CYS A 1 458 ? -41.946 -15.445 -14.426 1.00 26.03 458 CYS A C 1
ATOM 3596 O O . CYS A 1 458 ? -42.602 -15.241 -15.443 1.00 26.03 458 CYS A O 1
ATOM 3598 N N . CYS A 1 459 ? -42.341 -16.300 -13.481 1.00 25.78 459 CYS A N 1
ATOM 3599 C CA . CYS A 1 459 ? -43.727 -16.711 -13.215 1.00 25.78 459 CYS A CA 1
ATOM 3600 C C . CYS A 1 459 ? -43.800 -17.282 -11.784 1.00 25.78 459 CYS A C 1
ATOM 3602 O O . CYS A 1 459 ? -42.805 -17.785 -11.277 1.00 25.78 459 CYS A O 1
ATOM 3604 N N . GLY A 1 460 ? -44.916 -17.248 -11.055 1.00 25.33 460 GLY A N 1
ATOM 3605 C CA . GLY A 1 460 ? -46.239 -16.713 -11.379 1.00 25.33 460 GLY A CA 1
ATOM 3606 C C . GLY A 1 460 ? -47.330 -17.574 -10.726 1.00 25.33 460 GLY A C 1
ATOM 3607 O O . GLY A 1 460 ? -47.408 -18.755 -11.030 1.00 25.33 460 GLY A O 1
ATOM 3608 N N . LYS A 1 461 ? -48.188 -16.968 -9.886 1.00 29.02 461 LYS A N 1
ATOM 3609 C CA . LYS A 1 461 ? -49.372 -17.561 -9.204 1.00 29.02 461 LYS A CA 1
ATOM 3610 C C . LYS A 1 461 ? -49.142 -18.478 -7.970 1.00 29.02 461 LYS A C 1
ATOM 3612 O O . LYS A 1 461 ? -49.143 -19.693 -8.067 1.00 29.02 461 LYS A O 1
ATOM 3617 N N . SER A 1 462 ? -49.186 -17.839 -6.791 1.00 26.86 462 SER A N 1
ATOM 3618 C CA . SER A 1 462 ? -50.195 -18.052 -5.713 1.00 26.86 462 SER A CA 1
ATOM 3619 C C . SER A 1 462 ? -50.345 -19.372 -4.911 1.00 26.86 462 SER A C 1
ATOM 3621 O O . SER A 1 462 ? -50.350 -20.451 -5.480 1.00 26.86 462 SER A O 1
ATOM 3623 N N . ARG A 1 463 ? -50.750 -19.206 -3.628 1.00 27.86 463 ARG A N 1
ATOM 3624 C CA . ARG A 1 463 ? -51.352 -20.185 -2.671 1.00 27.86 463 ARG A CA 1
ATOM 3625 C C . ARG A 1 463 ? -50.409 -21.319 -2.204 1.00 27.86 463 ARG A C 1
ATOM 3627 O O . ARG A 1 463 ? -49.992 -22.145 -2.992 1.00 27.86 463 ARG A O 1
ATOM 3634 N N . LEU A 1 464 ? -50.071 -21.441 -0.915 1.00 28.47 464 LEU A N 1
ATOM 3635 C CA . LEU A 1 464 ? -51.001 -21.702 0.200 1.00 28.47 464 LEU A CA 1
ATOM 3636 C C . LEU A 1 464 ? -50.487 -21.201 1.574 1.00 28.47 464 LEU A C 1
ATOM 3638 O O . LEU A 1 464 ? -49.346 -20.769 1.714 1.00 28.47 464 LEU A O 1
ATOM 3642 N N . ARG A 1 465 ? -51.357 -21.261 2.594 1.00 26.19 465 ARG A N 1
ATOM 3643 C CA . ARG A 1 465 ? -51.061 -20.968 4.012 1.00 26.19 465 ARG A CA 1
ATOM 3644 C C . ARG A 1 465 ? -50.814 -22.264 4.800 1.00 26.19 465 ARG A C 1
ATOM 3646 O O . ARG A 1 465 ? -51.362 -23.296 4.441 1.00 26.19 465 ARG A O 1
ATOM 3653 N N . ALA A 1 466 ? -50.145 -22.104 5.946 1.00 26.44 466 ALA A N 1
ATOM 3654 C CA . ALA A 1 466 ? -50.118 -23.000 7.109 1.00 26.44 466 ALA A CA 1
ATOM 3655 C C . ALA A 1 466 ? -49.487 -24.399 6.948 1.00 26.44 466 ALA A C 1
ATOM 3657 O O . ALA A 1 466 ? -50.004 -25.269 6.262 1.00 26.44 466 ALA A O 1
ATOM 3658 N N . LEU A 1 467 ? -48.483 -24.669 7.787 1.00 26.38 467 LEU A N 1
ATOM 3659 C CA . LEU A 1 467 ? -48.703 -25.515 8.966 1.00 26.38 467 LEU A CA 1
ATOM 3660 C C . LEU A 1 467 ? -47.698 -25.161 10.073 1.00 26.38 467 LEU A C 1
ATOM 3662 O O . LEU A 1 467 ? -46.647 -24.578 9.805 1.00 26.38 467 LEU A O 1
ATOM 3666 N N . ARG A 1 468 ? -48.070 -25.442 11.324 1.00 26.05 468 ARG A N 1
ATOM 3667 C CA . ARG A 1 468 ? -47.323 -25.110 12.542 1.00 26.05 468 ARG A CA 1
ATOM 3668 C C . ARG A 1 468 ? -47.517 -26.251 13.553 1.00 26.05 468 ARG A C 1
ATOM 3670 O O . ARG A 1 468 ? -48.634 -26.741 13.680 1.00 26.05 468 ARG A O 1
ATOM 3677 N N . ASP A 1 469 ? -46.446 -26.581 14.274 1.00 29.16 469 ASP A N 1
ATOM 3678 C CA . ASP A 1 469 ? -46.355 -27.493 15.429 1.00 29.16 469 ASP A CA 1
ATOM 3679 C C . ASP A 1 469 ? -46.620 -29.007 15.198 1.00 29.16 469 ASP A C 1
ATOM 3681 O O . ASP A 1 469 ? -47.451 -29.411 14.387 1.00 29.16 469 ASP A O 1
ATOM 3685 N N . LYS A 1 470 ? -45.911 -29.818 16.013 1.00 28.08 470 LYS A N 1
ATOM 3686 C CA . LYS A 1 470 ? -45.667 -31.290 16.022 1.00 28.08 470 LYS A CA 1
ATOM 3687 C C . LYS A 1 470 ? -44.309 -31.687 15.403 1.00 28.08 470 LYS A C 1
ATOM 3689 O O . LYS A 1 470 ? -43.993 -31.251 14.305 1.00 28.08 470 LYS A O 1
ATOM 3694 N N . LEU A 1 471 ? -43.459 -32.498 16.049 1.00 26.80 471 LEU A N 1
ATOM 3695 C CA . LEU A 1 471 ? -43.605 -33.309 17.279 1.00 26.80 471 LEU A CA 1
ATOM 3696 C C . LEU A 1 471 ? -42.377 -33.159 18.218 1.00 26.80 471 LEU A C 1
ATOM 3698 O O . LEU A 1 471 ? -41.355 -32.613 17.810 1.00 26.80 471 LEU A O 1
ATOM 3702 N N . ALA A 1 472 ? -42.471 -33.655 19.457 1.00 26.89 472 ALA A N 1
ATOM 3703 C CA . ALA A 1 472 ? -41.389 -33.725 20.453 1.00 26.89 472 ALA A CA 1
ATOM 3704 C C . ALA A 1 472 ? -41.474 -35.042 21.268 1.00 26.89 472 ALA A C 1
ATOM 3706 O O . ALA A 1 472 ? -42.479 -35.740 21.134 1.00 26.89 472 ALA A O 1
ATOM 3707 N N . LEU A 1 473 ? -40.474 -35.304 22.139 1.00 29.39 473 LEU A N 1
ATOM 3708 C CA . LEU A 1 473 ? -40.264 -36.513 22.985 1.00 29.39 473 LEU A CA 1
ATOM 3709 C C . LEU A 1 473 ? -39.881 -37.775 22.170 1.00 29.39 473 LEU A C 1
ATOM 3711 O O . LEU A 1 473 ? -40.306 -37.899 21.026 1.00 29.39 473 LEU A O 1
ATOM 3715 N N . GLU A 1 474 ? -39.086 -38.757 22.630 1.00 30.31 474 GLU A N 1
ATOM 3716 C CA . GLU A 1 474 ? -38.224 -39.042 23.823 1.00 30.31 474 GLU A CA 1
ATOM 3717 C C . GLU A 1 474 ? -37.204 -40.145 23.366 1.00 30.31 474 GLU A C 1
ATOM 3719 O O . GLU A 1 474 ? -37.369 -40.655 22.258 1.00 30.31 474 GLU A O 1
ATOM 3724 N N . LEU A 1 475 ? -36.130 -40.633 24.019 1.00 31.70 475 LEU A N 1
ATOM 3725 C CA . LEU A 1 475 ? -35.485 -40.584 25.360 1.00 31.70 475 LEU A CA 1
ATOM 3726 C C . LEU A 1 475 ? -33.974 -40.193 25.165 1.00 31.70 475 LEU A C 1
ATOM 3728 O O . LEU A 1 475 ? -33.627 -39.706 24.093 1.00 31.70 475 LEU A O 1
ATOM 3732 N N . GLY A 1 476 ? -32.962 -40.304 26.053 1.00 27.03 476 GLY A N 1
ATOM 3733 C CA . GLY A 1 476 ? -32.735 -40.992 27.344 1.00 27.03 476 GLY A CA 1
ATOM 3734 C C . GLY A 1 476 ? -31.897 -42.292 27.197 1.00 27.03 476 GLY A C 1
ATOM 3735 O O . GLY A 1 476 ? -32.040 -42.976 26.194 1.00 27.03 476 GLY A O 1
ATOM 3736 N N . LYS A 1 477 ? -31.014 -42.722 28.123 1.00 29.64 477 LYS A N 1
ATOM 3737 C CA . LYS A 1 477 ? -30.632 -42.236 29.477 1.00 29.64 477 LYS A CA 1
ATOM 3738 C C . LYS A 1 477 ? -29.181 -42.639 29.863 1.00 29.64 477 LYS A C 1
ATOM 3740 O O . LYS A 1 477 ? -28.709 -43.674 29.413 1.00 29.64 477 LYS A O 1
ATOM 3745 N N . GLY A 1 478 ? -28.586 -41.916 30.831 1.00 25.88 478 GLY A N 1
ATOM 3746 C CA . GLY A 1 478 ? -27.453 -42.350 31.693 1.00 25.88 478 GLY A CA 1
ATOM 3747 C C . GLY A 1 478 ? -26.036 -42.202 31.102 1.00 25.88 478 GLY A C 1
ATOM 3748 O O . GLY A 1 478 ? -25.874 -42.286 29.893 1.00 25.88 478 GLY A O 1
ATOM 3749 N N . GLY A 1 479 ? -24.958 -41.962 31.865 1.00 27.16 479 GLY A N 1
ATOM 3750 C CA . GLY A 1 479 ? -24.742 -41.605 33.289 1.00 27.16 479 GLY A CA 1
ATOM 3751 C C . GLY A 1 479 ? -23.340 -40.947 33.417 1.00 27.16 479 GLY A C 1
ATOM 3752 O O . GLY A 1 479 ? -22.508 -41.154 32.542 1.00 27.16 479 GLY A O 1
ATOM 3753 N N . LYS A 1 480 ? -23.056 -39.987 34.314 1.00 29.77 480 LYS A N 1
ATOM 3754 C CA . LYS A 1 480 ? -22.831 -40.121 35.776 1.00 29.77 480 LYS A CA 1
ATOM 3755 C C . LYS A 1 480 ? -21.808 -41.206 36.154 1.00 29.77 480 LYS A C 1
ATOM 3757 O O . LYS A 1 480 ? -21.985 -42.341 35.740 1.00 29.77 480 LYS A O 1
ATOM 3762 N N . ASP A 1 481 ? -20.771 -40.962 36.963 1.00 28.58 481 ASP A N 1
ATOM 3763 C CA . ASP A 1 481 ? -20.261 -39.754 37.660 1.00 28.58 481 ASP A CA 1
ATOM 3764 C C . ASP A 1 481 ? -18.741 -39.948 37.939 1.00 28.58 481 ASP A C 1
ATOM 3766 O O . ASP A 1 481 ? -18.297 -41.092 37.957 1.00 28.58 481 ASP A O 1
ATOM 3770 N N . ALA A 1 482 ? -17.959 -38.879 38.203 1.00 28.88 482 ALA A N 1
ATOM 3771 C CA . ALA A 1 482 ? -16.867 -38.840 39.216 1.00 28.88 482 ALA A CA 1
ATOM 3772 C C . ALA A 1 482 ? -15.998 -37.558 39.153 1.00 28.88 482 ALA A C 1
ATOM 3774 O O . ALA A 1 482 ? -15.627 -37.082 38.082 1.00 28.88 482 ALA A O 1
ATOM 3775 N N . LYS A 1 483 ? -15.593 -37.044 40.326 1.00 28.12 483 LYS A N 1
ATOM 3776 C CA . LYS A 1 483 ? -14.526 -36.033 40.494 1.00 28.12 483 LYS A CA 1
ATOM 3777 C C . LYS A 1 483 ? -13.174 -36.709 40.753 1.00 28.12 483 LYS A C 1
ATOM 3779 O O . LYS A 1 483 ? -13.152 -37.744 41.416 1.00 28.12 483 LYS A O 1
ATOM 3784 N N . ARG A 1 484 ? -12.065 -36.020 40.452 1.00 24.80 484 ARG A N 1
ATOM 3785 C CA . ARG A 1 484 ? -10.911 -35.913 41.373 1.00 24.80 484 ARG A CA 1
ATOM 3786 C C . ARG A 1 484 ? -10.008 -34.728 41.025 1.00 24.80 484 ARG A C 1
ATOM 3788 O O . ARG A 1 484 ? -9.730 -34.477 39.859 1.00 24.80 484 ARG A O 1
ATOM 3795 N N . GLU A 1 485 ? -9.552 -34.030 42.058 1.00 27.84 485 GLU A N 1
ATOM 3796 C CA . GLU A 1 485 ? -8.459 -33.054 41.998 1.00 27.84 485 GLU A CA 1
ATOM 3797 C C . GLU A 1 485 ? -7.140 -33.757 42.352 1.00 27.84 485 GLU A C 1
ATOM 3799 O O . GLU A 1 485 ? -7.140 -34.698 43.148 1.00 27.84 485 GLU A O 1
ATOM 3804 N N . ALA A 1 486 ? -6.018 -33.288 41.801 1.00 26.19 486 ALA A N 1
ATOM 3805 C CA . ALA A 1 486 ? -4.674 -33.589 42.297 1.00 26.19 486 ALA A CA 1
ATOM 3806 C C . ALA A 1 486 ? -3.681 -32.523 41.803 1.00 26.19 486 ALA A C 1
ATOM 3808 O O . ALA A 1 486 ? -3.692 -32.167 40.625 1.00 26.19 486 ALA A O 1
ATOM 3809 N N . SER A 1 487 ? -2.812 -32.026 42.687 1.00 26.56 487 SER A N 1
ATOM 3810 C CA . SER A 1 487 ? -1.855 -30.951 42.390 1.00 26.56 487 SER A CA 1
ATOM 3811 C C . SER A 1 487 ? -0.427 -31.310 42.823 1.00 26.56 487 SER A C 1
ATOM 3813 O O . SER A 1 487 ? -0.061 -31.125 43.981 1.00 26.56 487 SER A O 1
ATOM 3815 N N . VAL A 1 488 ? 0.383 -31.789 41.875 1.00 26.62 488 VAL A N 1
ATOM 3816 C CA . VAL A 1 488 ? 1.847 -31.990 41.954 1.00 26.62 488 VAL A CA 1
ATOM 3817 C C . VAL A 1 488 ? 2.386 -31.802 40.519 1.00 26.62 488 VAL A C 1
ATOM 3819 O O . VAL A 1 488 ? 1.688 -32.143 39.571 1.00 26.62 488 VAL A O 1
ATOM 3822 N N . GLY A 1 489 ? 3.574 -31.265 40.231 1.00 22.86 489 GLY A N 1
ATOM 3823 C CA . GLY A 1 489 ? 4.598 -30.695 41.111 1.00 22.86 489 GLY A CA 1
ATOM 3824 C C . GLY A 1 489 ? 6.015 -31.089 40.668 1.00 22.86 489 GLY A C 1
ATOM 3825 O O . GLY A 1 489 ? 6.520 -32.121 41.086 1.00 22.86 489 GLY A O 1
ATOM 3826 N N . SER A 1 490 ? 6.673 -30.224 39.884 1.00 24.72 490 SER A N 1
ATOM 3827 C CA . SER A 1 490 ? 8.091 -30.290 39.457 1.00 24.72 490 SER A CA 1
ATOM 3828 C C . SER A 1 490 ? 8.562 -31.493 38.609 1.00 24.72 490 SER A C 1
ATOM 3830 O O . SER A 1 490 ? 8.461 -32.646 39.012 1.00 24.72 490 SER A O 1
ATOM 3832 N N . ARG A 1 491 ? 9.209 -31.194 37.472 1.00 25.25 491 ARG A N 1
ATOM 3833 C CA . ARG A 1 491 ? 10.630 -31.496 37.157 1.00 25.25 491 ARG A CA 1
ATOM 3834 C C . ARG A 1 491 ? 10.911 -31.178 35.684 1.00 25.25 491 ARG A C 1
ATOM 3836 O O . ARG A 1 491 ? 10.093 -31.472 34.820 1.00 25.25 491 ARG A O 1
ATOM 3843 N N . GLY A 1 492 ? 12.062 -30.567 35.413 1.00 23.17 492 GLY A N 1
ATOM 3844 C CA . GLY A 1 492 ? 12.604 -30.418 34.060 1.00 23.17 492 GLY A CA 1
ATOM 3845 C C . GLY A 1 492 ? 13.702 -31.450 33.808 1.00 23.17 492 GLY A C 1
ATOM 3846 O O . GLY A 1 492 ? 14.333 -31.912 34.758 1.00 23.17 492 GLY A O 1
ATOM 3847 N N . VAL A 1 493 ? 13.931 -31.792 32.540 1.00 26.77 493 VAL A N 1
ATOM 3848 C CA . VAL A 1 493 ? 15.084 -32.576 32.075 1.00 26.77 493 VAL A CA 1
ATOM 3849 C C . VAL A 1 493 ? 15.535 -31.992 30.737 1.00 26.77 493 VAL A C 1
ATOM 3851 O O . VAL A 1 493 ? 14.734 -31.902 29.806 1.00 26.77 493 VAL A O 1
ATOM 3854 N N . ASP A 1 494 ? 16.803 -31.597 30.643 1.00 23.64 494 ASP A N 1
ATOM 3855 C CA . ASP A 1 494 ? 17.448 -31.254 29.374 1.00 23.64 494 ASP A CA 1
ATOM 3856 C C . ASP A 1 494 ? 17.720 -32.513 28.544 1.00 23.64 494 ASP A C 1
ATOM 3858 O O . ASP A 1 494 ? 18.157 -33.533 29.077 1.00 23.64 494 ASP A O 1
ATOM 3862 N N . LEU A 1 495 ? 17.591 -32.413 27.218 1.00 29.42 495 LEU A N 1
ATOM 3863 C CA . LEU A 1 495 ? 18.237 -33.347 26.295 1.00 29.42 495 LEU A CA 1
ATOM 3864 C C . LEU A 1 495 ? 19.065 -32.575 25.266 1.00 29.42 495 LEU A C 1
ATOM 3866 O O . LEU A 1 495 ? 18.561 -31.730 24.526 1.00 29.42 495 LEU A O 1
ATOM 3870 N N . ARG A 1 496 ? 20.370 -32.863 25.259 1.00 24.78 496 ARG A N 1
ATOM 3871 C CA . ARG A 1 496 ? 21.364 -32.234 24.384 1.00 24.78 496 ARG A CA 1
ATOM 3872 C C . ARG A 1 496 ? 21.388 -32.865 22.988 1.00 24.78 496 ARG A C 1
ATOM 3874 O O . ARG A 1 496 ? 21.104 -34.042 22.820 1.00 24.78 496 ARG A O 1
ATOM 3881 N N . ALA A 1 497 ? 21.824 -32.039 22.038 1.00 24.23 497 ALA A N 1
ATOM 3882 C CA . ALA A 1 497 ? 22.602 -32.342 20.832 1.00 24.23 497 ALA A CA 1
ATOM 3883 C C . ALA A 1 497 ? 22.697 -33.801 20.320 1.00 24.23 497 ALA A C 1
ATOM 3885 O O . ALA A 1 497 ? 23.311 -34.661 20.944 1.00 24.23 497 ALA A O 1
ATOM 3886 N N . GLY A 1 498 ? 22.289 -33.987 19.061 1.00 23.70 498 GLY A N 1
ATOM 3887 C CA . GLY A 1 498 ? 22.836 -34.988 18.137 1.00 23.70 498 GLY A CA 1
ATOM 3888 C C . GLY A 1 498 ? 23.197 -34.294 16.818 1.00 23.70 498 GLY A C 1
ATOM 3889 O O . GLY A 1 498 ? 22.474 -33.388 16.399 1.00 23.70 498 GLY A O 1
ATOM 3890 N N . ALA A 1 499 ? 24.322 -34.649 16.189 1.00 23.08 499 ALA A N 1
ATOM 3891 C CA . ALA A 1 499 ? 24.892 -33.893 15.068 1.00 23.08 499 ALA A CA 1
ATOM 3892 C C . ALA A 1 499 ? 25.296 -34.775 13.875 1.00 23.08 499 ALA A C 1
ATOM 3894 O O . ALA A 1 499 ? 25.913 -35.813 14.072 1.00 23.08 499 ALA A O 1
ATOM 3895 N N . CYS A 1 500 ? 25.043 -34.278 12.659 1.00 23.36 500 CYS A N 1
ATOM 3896 C CA . CYS A 1 500 ? 25.767 -34.558 11.407 1.00 23.36 500 CYS A CA 1
ATOM 3897 C C . CYS A 1 500 ? 25.615 -33.290 10.537 1.00 23.36 500 CYS A C 1
ATOM 3899 O O . CYS A 1 500 ? 24.492 -32.831 10.352 1.00 23.36 500 CYS A O 1
ATOM 3901 N N . GLN A 1 501 ? 26.645 -32.522 10.168 1.00 24.88 501 GLN A N 1
ATOM 3902 C CA . GLN A 1 501 ? 27.908 -32.789 9.452 1.00 24.88 501 GLN A CA 1
ATOM 3903 C C . GLN A 1 501 ? 27.823 -32.655 7.916 1.00 24.88 501 GLN A C 1
ATOM 3905 O O . GLN A 1 501 ? 26.999 -33.274 7.259 1.00 24.88 501 GLN A O 1
ATOM 3910 N N . HIS A 1 502 ? 28.757 -31.840 7.407 1.00 24.50 502 HIS A N 1
ATOM 3911 C CA . HIS A 1 502 ? 29.323 -31.736 6.054 1.00 24.50 502 HIS A CA 1
ATOM 3912 C C . HIS A 1 502 ? 28.424 -31.681 4.803 1.00 24.50 502 HIS A C 1
ATOM 3914 O O . HIS A 1 502 ? 27.927 -32.685 4.310 1.00 24.50 502 HIS A O 1
ATOM 3920 N N . LEU A 1 503 ? 28.489 -30.524 4.131 1.00 25.91 503 LEU A N 1
ATOM 3921 C CA . LEU A 1 503 ? 29.084 -30.440 2.787 1.00 25.91 503 LEU A CA 1
ATOM 3922 C C . LEU A 1 503 ? 29.749 -29.059 2.599 1.00 25.91 503 LEU A C 1
ATOM 3924 O O . LEU A 1 503 ? 29.262 -28.062 3.129 1.00 25.91 503 LEU A O 1
ATOM 3928 N N . GLN A 1 504 ? 30.892 -29.009 1.908 1.00 24.27 504 GLN A N 1
ATOM 3929 C CA . GLN A 1 504 ? 31.720 -27.804 1.729 1.00 24.27 504 GLN A CA 1
ATOM 3930 C C . GLN A 1 504 ? 31.578 -27.214 0.318 1.00 24.27 504 GLN A C 1
ATOM 3932 O O . GLN A 1 504 ? 31.430 -27.958 -0.647 1.00 24.27 504 GLN A O 1
ATOM 3937 N N . ALA A 1 505 ? 31.750 -25.894 0.193 1.00 24.47 505 ALA A N 1
ATOM 3938 C CA . ALA A 1 505 ? 32.260 -25.238 -1.015 1.00 24.47 505 ALA A CA 1
ATOM 3939 C C . ALA A 1 505 ? 32.850 -23.862 -0.643 1.00 24.47 505 ALA A C 1
ATOM 3941 O O . ALA A 1 505 ? 32.242 -23.118 0.126 1.00 24.47 505 ALA A O 1
ATOM 3942 N N . ASN A 1 506 ? 34.025 -23.525 -1.181 1.00 23.70 506 ASN A N 1
ATOM 3943 C CA . ASN A 1 506 ? 34.771 -22.308 -0.835 1.00 23.70 506 ASN A CA 1
ATOM 3944 C C . ASN A 1 506 ? 34.540 -21.172 -1.845 1.00 23.70 506 ASN A C 1
ATOM 3946 O O . ASN A 1 506 ? 34.470 -21.425 -3.045 1.00 23.70 506 ASN A O 1
ATOM 3950 N N . ALA A 1 507 ? 34.566 -19.921 -1.374 1.00 26.34 507 ALA A N 1
ATOM 3951 C CA . ALA A 1 507 ? 34.950 -18.755 -2.177 1.00 26.34 507 ALA A CA 1
ATOM 3952 C C . ALA A 1 507 ? 35.459 -17.626 -1.259 1.00 26.34 507 ALA A C 1
ATOM 3954 O O . ALA A 1 507 ? 34.709 -17.092 -0.445 1.00 26.34 507 ALA A O 1
ATOM 3955 N N . THR A 1 508 ? 36.740 -17.277 -1.375 1.00 23.64 508 THR A N 1
ATOM 3956 C CA . THR A 1 508 ? 37.433 -16.281 -0.537 1.00 23.64 508 THR A CA 1
ATOM 3957 C C . THR A 1 508 ? 37.446 -14.889 -1.167 1.00 23.64 508 THR A C 1
ATOM 3959 O O . THR A 1 508 ? 37.782 -14.769 -2.341 1.00 23.64 508 THR A O 1
ATOM 3962 N N . PHE A 1 509 ? 37.248 -13.839 -0.365 1.00 24.28 509 PHE A N 1
ATOM 3963 C CA . PHE A 1 509 ? 37.827 -12.507 -0.603 1.00 24.28 509 PHE A CA 1
ATOM 3964 C C . PHE A 1 509 ? 38.289 -11.901 0.741 1.00 24.28 509 PHE A C 1
ATOM 3966 O O . PHE A 1 509 ? 37.715 -12.255 1.771 1.00 24.28 509 PHE A O 1
ATOM 3973 N N . PRO A 1 510 ? 39.356 -11.077 0.763 1.00 30.73 510 PRO A N 1
ATOM 3974 C CA . PRO A 1 510 ? 40.172 -10.890 1.962 1.00 30.73 510 PRO A CA 1
ATOM 3975 C C . PRO A 1 510 ? 39.716 -9.750 2.878 1.00 30.73 510 PRO A C 1
ATOM 3977 O O . PRO A 1 510 ? 39.120 -8.760 2.449 1.00 30.73 510 PRO A O 1
ATOM 3980 N N . GLU A 1 511 ? 40.097 -9.872 4.146 1.00 24.06 511 GLU A N 1
ATOM 3981 C CA . GLU A 1 511 ? 39.974 -8.831 5.163 1.00 24.06 511 GLU A CA 1
ATOM 3982 C C . GLU A 1 511 ? 41.009 -7.708 4.977 1.00 24.06 511 GLU A C 1
ATOM 3984 O O . GLU A 1 511 ? 42.084 -7.894 4.400 1.00 24.06 511 GLU A O 1
ATOM 3989 N N . ARG A 1 512 ? 40.728 -6.551 5.586 1.00 24.53 512 ARG A N 1
ATOM 3990 C CA . ARG A 1 512 ? 41.773 -5.690 6.148 1.00 24.53 512 ARG A CA 1
ATOM 3991 C C . ARG A 1 512 ? 41.386 -5.261 7.557 1.00 24.53 512 ARG A C 1
ATOM 3993 O O . ARG A 1 512 ? 40.420 -4.527 7.744 1.00 24.53 512 ARG A O 1
ATOM 4000 N N . LEU A 1 513 ? 42.207 -5.680 8.515 1.00 25.69 513 LEU A N 1
ATOM 4001 C CA . LEU A 1 513 ? 42.397 -4.994 9.792 1.00 25.69 513 LEU A CA 1
ATOM 4002 C C . LEU A 1 513 ? 42.821 -3.533 9.504 1.00 25.69 513 LEU A C 1
ATOM 4004 O O . LEU A 1 513 ? 43.483 -3.271 8.499 1.00 25.69 513 LEU A O 1
ATOM 4008 N N . GLY A 1 514 ? 42.506 -2.533 10.321 1.00 24.34 514 GLY A N 1
ATOM 4009 C CA . GLY A 1 514 ? 41.807 -2.555 11.607 1.00 24.34 514 GLY A CA 1
ATOM 4010 C C . GLY A 1 514 ? 42.475 -1.572 12.575 1.00 24.34 514 GLY A C 1
ATOM 4011 O O . GLY A 1 514 ? 43.680 -1.347 12.468 1.00 24.34 514 GLY A O 1
ATOM 4012 N N . ARG A 1 515 ? 41.706 -0.984 13.496 1.00 25.09 515 ARG A N 1
ATOM 4013 C CA . ARG A 1 515 ? 42.197 -0.476 14.787 1.00 25.09 515 ARG A CA 1
ATOM 4014 C C . ARG A 1 515 ? 41.035 -0.146 15.713 1.00 25.09 515 ARG A C 1
ATOM 4016 O O . ARG A 1 515 ? 40.015 0.380 15.272 1.00 25.09 515 ARG A O 1
ATOM 4023 N N . ASP A 1 516 ? 41.228 -0.496 16.969 1.00 25.64 516 ASP A N 1
ATOM 4024 C CA . ASP A 1 516 ? 40.304 -0.296 18.073 1.00 25.64 516 ASP A CA 1
ATOM 4025 C C . ASP A 1 516 ? 40.387 1.130 18.625 1.00 25.64 516 ASP A C 1
ATOM 4027 O O . ASP A 1 516 ? 41.421 1.784 18.516 1.00 25.64 516 ASP A O 1
ATOM 4031 N N . ASP A 1 517 ? 39.323 1.547 19.307 1.00 27.23 517 ASP A N 1
ATOM 4032 C CA . ASP A 1 517 ? 39.428 2.370 20.512 1.00 27.23 517 ASP A CA 1
ATOM 4033 C C . ASP A 1 517 ? 38.310 1.926 21.466 1.00 27.23 517 ASP A C 1
ATOM 4035 O O . ASP A 1 517 ? 37.121 2.002 21.140 1.00 27.23 517 ASP A O 1
ATOM 4039 N N . GLN A 1 518 ? 38.689 1.407 22.634 1.00 23.27 518 GLN A N 1
ATOM 4040 C CA . GLN A 1 518 ? 37.751 1.069 23.705 1.00 23.27 518 GLN A CA 1
ATOM 4041 C C . GLN A 1 518 ? 37.532 2.306 24.576 1.00 23.27 518 GLN A C 1
ATOM 4043 O O . GLN A 1 518 ? 38.497 2.858 25.093 1.00 23.27 518 GLN A O 1
ATOM 4048 N N . MET A 1 519 ? 36.278 2.692 24.820 1.00 25.77 519 MET A N 1
ATOM 4049 C CA . MET A 1 519 ? 35.930 3.597 25.920 1.00 25.77 519 MET A CA 1
ATOM 4050 C C . MET A 1 519 ? 34.683 3.103 26.655 1.00 25.77 519 MET A C 1
ATOM 4052 O O . MET A 1 519 ? 33.827 2.427 26.085 1.00 25.77 519 MET A O 1
ATOM 4056 N N . SER A 1 520 ? 34.644 3.392 27.952 1.00 24.50 520 SER A N 1
ATOM 4057 C CA . SER A 1 520 ? 33.843 2.688 28.952 1.00 24.50 520 SER A CA 1
ATOM 4058 C C . SER A 1 520 ? 32.385 3.140 29.061 1.00 24.50 520 SER A C 1
ATOM 4060 O O . SER A 1 520 ? 32.027 4.287 28.788 1.00 24.50 520 SER A O 1
ATOM 4062 N N . GLU A 1 521 ? 31.542 2.231 29.558 1.00 25.19 521 GLU A N 1
ATOM 4063 C CA . GLU A 1 521 ? 30.237 2.589 30.111 1.00 25.19 521 GLU A CA 1
ATOM 4064 C C . GLU A 1 521 ? 30.422 3.455 31.367 1.00 25.19 521 GLU A C 1
ATOM 4066 O O . GLU A 1 521 ? 31.154 3.091 32.288 1.00 25.19 521 GLU A O 1
ATOM 4071 N N . VAL A 1 522 ? 29.723 4.590 31.430 1.00 26.03 522 VAL A N 1
ATOM 4072 C CA . VAL A 1 522 ? 29.625 5.427 32.633 1.00 26.03 522 VAL A CA 1
ATOM 4073 C C . VAL A 1 522 ? 28.150 5.683 32.916 1.00 26.03 522 VAL A C 1
ATOM 4075 O O . VAL A 1 522 ? 27.413 6.167 32.056 1.00 26.03 522 VAL A O 1
ATOM 4078 N N . ALA A 1 523 ? 27.709 5.334 34.125 1.00 24.19 523 ALA A N 1
ATOM 4079 C CA . ALA A 1 523 ? 26.312 5.446 34.524 1.00 24.19 523 ALA A CA 1
ATOM 4080 C C . ALA A 1 523 ? 25.842 6.911 34.595 1.00 24.19 523 ALA A C 1
ATOM 4082 O O . ALA A 1 523 ? 26.554 7.800 35.067 1.00 24.19 523 ALA A O 1
ATOM 4083 N N . SER A 1 524 ? 24.604 7.154 34.167 1.00 24.44 524 SER A N 1
ATOM 4084 C CA . SER A 1 524 ? 23.982 8.477 34.175 1.00 24.44 524 SER A CA 1
ATOM 4085 C C . SER A 1 524 ? 23.739 8.990 35.599 1.00 24.44 524 SER A C 1
ATOM 4087 O O . SER A 1 524 ? 22.880 8.459 36.307 1.00 24.44 524 SER A O 1
ATOM 4089 N N . LYS A 1 525 ? 24.416 10.074 35.994 1.00 24.47 525 LYS A N 1
ATOM 4090 C CA . LYS A 1 525 ? 23.973 10.913 37.117 1.00 24.47 525 LYS A CA 1
ATOM 4091 C C . LYS A 1 525 ? 22.894 11.886 36.647 1.00 24.47 525 LYS A C 1
ATOM 4093 O O . LYS A 1 525 ? 23.060 12.545 35.624 1.00 24.47 525 LYS A O 1
ATOM 4098 N N . ALA A 1 526 ? 21.817 11.993 37.419 1.00 24.20 526 ALA A N 1
ATOM 4099 C CA . ALA A 1 526 ? 20.887 13.108 37.306 1.00 24.20 526 ALA A CA 1
ATOM 4100 C C . ALA A 1 526 ? 21.526 14.382 37.885 1.00 24.20 526 ALA A C 1
ATOM 4102 O O . ALA A 1 526 ? 22.276 14.314 38.860 1.00 24.20 526 ALA A O 1
ATOM 4103 N N . VAL A 1 527 ? 21.204 15.528 37.289 1.00 26.12 527 VAL A N 1
ATOM 4104 C CA . VAL A 1 527 ? 21.474 16.863 37.829 1.00 26.12 527 VAL A CA 1
ATOM 4105 C C . VAL A 1 527 ? 20.190 17.662 37.645 1.00 26.12 527 VAL A C 1
ATOM 4107 O O . VAL A 1 527 ? 19.687 17.772 36.528 1.00 26.12 527 VAL A O 1
ATOM 4110 N N . GLU A 1 528 ? 19.639 18.152 38.750 1.00 23.31 528 GLU A N 1
ATOM 4111 C CA . GLU A 1 528 ? 18.468 19.031 38.781 1.00 23.31 528 GLU A CA 1
ATOM 4112 C C . GLU A 1 528 ? 18.904 20.500 38.938 1.00 23.31 528 GLU A C 1
ATOM 4114 O O . GLU A 1 528 ? 20.096 20.793 39.036 1.00 23.31 528 GLU A O 1
ATOM 4119 N N . LEU A 1 529 ? 17.905 21.383 39.066 1.00 23.95 529 LEU A N 1
ATOM 4120 C CA . LEU A 1 529 ? 17.981 22.814 39.393 1.00 23.95 529 LEU A CA 1
ATOM 4121 C C . LEU A 1 529 ? 18.339 23.772 38.231 1.00 23.95 529 LEU A C 1
ATOM 4123 O O . LEU A 1 529 ? 19.204 23.456 37.413 1.00 23.95 529 LEU A O 1
ATOM 4127 N N . PRO A 1 530 ? 17.788 25.005 38.223 1.00 27.53 530 PRO A N 1
ATOM 4128 C CA . PRO A 1 530 ? 16.535 25.457 38.844 1.00 27.53 530 PRO A CA 1
ATOM 4129 C C . PRO A 1 530 ? 15.579 26.150 37.848 1.00 27.53 530 PRO A C 1
ATOM 4131 O O . PRO A 1 530 ? 15.904 26.383 36.684 1.00 27.53 530 PRO A O 1
ATOM 4134 N N . GLU A 1 531 ? 14.382 26.486 38.330 1.00 29.00 531 GLU A N 1
ATOM 4135 C CA . GLU A 1 531 ? 13.500 27.466 37.684 1.00 29.00 531 GLU A CA 1
ATOM 4136 C C . GLU A 1 531 ? 13.978 28.912 37.991 1.00 29.00 531 GLU A C 1
ATOM 4138 O O . GLU A 1 531 ? 14.980 29.109 38.677 1.00 29.00 531 GLU A O 1
ATOM 4143 N N . ASP A 1 532 ? 13.267 29.914 37.466 1.00 26.45 532 ASP A N 1
ATOM 4144 C CA . ASP A 1 532 ? 13.460 31.361 37.685 1.00 26.45 532 ASP A CA 1
ATOM 4145 C C . ASP A 1 532 ? 14.768 32.029 37.201 1.00 26.45 532 ASP A C 1
ATOM 4147 O O . ASP A 1 532 ? 15.713 32.246 37.957 1.00 26.45 532 ASP A O 1
ATOM 4151 N N . GLN A 1 533 ? 14.734 32.564 35.970 1.00 28.02 533 GLN A N 1
ATOM 4152 C CA . GLN A 1 533 ? 14.753 34.028 35.745 1.00 28.02 533 GLN A CA 1
ATOM 4153 C C . GLN A 1 533 ? 14.487 34.406 34.272 1.00 28.02 533 GLN A C 1
ATOM 4155 O O . GLN A 1 533 ? 14.595 33.583 33.365 1.00 28.02 533 GLN A O 1
ATOM 4160 N N . CYS A 1 534 ? 14.085 35.658 34.027 1.00 26.77 534 CYS A N 1
ATOM 4161 C CA . CYS A 1 534 ? 13.691 36.181 32.711 1.00 26.77 534 CYS A CA 1
ATOM 4162 C C . CYS A 1 534 ? 14.292 37.576 32.433 1.00 26.77 534 CYS A C 1
ATOM 4164 O O . CYS A 1 534 ? 14.680 38.274 33.362 1.00 26.77 534 CYS A O 1
ATOM 4166 N N . ILE A 1 535 ? 14.187 38.009 31.163 1.00 27.36 535 ILE A N 1
ATOM 4167 C CA . ILE A 1 535 ? 14.318 39.391 30.632 1.00 27.36 535 ILE A CA 1
ATOM 4168 C C . ILE A 1 535 ? 15.724 39.862 30.163 1.00 27.36 535 ILE A C 1
ATOM 4170 O O . ILE A 1 535 ? 16.724 39.735 30.853 1.00 27.36 535 ILE A O 1
ATOM 4174 N N . ALA A 1 536 ? 15.703 40.520 28.986 1.00 24.25 536 ALA A N 1
ATOM 4175 C CA . ALA A 1 536 ? 16.717 41.377 28.335 1.00 24.25 536 ALA A CA 1
ATOM 4176 C C . ALA A 1 536 ? 18.022 40.745 27.789 1.00 24.25 536 ALA A C 1
ATOM 4178 O O . ALA A 1 536 ? 18.548 39.770 28.308 1.00 24.25 536 ALA A O 1
ATOM 4179 N N . GLY A 1 537 ? 18.551 41.327 26.695 1.00 24.14 537 GLY A N 1
ATOM 4180 C CA . GLY A 1 537 ? 19.809 40.866 26.073 1.00 24.14 537 GLY A CA 1
ATOM 4181 C C . GLY A 1 537 ? 20.112 41.272 24.616 1.00 24.14 537 GLY A C 1
ATOM 4182 O O . GLY A 1 537 ? 21.101 40.799 24.058 1.00 24.14 537 GLY A O 1
ATOM 4183 N N . LEU A 1 538 ? 19.317 42.126 23.956 1.00 26.45 538 LEU A N 1
ATOM 4184 C CA . LEU A 1 538 ? 19.655 42.628 22.611 1.00 26.45 538 LEU A CA 1
ATOM 4185 C C . LEU A 1 538 ? 20.804 43.652 22.677 1.00 26.45 538 LEU A C 1
ATOM 4187 O O . LEU A 1 538 ? 20.533 44.799 23.012 1.00 26.45 538 LEU A O 1
ATOM 4191 N N . GLN A 1 539 ? 22.042 43.250 22.334 1.00 25.28 539 GLN A N 1
ATOM 4192 C CA . GLN A 1 539 ? 23.092 44.039 21.633 1.00 25.28 539 GLN A CA 1
ATOM 4193 C C . GLN A 1 539 ? 24.504 43.426 21.791 1.00 25.28 539 GLN A C 1
ATOM 4195 O O . GLN A 1 539 ? 25.106 43.517 22.864 1.00 25.28 539 GLN A O 1
ATOM 4200 N N . ARG A 1 540 ? 25.036 42.866 20.687 1.00 25.66 540 ARG A N 1
ATOM 4201 C CA . ARG A 1 540 ? 26.458 42.650 20.289 1.00 25.66 540 ARG A CA 1
ATOM 4202 C C . ARG A 1 540 ? 26.492 41.541 19.209 1.00 25.66 540 ARG A C 1
ATOM 4204 O O . ARG A 1 540 ? 25.800 40.547 19.373 1.00 25.66 540 ARG A O 1
ATOM 4211 N N . LEU A 1 541 ? 27.217 41.627 18.087 1.00 27.47 541 LEU A N 1
ATOM 4212 C CA . LEU A 1 541 ? 28.140 42.659 17.588 1.00 27.47 541 LEU A CA 1
ATOM 4213 C C . LEU A 1 541 ? 27.825 43.057 16.130 1.00 27.47 541 LEU A C 1
ATOM 4215 O O . LEU A 1 541 ? 27.462 42.213 15.315 1.00 27.47 541 LEU A O 1
ATOM 4219 N N . GLN A 1 542 ? 28.096 44.319 15.784 1.00 27.53 542 GLN A N 1
ATOM 4220 C CA . GLN A 1 542 ? 28.427 44.753 14.421 1.00 27.53 542 GLN A CA 1
ATOM 4221 C C . GLN A 1 542 ? 29.865 45.291 14.423 1.00 27.53 542 GLN A C 1
ATOM 4223 O O . GLN A 1 542 ? 30.075 46.436 14.810 1.00 27.53 542 GLN A O 1
ATOM 4228 N N . THR A 1 543 ? 30.850 44.504 13.978 1.00 25.28 543 THR A N 1
ATOM 4229 C CA . THR A 1 543 ? 32.233 44.991 13.782 1.00 25.28 543 THR A CA 1
ATOM 4230 C C . THR A 1 543 ? 33.010 44.156 12.756 1.00 25.28 543 THR A C 1
ATOM 4232 O O . THR A 1 543 ? 33.931 43.418 13.088 1.00 25.28 543 THR A O 1
ATOM 4235 N N . SER A 1 544 ? 32.700 44.333 11.470 1.00 26.27 544 SER A N 1
ATOM 4236 C CA . SER A 1 544 ? 33.703 44.166 10.407 1.00 26.27 544 SER A CA 1
ATOM 4237 C C . SER A 1 544 ? 33.377 45.025 9.180 1.00 26.27 544 SER A C 1
ATOM 4239 O O . SER A 1 544 ? 32.362 44.868 8.507 1.00 26.27 544 SER A O 1
ATOM 4241 N N . ARG A 1 545 ? 34.278 45.974 8.909 1.00 26.97 545 ARG A N 1
ATOM 4242 C CA . ARG A 1 545 ? 34.442 46.661 7.617 1.00 26.97 545 ARG A CA 1
ATOM 4243 C C . ARG A 1 545 ? 35.153 45.680 6.640 1.00 26.97 545 ARG A C 1
ATOM 4245 O O . ARG A 1 545 ? 35.689 44.679 7.100 1.00 26.97 545 ARG A O 1
ATOM 4252 N N . GLN A 1 546 ? 35.229 45.869 5.318 1.00 27.80 546 GLN A N 1
ATOM 4253 C CA . GLN A 1 546 ? 34.892 47.026 4.479 1.00 27.80 546 GLN A CA 1
ATOM 4254 C C . GLN A 1 546 ? 34.552 46.598 3.029 1.00 27.80 546 GLN A C 1
ATOM 4256 O O . GLN A 1 546 ? 34.736 45.449 2.642 1.00 27.80 546 GLN A O 1
ATOM 4261 N N . ALA A 1 547 ? 34.061 47.552 2.236 1.00 26.17 547 ALA A N 1
ATOM 4262 C CA . ALA A 1 547 ? 33.573 47.403 0.861 1.00 26.17 547 ALA A CA 1
ATOM 4263 C C . ALA A 1 547 ? 34.574 46.875 -0.192 1.00 26.17 547 ALA A C 1
ATOM 4265 O O . ALA A 1 547 ? 35.775 47.122 -0.092 1.00 26.17 547 ALA A O 1
ATOM 4266 N N . ARG A 1 548 ? 34.036 46.377 -1.325 1.00 23.52 548 ARG A N 1
ATOM 4267 C CA . ARG A 1 548 ? 34.502 46.802 -2.664 1.00 23.52 548 ARG A CA 1
ATOM 4268 C C . ARG A 1 548 ? 33.468 46.619 -3.791 1.00 23.52 548 ARG A C 1
ATOM 4270 O O . ARG A 1 548 ? 32.777 45.613 -3.840 1.00 23.52 548 ARG A O 1
ATOM 4277 N N . ALA A 1 549 ? 33.459 47.612 -4.686 1.00 24.67 549 ALA A N 1
ATOM 4278 C CA . ALA A 1 549 ? 33.029 47.631 -6.095 1.00 24.67 549 ALA A CA 1
ATOM 4279 C C . ALA A 1 549 ? 31.674 47.011 -6.522 1.00 24.67 549 ALA A C 1
ATOM 4281 O O . ALA A 1 549 ? 31.480 45.800 -6.556 1.00 24.67 549 ALA A O 1
ATOM 4282 N N . SER A 1 550 ? 30.794 47.879 -7.027 1.00 26.56 550 SER A N 1
ATOM 4283 C CA . SER A 1 550 ? 29.620 47.554 -7.848 1.00 26.56 550 SER A CA 1
ATOM 4284 C C . SER A 1 550 ? 29.969 47.356 -9.330 1.00 26.56 550 SER A C 1
ATOM 4286 O O . SER A 1 550 ? 30.730 48.152 -9.878 1.00 26.56 550 SER A O 1
ATOM 4288 N N . ILE A 1 551 ? 29.302 46.421 -10.018 1.00 25.69 551 ILE A N 1
ATOM 4289 C CA . ILE A 1 551 ? 29.135 46.441 -11.484 1.00 25.69 551 ILE A CA 1
ATOM 4290 C C . ILE A 1 551 ? 27.662 46.155 -11.805 1.00 25.69 551 ILE A C 1
ATOM 4292 O O . ILE A 1 551 ? 27.090 45.200 -11.285 1.00 25.69 551 ILE A O 1
ATOM 4296 N N . VAL A 1 552 ? 27.062 46.973 -12.675 1.00 31.72 552 VAL A N 1
ATOM 4297 C CA . VAL A 1 552 ? 25.691 46.808 -13.186 1.00 31.72 552 VAL A CA 1
ATOM 4298 C C . VAL A 1 552 ? 25.722 46.818 -14.717 1.00 31.72 552 VAL A C 1
ATOM 4300 O O . VAL A 1 552 ? 26.154 47.815 -15.294 1.00 31.72 552 VAL A O 1
ATOM 4303 N N . PRO A 1 553 ? 25.210 45.778 -15.394 1.00 27.97 553 PRO A N 1
ATOM 4304 C CA . PRO A 1 553 ? 24.720 45.869 -16.764 1.00 27.97 553 PRO A CA 1
ATOM 4305 C C . PRO A 1 553 ? 23.205 46.144 -16.781 1.00 27.97 553 PRO A C 1
ATOM 4307 O O . PRO A 1 553 ? 22.450 45.600 -15.977 1.00 27.97 553 PRO A O 1
ATOM 4310 N N . THR A 1 554 ? 22.750 46.997 -17.699 1.00 26.81 554 THR A N 1
ATOM 4311 C CA . THR A 1 554 ? 21.340 47.415 -17.836 1.00 26.81 554 THR A CA 1
ATOM 4312 C C . THR A 1 554 ? 20.693 46.859 -19.113 1.00 26.81 554 THR A C 1
ATOM 4314 O O . THR A 1 554 ? 21.386 46.310 -19.968 1.00 26.81 554 THR A O 1
ATOM 4317 N N . ARG A 1 555 ? 19.381 47.127 -19.275 1.00 27.61 555 ARG A N 1
ATOM 4318 C CA . ARG A 1 555 ? 18.493 46.808 -20.423 1.00 27.61 555 ARG A CA 1
ATOM 4319 C C . ARG A 1 555 ? 17.914 45.382 -20.411 1.00 27.61 555 ARG A C 1
ATOM 4321 O O . ARG A 1 555 ? 18.612 44.437 -20.082 1.00 27.61 555 ARG A O 1
ATOM 4328 N N . ARG A 1 556 ? 16.659 45.161 -20.825 1.00 25.16 556 ARG A N 1
ATOM 4329 C CA . ARG A 1 556 ? 15.521 46.075 -21.107 1.00 25.16 556 ARG A CA 1
ATOM 4330 C C . ARG A 1 556 ? 14.242 45.226 -21.055 1.00 25.16 556 ARG A C 1
ATOM 4332 O O . ARG A 1 556 ? 14.178 44.233 -21.770 1.00 25.16 556 ARG A O 1
ATOM 4339 N N . GLU A 1 557 ? 13.228 45.639 -20.302 1.00 25.88 557 GLU A N 1
ATOM 4340 C CA . GLU A 1 557 ? 11.877 45.067 -20.417 1.00 25.88 557 GLU A CA 1
ATOM 4341 C C . GLU A 1 557 ? 10.985 46.003 -21.240 1.00 25.88 557 GLU A C 1
ATOM 4343 O O . GLU A 1 557 ? 11.061 47.225 -21.107 1.00 25.88 557 GLU A O 1
ATOM 4348 N N . VAL A 1 558 ? 10.157 45.427 -22.114 1.00 27.81 558 VAL A N 1
ATOM 4349 C CA . VAL A 1 558 ? 9.165 46.155 -22.917 1.00 27.81 558 VAL A CA 1
ATOM 4350 C C . VAL A 1 558 ? 7.796 45.911 -22.296 1.00 27.81 558 VAL A C 1
ATOM 4352 O O . VAL A 1 558 ? 7.260 44.807 -22.379 1.00 27.81 558 VAL A O 1
ATOM 4355 N N . PHE A 1 559 ? 7.228 46.941 -21.674 1.00 26.09 559 PHE A N 1
ATOM 4356 C CA . PHE A 1 559 ? 5.877 46.880 -21.124 1.00 26.09 559 PHE A CA 1
ATOM 4357 C C . PHE A 1 559 ? 4.835 47.057 -22.233 1.00 26.09 559 PHE A C 1
ATOM 4359 O O . PHE A 1 559 ? 4.726 48.128 -22.825 1.00 26.09 559 PHE A O 1
ATOM 4366 N N . ILE A 1 560 ? 4.020 46.026 -22.454 1.00 28.64 560 ILE A N 1
ATOM 4367 C CA . ILE A 1 560 ? 2.716 46.149 -23.116 1.00 28.64 560 ILE A CA 1
ATOM 4368 C C . ILE A 1 560 ? 1.668 46.174 -22.000 1.00 28.64 560 ILE A C 1
ATOM 4370 O O . ILE A 1 560 ? 1.642 45.273 -21.163 1.00 28.64 560 ILE A O 1
ATOM 4374 N N . ASN A 1 561 ? 0.833 47.215 -21.959 1.00 28.88 561 ASN A N 1
ATOM 4375 C CA . ASN A 1 561 ? -0.052 47.503 -20.827 1.00 28.88 561 ASN A CA 1
ATOM 4376 C C . ASN A 1 561 ? -1.542 47.491 -21.238 1.00 28.88 561 ASN A C 1
ATOM 4378 O O . ASN A 1 561 ? -2.043 48.504 -21.727 1.00 28.88 561 ASN A O 1
ATOM 4382 N N . PRO A 1 562 ? -2.268 46.370 -21.055 1.00 31.73 562 PRO A N 1
ATOM 4383 C CA . PRO A 1 562 ? -3.667 46.262 -21.447 1.00 31.73 562 PRO A CA 1
ATOM 4384 C C . PRO A 1 562 ? -4.620 46.421 -20.250 1.00 31.73 562 PRO A C 1
ATOM 4386 O O . PRO A 1 562 ? -4.946 45.432 -19.592 1.00 31.73 562 PRO A O 1
ATOM 4389 N N . ARG A 1 563 ? -5.123 47.643 -20.002 1.00 28.08 563 ARG A N 1
ATOM 4390 C CA . ARG A 1 563 ? -6.444 47.894 -19.371 1.00 28.08 563 ARG A CA 1
ATOM 4391 C C . ARG A 1 563 ? -6.806 49.381 -19.295 1.00 28.08 563 ARG A C 1
ATOM 4393 O O . ARG A 1 563 ? -6.283 50.105 -18.454 1.00 28.08 563 ARG A O 1
ATOM 4400 N N . ARG A 1 564 ? -7.841 49.764 -20.046 1.00 30.44 564 ARG A N 1
ATOM 4401 C CA . ARG A 1 564 ? -9.024 50.468 -19.516 1.00 30.44 564 ARG A CA 1
ATOM 4402 C C . ARG A 1 564 ? -10.170 50.343 -20.520 1.00 30.44 564 ARG A C 1
ATOM 4404 O O . ARG A 1 564 ? -10.211 51.047 -21.516 1.00 30.44 564 ARG A O 1
ATOM 4411 N N . ILE A 1 565 ? -11.081 49.413 -20.239 1.00 36.22 565 ILE A N 1
ATOM 4412 C CA . ILE A 1 565 ? -12.444 49.480 -20.768 1.00 36.22 565 ILE A CA 1
ATOM 4413 C C . ILE A 1 565 ? -13.189 50.462 -19.868 1.00 36.22 565 ILE A C 1
ATOM 4415 O O . ILE A 1 565 ? -13.120 50.323 -18.649 1.00 36.22 565 ILE A O 1
ATOM 4419 N N . ASN A 1 566 ? -13.885 51.417 -20.470 1.00 32.09 566 ASN A N 1
ATOM 4420 C CA . ASN A 1 566 ? -15.043 52.101 -19.905 1.00 32.09 566 ASN A CA 1
ATOM 4421 C C . ASN A 1 566 ? -15.890 52.601 -21.082 1.00 32.09 566 ASN A C 1
ATOM 4423 O O . ASN A 1 566 ? -15.337 53.002 -22.105 1.00 32.09 566 ASN A O 1
ATOM 4427 N N . ALA A 1 567 ? -17.213 52.585 -20.929 1.00 35.03 567 ALA A N 1
ATOM 4428 C CA . ALA A 1 567 ? -18.094 53.397 -21.763 1.00 35.03 567 ALA A CA 1
ATOM 4429 C C . ALA A 1 567 ? -17.900 54.892 -21.408 1.00 35.03 567 ALA A C 1
ATOM 4431 O O . ALA A 1 567 ? -17.439 55.201 -20.309 1.00 35.03 567 ALA A O 1
ATOM 4432 N N . GLY A 1 568 ? -18.219 55.854 -22.272 1.00 29.69 568 GLY A N 1
ATOM 4433 C CA . GLY A 1 568 ? -18.816 55.734 -23.607 1.00 29.69 568 GLY A CA 1
ATOM 4434 C C . GLY A 1 568 ? -20.012 56.675 -23.735 1.00 29.69 568 GLY A C 1
ATOM 4435 O O . GLY A 1 568 ? -21.002 56.500 -23.029 1.00 29.69 568 GLY A O 1
ATOM 4436 N N . SER A 1 569 ? -19.892 57.667 -24.612 1.00 34.09 569 SER A N 1
ATOM 4437 C CA . SER A 1 569 ? -20.895 58.696 -24.892 1.00 34.09 569 SER A CA 1
ATOM 4438 C C . SER A 1 569 ? -20.464 59.463 -26.143 1.00 34.09 569 SER A C 1
ATOM 4440 O O . SER A 1 569 ? -19.316 59.907 -26.164 1.00 34.09 569 SER A O 1
ATOM 4442 N N . GLU A 1 570 ? -21.401 59.636 -27.081 1.00 33.78 570 GLU A N 1
ATOM 4443 C CA . GLU A 1 570 ? -21.281 60.393 -28.349 1.00 33.78 570 GLU A CA 1
ATOM 4444 C C . GLU A 1 570 ? -20.337 59.785 -29.411 1.00 33.78 570 GLU A C 1
ATOM 4446 O O . GLU A 1 570 ? -19.106 59.718 -29.206 1.00 33.78 570 GLU A O 1
#

Secondary structure (DSSP, 8-state):
-PPPP-S--S-HHHHHHHHHHS-TT-HHHHHHTT---HHHHHTTGGGS-SSSSPPPPHHHHHHHHHHHHHTT---HHHHHHHHHH-HHHHHHTT--TTSPPPPTHHHHHHHTTHHHHTTHHHHHHHHHHHHHHHTT---SSEEEEEEEEEE-S--GGGEE-GGGGGGSTT--HHHHHHHHHTTT--------TT--PEESS-TTSEEE-TTSS-EEEEEEEEEEETTTTEEEEEEEEES-HHHHHHHHHHHHHHHHHHH----SEEEE-GGG--HHHHHHHHHTT-EEE------TT--TTS--GGGSEEETTTTEEE-TTS-EEEEEEEEGGGTEEEEE--HHHHHS-TTHHHH-SSSS-EEEEETTHHHHHHHHHHTTSHHHHHHHHHTHHHHHHHHHHHHHS-TTB-SS-SHHHHHHHHHHHHHHHHHHHHT-HHHHT-----PPP--PPPPPP-----------------------------------------------------------------------------------------------------------------

Foldseek 3Di:
DEADDLPQPPPVPQLVVLVVVADCLDLLNLLLVLADCPVLQVLLPVVDDPDDDYDPHVLLVLLLLLVCQQFVVQDLQVSLVCCLPPSSSCSSSSHGNPDRRDDSVVNVVCQVPRCLVSVSLVVLLLSLLQSCVVLVLFPLAFKEKEKDWFFEPFDPVQFDALVCQVVPPPQDPQSVVVCVVVDVPPPDPDDDPPCPTATSNFRQFDFDCVVVDTGTTWIFIFMARLVRLATLDTAIHHPDLVVSLVRVLVSQVCSCVSPVRQYQEYEYECSNQDLVSLVSCVVSVHQYLYNHPDDQVVQVQADTPVQWDADPVQRWIAHPVRFIWHWDDADVVFQKIKTWTPLVCLQPDPCVVRHDDDSTHMDIDGNNVVSVVSNVVCPPDVVSVVSVVSSVSVVVLVCCSVPRRNRNYFSDHHRSSSVSSSSSSSSSVSSVSSSDVVSVVPDDDPDDDDDDDDDDDDDDDDDDDDDDDDDDDDDDDDDDDDDDDDDDDDDDDDDDDDDDDDDDDDDDDDDDDDDDDDDDDDDDDDDDDDDDDDDDDPDDDDDDDDDDDDDDDDDDDDDDDDDDDDDDDD

InterPro domains:
  IPR008490 Transposase InsH, N-terminal [PF05598] (18-112)
  IPR025668 Transposase DDE domain [PF13751] (318-432)

Radius of gyration: 33.54 Å; chains: 1; bounding box: 94×103×84 Å